Protein AF-A0AA38Q1P3-F1 (afdb_monomer_lite)

pLDDT: mean 72.48, std 17.9, range [27.59, 96.19]

Organism: NCBI:txid2804962

Radius of gyration: 33.99 Å; chains: 1; bounding box: 66×98×85 Å

Structure (mmCIF, N/CA/C/O backbone):
data_AF-A0AA38Q1P3-F1
#
_entry.id   AF-A0AA38Q1P3-F1
#
loop_
_atom_site.group_PDB
_atom_site.id
_atom_site.type_symbol
_atom_site.label_atom_id
_atom_site.label_alt_id
_atom_site.label_comp_id
_atom_site.label_asym_id
_atom_site.label_entity_id
_atom_site.label_seq_id
_atom_site.pdbx_PDB_ins_code
_atom_site.Cartn_x
_atom_site.Cartn_y
_atom_site.Cartn_z
_atom_site.occupancy
_atom_site.B_iso_or_equiv
_atom_site.auth_seq_id
_atom_site.auth_comp_id
_atom_site.auth_asym_id
_atom_site.auth_atom_id
_atom_site.pdbx_PDB_model_num
ATOM 1 N N . MET A 1 1 ? -20.764 10.356 44.757 1.00 41.44 1 MET A N 1
ATOM 2 C CA . MET A 1 1 ? -20.684 9.098 43.989 1.00 41.44 1 MET A CA 1
ATOM 3 C C . MET A 1 1 ? -22.041 8.865 43.363 1.00 41.44 1 MET A C 1
ATOM 5 O O . MET A 1 1 ? -22.982 8.660 44.118 1.00 41.44 1 MET A O 1
ATOM 9 N N . PRO A 1 2 ? -22.177 9.086 42.049 1.00 38.84 2 PRO A N 1
ATOM 10 C CA . PRO A 1 2 ? -22.834 8.050 41.249 1.00 38.84 2 PRO A CA 1
ATOM 11 C C . PRO A 1 2 ? -22.371 8.055 39.777 1.00 38.84 2 PRO A C 1
ATOM 13 O O . PRO A 1 2 ? -22.813 8.890 39.008 1.00 38.84 2 PRO A O 1
ATOM 16 N N . VAL A 1 3 ? -21.510 7.110 39.392 1.00 36.41 3 VAL A N 1
ATOM 17 C CA . VAL A 1 3 ? -21.525 6.460 38.062 1.00 36.41 3 VAL A CA 1
ATOM 18 C C . VAL A 1 3 ? -21.029 5.028 38.296 1.00 36.41 3 VAL A C 1
ATOM 20 O O . VAL A 1 3 ? -19.927 4.639 37.930 1.00 36.41 3 VAL A O 1
ATOM 23 N N . GLN A 1 4 ? -21.805 4.263 39.062 1.00 39.81 4 GLN A N 1
ATOM 24 C CA . GLN A 1 4 ? -21.630 2.813 39.224 1.00 39.81 4 GLN A CA 1
ATOM 25 C C . GLN A 1 4 ? -22.833 2.089 38.605 1.00 39.81 4 GLN A C 1
ATOM 27 O O . GLN A 1 4 ? -23.369 1.138 39.165 1.00 39.81 4 GLN A O 1
ATOM 32 N N . ALA A 1 5 ? -23.271 2.556 37.436 1.00 40.72 5 ALA A N 1
ATOM 33 C CA . ALA A 1 5 ? -24.259 1.866 36.625 1.00 40.72 5 ALA A CA 1
ATOM 34 C C . ALA A 1 5 ? -23.526 1.019 35.568 1.00 40.72 5 ALA A C 1
ATOM 36 O O . ALA A 1 5 ? -23.172 1.480 34.495 1.00 40.72 5 ALA A O 1
ATOM 37 N N . ILE A 1 6 ? -23.248 -0.229 35.955 1.00 44.50 6 ILE A N 1
ATOM 38 C CA . ILE A 1 6 ? -23.204 -1.418 35.087 1.00 44.50 6 ILE A CA 1
ATOM 39 C C . ILE A 1 6 ? -22.227 -1.354 33.892 1.00 44.50 6 ILE A C 1
ATOM 41 O O . ILE A 1 6 ? -22.599 -1.456 32.726 1.00 44.50 6 ILE A O 1
ATOM 45 N N . LEU A 1 7 ? -20.928 -1.352 34.198 1.00 47.31 7 LEU A N 1
ATOM 46 C CA . LEU A 1 7 ? -19.920 -1.926 33.302 1.00 47.31 7 LEU A CA 1
ATOM 47 C C . LEU A 1 7 ? -19.994 -3.457 33.429 1.00 47.31 7 LEU A C 1
ATOM 49 O O . LEU A 1 7 ? -19.611 -4.007 34.465 1.00 47.31 7 LEU A O 1
ATOM 53 N N . LYS A 1 8 ? -20.504 -4.171 32.415 1.00 49.88 8 LYS A N 1
ATOM 54 C CA . LYS A 1 8 ? -20.464 -5.648 32.358 1.00 49.88 8 LYS A CA 1
ATOM 55 C C . LYS A 1 8 ? -19.002 -6.126 32.292 1.00 49.88 8 LYS A C 1
ATOM 57 O O . LYS A 1 8 ? -18.455 -6.315 31.212 1.00 49.88 8 LYS A O 1
ATOM 62 N N . GLY A 1 9 ? -18.384 -6.323 33.458 1.00 54.66 9 GLY A N 1
ATOM 63 C CA . GLY A 1 9 ? -16.979 -6.709 33.612 1.00 54.66 9 GLY A CA 1
ATOM 64 C C . GLY A 1 9 ? -16.033 -5.534 33.359 1.00 54.66 9 GLY A C 1
ATOM 65 O O . GLY A 1 9 ? -16.043 -4.941 32.287 1.00 54.66 9 GLY A O 1
ATOM 66 N N . PHE A 1 10 ? -15.200 -5.195 34.340 1.00 59.66 10 PHE A N 1
ATOM 67 C CA . PHE A 1 10 ? -14.160 -4.177 34.200 1.00 59.66 10 PHE A CA 1
ATOM 68 C C . PHE A 1 10 ? -12.780 -4.812 34.361 1.00 59.66 10 PHE A C 1
ATOM 70 O O . PHE A 1 10 ? -12.624 -5.832 35.032 1.00 59.66 10 PHE A O 1
ATOM 77 N N . VAL A 1 11 ? -11.781 -4.197 33.735 1.00 62.12 11 VAL A N 1
ATOM 78 C CA . VAL A 1 11 ? -10.370 -4.503 33.974 1.00 62.12 11 VAL A CA 1
ATOM 79 C C . VAL A 1 11 ? -9.786 -3.345 34.770 1.00 62.12 11 VAL A C 1
ATOM 81 O O . VAL A 1 11 ? -9.839 -2.199 34.321 1.00 62.12 11 VAL A O 1
ATOM 84 N N . GLU A 1 12 ? -9.263 -3.644 35.955 1.00 65.25 12 GLU A N 1
ATOM 85 C CA . GLU A 1 12 ? -8.510 -2.695 36.774 1.00 65.25 12 GLU A CA 1
ATOM 86 C C . GLU A 1 12 ? -7.025 -2.804 36.414 1.00 65.25 12 GLU A C 1
ATOM 88 O O . GLU A 1 12 ? -6.456 -3.897 36.373 1.00 65.25 12 GLU A O 1
ATOM 93 N N . ASN A 1 13 ? -6.409 -1.671 36.082 1.00 64.75 13 ASN A N 1
ATOM 94 C CA . ASN A 1 13 ? -4.971 -1.594 35.821 1.00 64.75 13 ASN A CA 1
ATOM 95 C C . ASN A 1 13 ? -4.206 -1.236 37.110 1.00 64.75 13 ASN A C 1
ATOM 97 O O . ASN A 1 13 ? -4.787 -0.667 38.027 1.00 64.75 13 ASN A O 1
ATOM 101 N N . GLU A 1 14 ? -2.883 -1.431 37.139 1.00 61.19 14 GLU A N 1
ATOM 102 C CA . GLU A 1 14 ? -1.976 -1.125 38.270 1.00 61.19 14 GLU A CA 1
ATOM 103 C C . GLU A 1 14 ? -2.020 0.343 38.757 1.00 61.19 14 GLU A C 1
ATOM 105 O O . GLU A 1 14 ? -1.428 0.691 39.775 1.00 61.19 14 GLU A O 1
ATOM 110 N N . ARG A 1 15 ? -2.712 1.223 38.021 1.00 63.50 15 ARG A N 1
ATOM 111 C CA . ARG A 1 15 ? -2.919 2.648 38.324 1.00 63.50 15 ARG A CA 1
ATOM 112 C C . ARG A 1 15 ? -4.333 2.972 38.840 1.00 63.50 15 ARG A C 1
ATOM 114 O O . ARG A 1 15 ? -4.695 4.144 38.855 1.00 63.50 15 ARG A O 1
ATOM 121 N N . ASN A 1 16 ? -5.131 1.969 39.220 1.00 59.88 16 ASN A N 1
ATOM 122 C CA . ASN A 1 16 ? -6.535 2.098 39.653 1.00 59.88 16 ASN A CA 1
ATOM 123 C C . ASN A 1 16 ? -7.456 2.796 38.627 1.00 59.88 16 ASN A C 1
ATOM 125 O O . ASN A 1 16 ? -8.427 3.463 38.986 1.00 59.88 16 ASN A O 1
ATOM 129 N N . GLU A 1 17 ? -7.157 2.655 37.332 1.00 71.12 17 GLU A N 1
ATOM 130 C CA . GLU A 1 17 ? -8.062 3.070 36.254 1.00 71.12 17 GLU A CA 1
ATOM 131 C C . GLU A 1 17 ? -8.978 1.893 35.878 1.00 71.12 17 GLU A C 1
ATOM 133 O O . GLU A 1 17 ? -8.492 0.781 35.649 1.00 71.12 17 GLU A O 1
ATOM 138 N N . TYR A 1 18 ? -10.288 2.146 35.779 1.00 69.06 18 TYR A N 1
ATOM 139 C CA . TYR A 1 18 ? -11.293 1.161 35.371 1.00 69.06 18 TYR A CA 1
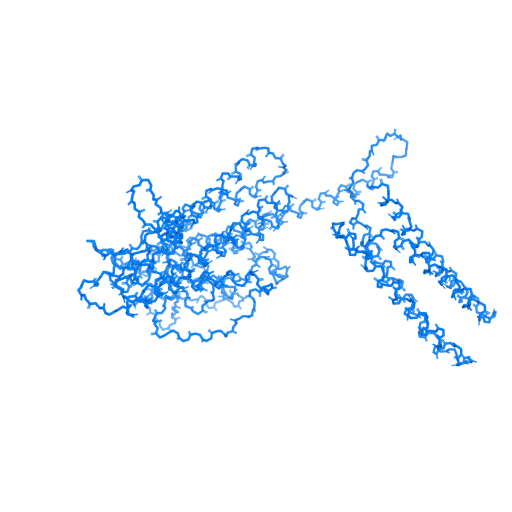ATOM 140 C C . TYR A 1 18 ? -11.529 1.226 33.863 1.00 69.06 18 TYR A C 1
ATOM 142 O O . TYR A 1 18 ? -11.844 2.286 33.322 1.00 69.06 18 TYR A O 1
ATOM 150 N N . TRP A 1 19 ? -11.418 0.083 33.186 1.00 73.50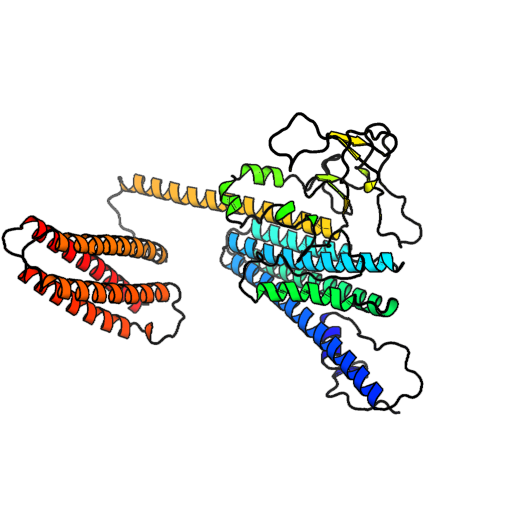 19 TRP A N 1
ATOM 151 C CA . TRP A 1 19 ? -11.574 -0.009 31.737 1.00 73.50 19 TRP A CA 1
ATOM 152 C C . TRP A 1 19 ? -12.644 -1.019 31.333 1.00 73.50 19 TRP A C 1
ATOM 154 O O . TRP A 1 19 ? -12.744 -2.104 31.909 1.00 73.50 19 TRP A O 1
ATOM 164 N N . HIS A 1 20 ? -13.364 -0.722 30.249 1.00 73.81 20 HIS A N 1
ATOM 165 C CA . HIS A 1 20 ? -14.069 -1.757 29.495 1.00 73.81 20 HIS A CA 1
ATOM 166 C C . HIS A 1 20 ? -13.055 -2.764 28.924 1.00 73.81 20 HIS A C 1
ATOM 168 O O . HIS A 1 20 ? -12.020 -2.326 28.409 1.00 73.81 20 HIS A O 1
ATOM 174 N N . PRO A 1 21 ? -13.349 -4.078 28.885 1.00 79.25 21 PRO A N 1
ATOM 175 C CA . PRO A 1 21 ? -12.409 -5.083 28.395 1.00 79.25 21 PRO A CA 1
ATOM 176 C C . PRO A 1 21 ? -11.898 -4.789 26.978 1.00 79.25 21 PRO A C 1
ATOM 178 O O . PRO A 1 21 ? -10.695 -4.803 26.741 1.00 79.25 21 PRO A O 1
ATOM 181 N N . LYS A 1 22 ? -12.785 -4.432 26.037 1.00 80.06 22 LYS A N 1
ATOM 182 C CA . LYS A 1 22 ? -12.383 -4.106 24.656 1.00 80.06 22 LYS A CA 1
ATOM 183 C C . LYS A 1 22 ? -11.624 -2.779 24.545 1.00 80.06 22 LYS A C 1
ATOM 185 O O . LYS A 1 22 ? -10.656 -2.715 23.795 1.00 80.06 22 LYS A O 1
ATOM 190 N N . CYS A 1 23 ? -11.988 -1.752 25.318 1.00 81.31 23 CYS A N 1
ATOM 191 C CA . CYS A 1 23 ? -11.220 -0.499 25.360 1.00 81.31 23 CYS A CA 1
ATOM 192 C C . CYS A 1 23 ? -9.815 -0.725 25.927 1.00 81.31 23 CYS A C 1
ATOM 194 O O . CYS A 1 23 ? -8.847 -0.193 25.390 1.00 81.31 23 CYS A O 1
ATOM 196 N N . TYR A 1 24 ? -9.698 -1.550 26.973 1.00 82.75 24 TYR A N 1
ATOM 197 C CA . TYR A 1 24 ? -8.411 -1.949 27.532 1.00 82.75 24 TYR A CA 1
ATOM 198 C C . TYR A 1 24 ? -7.565 -2.698 26.504 1.00 82.75 24 TYR A C 1
ATOM 200 O O . TYR A 1 24 ? -6.380 -2.414 26.375 1.00 82.75 24 TYR A O 1
ATOM 208 N N . LEU A 1 25 ? -8.158 -3.620 25.740 1.00 84.75 25 LEU A N 1
ATOM 209 C CA . LEU A 1 25 ? -7.438 -4.342 24.692 1.00 84.75 25 LEU A CA 1
ATOM 210 C C . LEU A 1 25 ? -6.948 -3.406 23.578 1.00 84.75 25 LEU A C 1
ATOM 212 O O . LEU A 1 25 ? -5.787 -3.502 23.188 1.00 84.75 25 LEU A O 1
ATOM 216 N N . ILE A 1 26 ? -7.775 -2.457 23.124 1.00 86.44 26 ILE A N 1
ATOM 217 C CA . ILE A 1 26 ? -7.361 -1.451 22.132 1.00 86.44 26 ILE A CA 1
ATOM 218 C C . ILE A 1 26 ? -6.206 -0.597 22.673 1.00 86.44 26 ILE A C 1
ATOM 220 O O . ILE A 1 26 ? -5.193 -0.422 21.997 1.00 86.44 26 ILE A O 1
ATOM 224 N N . HIS A 1 27 ? -6.317 -0.123 23.916 1.00 86.06 27 HIS A N 1
ATOM 225 C CA . HIS A 1 27 ? -5.261 0.637 24.579 1.00 86.06 27 HIS A CA 1
ATOM 226 C C . HIS A 1 27 ? -3.989 -0.197 24.789 1.00 86.06 27 HIS A C 1
ATOM 228 O O . HIS A 1 27 ? -2.881 0.293 24.632 1.00 86.06 27 HIS A O 1
ATOM 234 N N . ARG A 1 28 ? -4.108 -1.482 25.109 1.00 86.25 28 ARG A N 1
ATOM 235 C CA . ARG A 1 28 ? -2.953 -2.357 25.323 1.00 86.25 28 ARG A CA 1
ATOM 236 C C . ARG A 1 28 ? -2.201 -2.652 24.026 1.00 86.25 28 ARG A C 1
ATOM 238 O O . ARG A 1 28 ? -0.977 -2.743 24.056 1.00 86.25 28 ARG A O 1
ATOM 245 N N . VAL A 1 29 ? -2.919 -2.850 22.921 1.00 84.94 29 VAL A N 1
ATOM 246 C CA . VAL A 1 29 ? -2.325 -3.255 21.637 1.00 84.94 29 VAL A CA 1
ATOM 247 C C . VAL A 1 29 ? -1.838 -2.049 20.835 1.00 84.94 29 VAL A C 1
ATOM 249 O O . VAL A 1 29 ? -0.713 -2.074 20.339 1.00 84.94 29 VAL A O 1
ATOM 252 N N . TRP A 1 30 ? -2.652 -0.995 20.734 1.00 88.50 30 TRP A N 1
ATOM 253 C CA . TRP A 1 30 ? -2.358 0.186 19.913 1.00 88.50 30 TRP A CA 1
ATOM 254 C C . TRP A 1 30 ? -2.129 1.461 20.730 1.00 88.50 30 TRP A C 1
ATOM 256 O O . TRP A 1 30 ? -1.903 2.506 20.141 1.00 88.50 30 TRP A O 1
ATOM 266 N N . ASN A 1 31 ? -2.168 1.417 22.066 1.00 87.69 31 ASN A N 1
ATOM 267 C CA . ASN A 1 31 ? -1.912 2.582 22.928 1.00 87.69 31 ASN A CA 1
ATOM 268 C C . ASN A 1 31 ? -2.795 3.803 22.605 1.00 87.69 31 ASN A C 1
ATOM 270 O O . ASN A 1 31 ? -2.350 4.949 22.645 1.00 87.69 31 ASN A O 1
ATOM 274 N N . VAL A 1 32 ? -4.069 3.543 22.289 1.00 88.19 32 VAL A N 1
ATOM 275 C CA . VAL A 1 32 ? -5.078 4.569 21.996 1.00 88.19 32 VAL A CA 1
ATOM 276 C C . VAL A 1 32 ? -6.164 4.569 23.069 1.00 88.19 32 VAL A C 1
ATOM 278 O O . VAL A 1 32 ? -6.735 3.526 23.389 1.00 88.19 32 VAL A O 1
ATOM 281 N N . LYS A 1 33 ? -6.467 5.753 23.618 1.00 83.25 33 LYS A N 1
ATOM 282 C CA . LYS A 1 33 ? -7.597 5.967 24.533 1.00 83.25 33 LYS A CA 1
ATOM 283 C C . LYS A 1 33 ? -8.815 6.432 23.738 1.00 83.25 33 LYS A C 1
ATOM 285 O O . LYS A 1 33 ? -8.758 7.461 23.074 1.00 83.25 33 LYS A O 1
ATOM 290 N N . ILE A 1 34 ? -9.919 5.695 23.828 1.00 81.44 34 ILE A N 1
ATOM 291 C CA . ILE A 1 34 ? -11.190 6.090 23.211 1.00 81.44 34 ILE A CA 1
ATOM 292 C C . ILE A 1 34 ? -11.957 6.901 24.258 1.00 81.44 34 ILE A C 1
ATOM 294 O O . ILE A 1 34 ? -12.481 6.330 25.214 1.00 81.44 34 ILE A O 1
ATOM 298 N N . SER A 1 35 ? -11.947 8.228 24.127 1.00 66.25 35 SER A N 1
ATOM 299 C CA . SER A 1 35 ? -12.670 9.112 25.047 1.00 66.25 35 SER A CA 1
ATOM 300 C C . SER A 1 35 ? -14.150 9.189 24.666 1.00 66.25 35 SER A C 1
ATOM 302 O O . SER A 1 35 ? -14.450 9.293 23.474 1.00 66.25 35 SER A O 1
ATOM 304 N N . PRO A 1 36 ? -15.077 9.194 25.640 1.00 57.88 36 PRO A N 1
ATOM 305 C CA . PRO A 1 36 ? -16.428 9.684 25.399 1.00 57.88 36 PRO A CA 1
ATOM 306 C C . PRO A 1 36 ? -16.386 11.174 25.020 1.00 57.88 36 PRO A C 1
ATOM 308 O O . PRO A 1 36 ? -15.434 11.888 25.361 1.00 57.88 36 PRO A O 1
ATOM 311 N N . VAL A 1 37 ? -17.396 11.624 24.273 1.00 51.06 37 VAL A N 1
ATOM 312 C CA . VAL A 1 37 ? -17.504 13.004 23.784 1.00 51.06 37 VAL A CA 1
ATOM 313 C C . VAL A 1 37 ? -17.620 13.957 24.990 1.00 51.06 37 VAL A C 1
ATOM 315 O O . VAL A 1 37 ? -18.490 13.761 25.837 1.00 51.06 37 VAL A O 1
ATOM 318 N N . PRO A 1 38 ? -16.756 14.981 25.123 1.00 39.12 38 PRO A N 1
ATOM 319 C CA . PRO A 1 38 ? -16.852 15.953 26.203 1.00 39.12 38 PRO A CA 1
ATOM 320 C C . PRO A 1 38 ? -18.025 16.903 25.935 1.00 39.12 38 PRO A C 1
ATOM 322 O O . PRO A 1 38 ? -18.002 17.683 24.986 1.00 39.12 38 PRO A O 1
ATOM 325 N N . GLY A 1 39 ? -19.056 16.831 26.777 1.00 42.38 39 GLY A N 1
ATOM 326 C CA . GLY A 1 39 ? -20.223 17.712 26.693 1.00 42.38 39 GLY A CA 1
ATOM 327 C C . GLY A 1 39 ? -21.350 17.391 27.674 1.00 42.38 39 GLY A C 1
ATOM 328 O O . GLY A 1 39 ? -22.116 18.287 28.016 1.00 42.38 39 GLY A O 1
ATOM 329 N N . PHE A 1 40 ? -21.434 16.164 28.197 1.00 39.06 40 PHE A N 1
ATOM 330 C CA . PHE A 1 40 ? -22.533 15.788 29.085 1.00 39.06 40 PHE A CA 1
ATOM 331 C C . PHE A 1 40 ? -22.221 16.047 30.564 1.00 39.06 40 PHE A C 1
ATOM 333 O O . PHE A 1 40 ? -22.003 15.147 31.371 1.00 39.06 40 PHE A O 1
ATOM 340 N N . SER A 1 41 ? -22.183 17.323 30.930 1.00 44.06 41 SER A N 1
ATOM 341 C CA . SER A 1 41 ? -22.485 17.722 32.298 1.00 44.06 41 SER A CA 1
ATOM 342 C C . SER A 1 41 ? -23.915 18.241 32.324 1.00 44.06 41 SER A C 1
ATOM 344 O O . SER A 1 41 ? -24.211 19.228 31.650 1.00 44.06 41 SER A O 1
ATOM 346 N N . THR A 1 42 ? -24.723 17.650 33.209 1.00 45.31 42 THR A N 1
ATOM 347 C CA . THR A 1 42 ? -26.010 18.140 33.743 1.00 45.31 42 THR A CA 1
ATOM 348 C C . THR A 1 42 ? -27.272 17.519 33.113 1.00 45.31 42 THR A C 1
ATOM 350 O O . THR A 1 42 ? -27.851 18.068 32.189 1.00 45.31 42 THR A O 1
ATOM 353 N N . ILE A 1 43 ? -27.722 16.419 33.741 1.00 55.25 43 ILE A N 1
ATOM 354 C CA . ILE A 1 43 ? -29.103 15.890 33.804 1.00 55.25 43 ILE A CA 1
ATOM 355 C C . ILE A 1 43 ? -29.704 15.442 32.449 1.00 55.25 43 ILE A C 1
ATOM 357 O O . ILE A 1 43 ? -30.324 16.244 31.761 1.00 55.25 43 ILE A O 1
ATOM 361 N N . ALA A 1 44 ? -29.614 14.149 32.102 1.00 44.81 44 ALA A N 1
ATOM 362 C CA . ALA A 1 44 ? -30.506 13.518 31.113 1.00 44.81 44 ALA A CA 1
ATOM 363 C C . ALA A 1 44 ? -31.075 12.201 31.638 1.00 44.81 44 ALA A C 1
ATOM 365 O O . ALA A 1 44 ? -30.511 11.548 32.510 1.00 44.81 44 ALA A O 1
ATOM 366 N N . GLU A 1 45 ? -32.246 11.884 31.103 1.00 56.94 45 GLU A N 1
ATOM 367 C CA . GLU A 1 45 ? -33.067 10.705 31.344 1.00 56.94 45 GLU A CA 1
ATOM 368 C C . GLU A 1 45 ? -32.305 9.397 31.058 1.00 56.94 45 GLU A C 1
ATOM 370 O O . GLU A 1 45 ? -31.463 9.341 30.161 1.00 56.94 45 GLU A O 1
ATOM 375 N N . SER A 1 46 ? -32.635 8.336 31.808 1.00 61.00 46 SER A N 1
ATOM 376 C CA . SER A 1 46 ? -31.967 7.019 31.780 1.00 61.00 46 SER A CA 1
ATOM 377 C C . SER A 1 46 ? -31.805 6.414 30.384 1.00 61.00 46 SER A C 1
ATOM 379 O O . SER A 1 46 ? -30.833 5.709 30.127 1.00 61.00 46 SER A O 1
ATOM 381 N N . ASP A 1 47 ? -32.742 6.701 29.484 1.00 63.53 47 ASP A N 1
ATOM 382 C CA . ASP A 1 47 ? -32.805 6.088 28.157 1.00 63.53 47 ASP A CA 1
ATOM 383 C C . ASP A 1 47 ? -31.754 6.689 27.204 1.00 63.53 47 ASP A C 1
ATOM 385 O O . ASP A 1 47 ? -31.223 5.998 26.334 1.00 63.53 47 ASP A O 1
ATOM 389 N N . HIS A 1 48 ? -31.390 7.962 27.401 1.00 66.69 48 HIS A N 1
ATOM 390 C CA . HIS A 1 48 ? -30.401 8.652 26.569 1.00 66.69 48 HIS A CA 1
ATOM 391 C C . HIS A 1 48 ? -28.960 8.241 26.927 1.00 66.69 48 HIS A C 1
ATOM 393 O O . HIS A 1 48 ? -28.089 8.192 26.055 1.00 66.69 48 HIS A O 1
ATOM 399 N N . GLU A 1 49 ? -28.715 7.902 28.198 1.00 66.69 49 GLU A N 1
ATOM 400 C CA . GLU A 1 49 ? -27.433 7.359 28.668 1.00 66.69 49 GLU A CA 1
ATOM 401 C C . GLU A 1 49 ? -27.192 5.935 28.127 1.00 66.69 49 GLU A C 1
ATOM 403 O O . GLU A 1 49 ? -26.073 5.611 27.716 1.00 66.69 49 GLU A O 1
ATOM 408 N N . GLU A 1 50 ? -28.237 5.101 28.044 1.00 75.06 50 GLU A N 1
ATOM 409 C CA . GLU A 1 50 ? -28.141 3.741 27.492 1.00 75.06 50 GLU A CA 1
ATOM 410 C C . GLU A 1 50 ? -27.846 3.749 25.980 1.00 75.06 50 GLU A C 1
ATOM 412 O O . GLU A 1 50 ? -26.986 2.997 25.508 1.00 75.06 50 GLU A O 1
ATOM 417 N N . GLU A 1 51 ? -28.489 4.627 25.203 1.00 75.12 51 GLU A N 1
ATOM 418 C CA . GLU A 1 51 ? -28.253 4.726 23.756 1.00 75.12 51 GLU A CA 1
ATOM 419 C C . GLU A 1 51 ? -26.824 5.192 23.423 1.00 75.12 51 GLU A C 1
ATOM 421 O O . GLU A 1 51 ? -26.173 4.654 22.514 1.00 75.12 51 GLU A O 1
ATOM 426 N N . GLU A 1 52 ? -26.294 6.155 24.179 1.00 71.00 52 GLU A N 1
ATOM 427 C CA . GLU A 1 52 ? -24.927 6.647 24.003 1.00 71.00 52 GLU A CA 1
ATOM 428 C C . GLU A 1 52 ? -23.886 5.593 24.411 1.00 71.00 52 GLU A C 1
ATOM 430 O O . GLU A 1 52 ? -22.892 5.384 23.701 1.00 71.00 52 GLU A O 1
ATOM 435 N N . GLN A 1 53 ? -24.158 4.835 25.479 1.00 73.69 53 GLN A N 1
ATOM 436 C CA . GLN A 1 53 ? -23.342 3.689 25.873 1.00 73.69 53 GLN A CA 1
ATOM 437 C C . GLN A 1 53 ? -23.330 2.603 24.785 1.00 73.69 53 GLN A C 1
ATOM 439 O O . GLN A 1 53 ? -22.256 2.152 24.375 1.00 73.69 53 GLN A O 1
ATOM 444 N N . LEU A 1 54 ? -24.488 2.241 24.225 1.00 80.94 54 LEU A N 1
ATOM 445 C CA . LEU A 1 54 ? -24.589 1.283 23.117 1.00 80.94 54 LEU A CA 1
ATOM 446 C C . LEU A 1 54 ? -23.882 1.776 21.846 1.00 80.94 54 LEU A C 1
ATOM 448 O O . LEU A 1 54 ? -23.307 0.983 21.091 1.00 80.94 54 LEU A O 1
ATOM 452 N N . ARG A 1 55 ? -23.907 3.085 21.570 1.00 81.00 55 ARG A N 1
ATOM 453 C CA . ARG A 1 55 ? -23.169 3.688 20.448 1.00 81.00 55 ARG A CA 1
ATOM 454 C C . ARG A 1 55 ? -21.661 3.546 20.642 1.00 81.00 55 ARG A C 1
ATOM 456 O O . ARG A 1 55 ? -20.966 3.129 19.711 1.00 81.00 55 ARG A O 1
ATOM 463 N N . MET A 1 56 ? -21.165 3.839 21.840 1.00 79.94 56 MET A N 1
ATOM 464 C CA . MET A 1 56 ? -19.756 3.670 22.187 1.00 79.94 56 MET A CA 1
ATOM 465 C C . MET A 1 56 ? -19.331 2.196 22.114 1.00 79.94 56 MET A C 1
ATOM 467 O O . MET A 1 56 ? -18.302 1.882 21.516 1.00 79.94 56 MET A O 1
ATOM 471 N N . GLU A 1 57 ? -20.139 1.271 22.636 1.00 82.44 57 GLU A N 1
ATOM 472 C CA . GLU A 1 57 ? -19.865 -0.169 22.574 1.00 82.44 57 GLU A CA 1
ATOM 473 C C . GLU A 1 57 ? -19.784 -0.688 21.134 1.00 82.44 57 GLU A C 1
ATOM 475 O O . GLU A 1 57 ? -18.845 -1.416 20.794 1.00 82.44 57 GLU A O 1
ATOM 480 N N . ARG A 1 58 ? -20.716 -0.279 20.259 1.00 86.25 58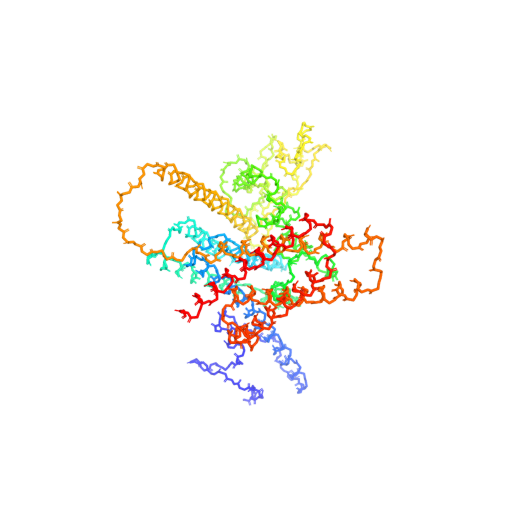 ARG A N 1
ATOM 481 C CA . ARG A 1 58 ? -20.682 -0.623 18.827 1.00 86.25 58 ARG A CA 1
ATOM 482 C C . ARG A 1 58 ? -19.418 -0.104 18.150 1.00 86.25 58 ARG A C 1
ATOM 484 O O . ARG A 1 58 ? -18.768 -0.850 17.418 1.00 86.25 58 ARG A O 1
ATOM 491 N N . LYS A 1 59 ? -19.032 1.139 18.435 1.00 87.69 59 LYS A N 1
ATOM 492 C CA . LYS A 1 59 ? -17.820 1.764 17.892 1.00 87.69 59 LYS A CA 1
ATOM 493 C C . LYS A 1 59 ? -16.555 1.022 18.326 1.00 87.69 59 LYS A C 1
ATOM 495 O O . LYS A 1 59 ? -15.750 0.622 17.488 1.00 87.69 59 LYS A O 1
ATOM 500 N N . VAL A 1 60 ? -16.412 0.757 19.624 1.00 89.38 60 VAL A N 1
ATOM 501 C CA . VAL A 1 60 ? -15.293 -0.012 20.195 1.00 89.38 60 VAL A CA 1
ATOM 502 C C . VAL A 1 60 ? -15.245 -1.425 19.609 1.00 89.38 60 VAL A C 1
ATOM 504 O O . VAL A 1 60 ? -14.171 -1.917 19.259 1.00 89.38 60 VAL A O 1
ATOM 507 N N . HIS A 1 61 ? -16.403 -2.079 19.468 1.00 89.19 61 HIS A N 1
ATOM 508 C CA . HIS A 1 61 ? -16.503 -3.390 18.836 1.00 89.19 61 HIS A CA 1
ATOM 509 C C . HIS A 1 61 ? -16.000 -3.353 17.393 1.00 89.19 61 HIS A C 1
ATOM 511 O O . HIS A 1 61 ? -15.207 -4.215 17.011 1.00 89.19 61 HIS A O 1
ATOM 517 N N . ARG A 1 62 ? -16.454 -2.380 16.594 1.00 92.12 62 ARG A N 1
ATOM 518 C CA . ARG A 1 62 ? -16.067 -2.242 15.187 1.00 92.12 62 ARG A CA 1
ATOM 519 C C . ARG A 1 62 ? -14.561 -2.019 15.057 1.00 92.12 62 ARG A C 1
ATOM 521 O O . ARG A 1 62 ? -13.925 -2.812 14.365 1.00 92.12 62 ARG A O 1
ATOM 528 N N . ILE A 1 63 ? -13.992 -1.059 15.800 1.00 92.75 63 ILE A N 1
ATOM 529 C CA . ILE A 1 63 ? -12.539 -0.796 15.840 1.00 92.75 63 ILE A CA 1
ATOM 530 C C . ILE A 1 63 ? -11.774 -2.086 16.146 1.00 92.75 63 ILE A C 1
ATOM 532 O O . ILE A 1 63 ? -10.907 -2.487 15.375 1.00 92.75 63 ILE A O 1
ATOM 536 N N . TRP A 1 64 ? -12.122 -2.763 17.247 1.00 92.19 64 TRP A N 1
ATOM 537 C CA . TRP A 1 64 ? -11.449 -3.997 17.650 1.00 92.19 64 TRP A CA 1
ATOM 538 C C . TRP A 1 64 ? -11.527 -5.070 16.563 1.00 92.19 64 TRP A C 1
ATOM 540 O O . TRP A 1 64 ? -10.507 -5.658 16.215 1.00 92.19 64 TRP A O 1
ATOM 550 N N . SER A 1 65 ? -12.722 -5.320 16.019 1.00 92.81 65 SER A N 1
ATOM 551 C CA . SER A 1 65 ? -12.939 -6.383 15.034 1.00 92.81 65 SER A CA 1
ATOM 552 C C . SER A 1 65 ? -12.146 -6.166 13.745 1.00 92.81 65 SER A C 1
ATOM 554 O O . SER A 1 65 ? -11.466 -7.083 13.299 1.00 92.81 65 SER A O 1
ATOM 556 N N . VAL A 1 66 ? -12.179 -4.954 13.185 1.00 94.12 66 VAL A N 1
ATOM 557 C CA . VAL A 1 66 ? -11.511 -4.636 11.917 1.00 94.12 66 VAL A CA 1
ATOM 558 C C . VAL A 1 66 ? -9.997 -4.626 12.090 1.00 94.12 66 VAL A C 1
ATOM 560 O O . VAL A 1 66 ? -9.292 -5.264 11.314 1.00 94.12 66 VAL A O 1
ATOM 563 N N . LEU A 1 67 ? -9.485 -3.945 13.122 1.00 94.81 67 LEU A N 1
ATOM 564 C CA . LEU A 1 67 ? -8.040 -3.843 13.329 1.00 94.81 67 LEU A CA 1
ATOM 565 C C . LEU A 1 67 ? -7.411 -5.182 13.712 1.00 94.81 67 LEU A C 1
ATOM 567 O O . LEU A 1 67 ? -6.302 -5.466 13.271 1.00 94.81 67 LEU A O 1
ATOM 571 N N . SER A 1 68 ? -8.113 -6.019 14.483 1.00 92.81 68 SER A N 1
ATOM 572 C CA . SER A 1 68 ? -7.625 -7.369 14.794 1.00 92.81 68 SER A CA 1
ATOM 573 C C . SER A 1 68 ? -7.591 -8.245 13.545 1.00 92.81 68 SER A C 1
ATOM 575 O O . SER A 1 68 ? -6.613 -8.952 13.339 1.00 92.81 68 SER A O 1
ATOM 577 N N . ALA A 1 69 ? -8.615 -8.167 12.689 1.00 93.62 69 ALA A N 1
ATOM 578 C CA . ALA A 1 69 ? -8.655 -8.940 11.451 1.00 93.62 69 ALA A CA 1
ATOM 579 C C . ALA A 1 69 ? -7.564 -8.493 10.456 1.00 93.62 69 ALA A C 1
ATOM 581 O O . ALA A 1 69 ? -6.929 -9.325 9.813 1.00 93.62 69 ALA A O 1
ATOM 582 N N . PHE A 1 70 ? -7.286 -7.187 10.377 1.00 94.44 70 PHE A N 1
ATOM 583 C CA . PHE A 1 70 ? -6.177 -6.650 9.583 1.00 94.44 70 PHE A CA 1
ATOM 584 C C . PHE A 1 70 ? -4.798 -7.051 10.148 1.00 94.44 70 PHE A C 1
ATOM 586 O O . PHE A 1 70 ? -3.915 -7.462 9.391 1.00 94.44 70 PHE A O 1
ATOM 593 N N . ASP A 1 71 ? -4.598 -6.975 11.473 1.00 92.88 71 ASP A N 1
ATOM 594 C CA . ASP A 1 71 ? -3.356 -7.430 12.127 1.00 92.88 71 ASP A CA 1
ATOM 595 C C . ASP A 1 71 ? -3.142 -8.935 11.901 1.00 92.88 71 ASP A C 1
ATOM 597 O O . ASP A 1 71 ? -2.041 -9.354 11.548 1.00 92.88 71 ASP A O 1
ATOM 601 N N . GLU A 1 72 ? -4.202 -9.741 11.990 1.00 92.81 72 GLU A N 1
ATOM 602 C CA . GLU A 1 72 ? -4.157 -11.179 11.720 1.00 92.81 72 GLU A CA 1
ATOM 603 C C . GLU A 1 72 ? -3.811 -11.491 10.255 1.00 92.81 72 GLU A C 1
ATOM 605 O O . GLU A 1 72 ? -2.929 -12.320 10.011 1.00 92.81 72 GLU A O 1
ATOM 610 N N . SER A 1 73 ? -4.417 -10.798 9.280 1.00 93.06 73 SER A N 1
ATOM 611 C CA . SER A 1 73 ? -4.098 -11.020 7.860 1.00 93.06 73 SER A CA 1
ATOM 612 C C . SER A 1 73 ? -2.662 -10.609 7.509 1.00 93.06 73 SER A C 1
ATOM 614 O O . SER A 1 73 ? -1.909 -11.365 6.878 1.00 93.06 73 SER A O 1
ATOM 616 N N . SER A 1 74 ? -2.206 -9.459 8.016 1.00 93.44 74 SER A N 1
ATOM 617 C CA . SER A 1 74 ? -0.819 -9.026 7.816 1.00 93.44 74 SER A CA 1
ATOM 618 C C . SER A 1 74 ? 0.185 -9.976 8.495 1.00 93.44 74 SER A C 1
ATOM 620 O O . SER A 1 74 ? 1.206 -10.329 7.896 1.00 93.44 74 SER A O 1
ATOM 622 N N . ALA A 1 75 ? -0.120 -10.489 9.694 1.00 92.38 75 ALA A N 1
ATOM 623 C CA . ALA A 1 75 ? 0.690 -11.500 10.373 1.00 92.38 75 ALA A CA 1
ATOM 624 C C . ALA A 1 75 ? 0.727 -12.833 9.606 1.00 92.38 75 ALA A C 1
ATOM 626 O O . ALA A 1 75 ? 1.786 -13.469 9.526 1.00 92.38 75 ALA A O 1
ATOM 627 N N . ALA A 1 76 ? -0.389 -13.241 8.993 1.00 92.31 76 ALA A N 1
ATOM 628 C CA . ALA A 1 76 ? -0.449 -14.417 8.131 1.00 92.31 76 ALA A CA 1
ATOM 629 C C . ALA A 1 76 ? 0.457 -14.260 6.899 1.00 92.31 76 ALA A C 1
ATOM 631 O O . ALA A 1 76 ? 1.213 -15.183 6.583 1.00 92.31 76 ALA A O 1
ATOM 632 N N . CYS A 1 77 ? 0.470 -13.085 6.258 1.00 91.75 77 CYS A N 1
ATOM 633 C CA . CYS A 1 77 ? 1.391 -12.782 5.157 1.00 91.75 77 CYS A CA 1
ATOM 634 C C . CYS A 1 77 ? 2.854 -12.950 5.593 1.00 91.75 77 CYS A C 1
ATOM 636 O O . CYS A 1 77 ? 3.623 -13.674 4.959 1.00 91.75 77 CYS A O 1
ATOM 638 N N . ILE A 1 78 ? 3.231 -12.353 6.726 1.00 91.94 78 ILE A N 1
ATOM 639 C CA . ILE A 1 78 ? 4.596 -12.415 7.268 1.00 91.94 78 ILE A CA 1
ATOM 640 C C . ILE A 1 78 ? 5.011 -13.858 7.610 1.00 91.94 78 ILE A C 1
ATOM 642 O O . ILE A 1 78 ? 6.130 -14.291 7.303 1.00 91.94 78 ILE A O 1
ATOM 646 N N . SER A 1 79 ? 4.102 -14.624 8.213 1.00 92.12 79 SER A N 1
ATOM 647 C CA . SER A 1 79 ? 4.307 -16.040 8.531 1.00 92.12 79 SER A CA 1
ATOM 648 C C . SER A 1 79 ? 4.497 -16.883 7.265 1.00 92.12 79 SER A C 1
ATOM 650 O O . SER A 1 79 ? 5.433 -17.681 7.175 1.00 92.12 79 SER A O 1
ATOM 652 N N . ASN A 1 80 ? 3.675 -16.650 6.237 1.00 91.44 80 ASN A N 1
ATOM 653 C CA . ASN A 1 80 ? 3.771 -17.345 4.955 1.00 91.44 80 ASN A CA 1
ATOM 654 C C . ASN A 1 80 ? 5.076 -17.034 4.212 1.00 91.44 80 ASN A C 1
ATOM 656 O O . ASN A 1 80 ? 5.691 -17.962 3.687 1.00 91.44 80 ASN A O 1
ATOM 660 N N . ILE A 1 81 ? 5.546 -15.780 4.226 1.00 91.38 81 ILE A N 1
ATOM 661 C CA . ILE A 1 81 ? 6.864 -15.406 3.681 1.00 91.38 81 ILE A CA 1
ATOM 662 C C . ILE A 1 81 ? 7.971 -16.181 4.403 1.00 91.38 81 ILE A C 1
ATOM 664 O O . ILE A 1 81 ? 8.831 -16.786 3.765 1.00 91.38 81 ILE A O 1
ATOM 668 N N . THR A 1 82 ? 7.930 -16.210 5.738 1.00 89.44 82 THR A N 1
ATOM 669 C CA . THR A 1 82 ? 8.933 -16.899 6.565 1.00 89.44 82 THR A CA 1
ATOM 670 C C . THR A 1 82 ? 8.965 -18.400 6.278 1.00 89.44 82 THR A C 1
ATOM 672 O O . THR A 1 82 ? 10.035 -18.984 6.108 1.00 89.44 82 THR A O 1
ATOM 675 N N . ARG A 1 83 ? 7.792 -19.031 6.167 1.00 89.75 83 ARG A N 1
ATOM 676 C CA . ARG A 1 83 ? 7.668 -20.446 5.802 1.00 89.75 83 ARG A CA 1
ATOM 677 C C . ARG A 1 83 ? 8.214 -20.720 4.402 1.00 89.75 83 ARG A C 1
ATOM 679 O O . ARG A 1 83 ? 9.005 -21.643 4.243 1.00 89.75 83 ARG A O 1
ATOM 686 N N . ALA A 1 84 ? 7.852 -19.903 3.415 1.00 88.44 84 ALA A N 1
ATOM 687 C CA . ALA A 1 84 ? 8.343 -20.050 2.047 1.00 88.44 84 ALA A CA 1
ATOM 688 C C . ALA A 1 84 ? 9.872 -19.900 1.960 1.00 88.44 84 ALA A C 1
ATOM 690 O O . ALA A 1 84 ? 10.513 -20.620 1.198 1.00 88.44 84 ALA A O 1
ATOM 691 N N . LEU A 1 85 ? 10.471 -19.030 2.781 1.00 87.69 85 LEU A N 1
ATOM 692 C CA . LEU A 1 85 ? 11.926 -18.898 2.883 1.00 87.69 85 LEU A CA 1
ATOM 693 C C . LEU A 1 85 ? 12.592 -20.129 3.504 1.00 87.69 85 LEU A C 1
ATOM 695 O O . LEU A 1 85 ? 13.627 -20.566 3.006 1.00 87.69 85 LEU A O 1
ATOM 699 N N . ASN A 1 86 ? 11.992 -20.707 4.548 1.00 85.00 86 ASN A N 1
ATOM 700 C CA . ASN A 1 86 ? 12.489 -21.934 5.179 1.00 85.00 86 ASN A CA 1
ATOM 701 C C . ASN A 1 86 ? 12.380 -23.156 4.252 1.00 85.00 86 ASN A C 1
ATOM 703 O O . ASN A 1 86 ? 13.216 -24.051 4.319 1.00 85.00 86 ASN A O 1
ATOM 707 N N . GLU A 1 87 ? 11.362 -23.189 3.390 1.00 86.50 87 GLU A N 1
ATOM 708 C CA . GLU A 1 87 ? 11.140 -24.238 2.384 1.00 86.50 87 GLU A CA 1
ATOM 709 C C . GLU A 1 87 ? 11.874 -23.968 1.052 1.00 86.50 87 GLU A C 1
ATOM 711 O O . GLU A 1 87 ? 11.675 -24.701 0.085 1.00 86.50 87 GLU A O 1
ATOM 716 N N . GLU A 1 88 ? 12.692 -22.910 0.979 1.00 82.94 88 GLU A N 1
ATOM 717 C CA . GLU A 1 88 ? 13.428 -22.461 -0.217 1.00 82.94 88 GLU A CA 1
ATOM 718 C C . GLU A 1 88 ? 12.550 -22.144 -1.448 1.00 82.94 88 GLU A C 1
ATOM 720 O O . GLU A 1 88 ? 13.038 -22.036 -2.575 1.00 82.94 88 GLU A O 1
ATOM 725 N N . ARG A 1 89 ? 11.248 -21.907 -1.255 1.00 85.69 89 ARG A N 1
ATOM 726 C CA . ARG A 1 89 ? 10.316 -21.495 -2.317 1.00 85.69 89 ARG A CA 1
ATOM 727 C C . ARG A 1 89 ? 10.332 -19.979 -2.487 1.00 85.69 89 ARG A C 1
ATOM 729 O O . ARG A 1 89 ? 9.397 -19.275 -2.106 1.00 85.69 89 ARG A O 1
ATOM 736 N N . LEU A 1 90 ? 11.412 -19.463 -3.073 1.00 87.31 90 LEU A N 1
ATOM 737 C CA . LEU A 1 90 ? 11.654 -18.018 -3.171 1.00 87.31 90 LEU A CA 1
ATOM 738 C C . LEU A 1 90 ? 10.585 -17.282 -3.994 1.00 87.31 90 LEU A C 1
ATOM 740 O O . LEU A 1 90 ? 10.174 -16.191 -3.611 1.00 87.31 90 LEU A O 1
ATOM 744 N N . LEU A 1 91 ? 10.080 -17.875 -5.081 1.00 86.81 91 LEU A N 1
ATOM 745 C CA . LEU A 1 91 ? 9.004 -17.261 -5.871 1.00 86.81 91 LEU A CA 1
ATOM 746 C C . LEU A 1 91 ? 7.685 -17.160 -5.092 1.00 86.81 91 LEU A C 1
ATOM 748 O O . LEU A 1 91 ? 6.993 -16.151 -5.210 1.00 86.81 91 LEU A O 1
ATOM 752 N N . ASP A 1 92 ? 7.359 -18.156 -4.266 1.00 87.00 92 ASP A N 1
ATOM 753 C CA . ASP A 1 92 ? 6.177 -18.099 -3.400 1.00 87.00 92 ASP A CA 1
ATOM 754 C C . ASP A 1 92 ? 6.365 -17.070 -2.277 1.00 87.00 92 ASP A C 1
ATOM 756 O O . ASP A 1 92 ? 5.425 -16.351 -1.947 1.00 87.00 92 ASP A O 1
ATOM 760 N N . ALA A 1 93 ? 7.587 -16.909 -1.755 1.00 90.25 93 ALA A N 1
ATOM 761 C CA . ALA A 1 93 ? 7.903 -15.842 -0.806 1.00 90.25 93 ALA A CA 1
ATOM 762 C C . ALA A 1 93 ? 7.673 -14.446 -1.414 1.00 90.25 93 ALA A C 1
ATOM 764 O O . ALA A 1 93 ? 7.116 -13.578 -0.747 1.00 90.25 93 ALA A O 1
ATOM 765 N N . VAL A 1 94 ? 8.039 -14.233 -2.685 1.00 89.88 94 VAL A N 1
ATOM 766 C CA . VAL A 1 94 ? 7.776 -12.962 -3.386 1.00 89.88 94 VAL A CA 1
ATOM 767 C C . VAL A 1 94 ? 6.277 -12.743 -3.624 1.00 89.88 94 VAL A C 1
ATOM 769 O O . VAL A 1 94 ? 5.809 -11.622 -3.457 1.00 89.88 94 VAL A O 1
ATOM 772 N N . ARG A 1 95 ? 5.503 -13.790 -3.944 1.00 87.62 95 ARG A N 1
ATOM 773 C CA . ARG A 1 95 ? 4.031 -13.686 -4.042 1.00 87.62 95 ARG A CA 1
ATOM 774 C C . ARG A 1 95 ? 3.401 -13.265 -2.718 1.00 87.62 95 ARG A C 1
ATOM 776 O O . ARG A 1 95 ? 2.556 -12.384 -2.684 1.00 87.62 95 ARG A O 1
ATOM 783 N N . MET A 1 96 ? 3.826 -13.870 -1.612 1.00 88.62 96 MET A N 1
ATOM 784 C CA . MET A 1 96 ? 3.325 -13.501 -0.282 1.00 88.62 96 MET A CA 1
ATOM 785 C C . MET A 1 96 ? 3.779 -12.092 0.131 1.00 88.62 96 MET A C 1
ATOM 787 O O . MET A 1 96 ? 3.046 -11.379 0.812 1.00 88.62 96 MET A O 1
ATOM 791 N N . ALA A 1 97 ? 4.965 -11.667 -0.313 1.00 91.94 97 ALA A N 1
ATOM 792 C CA . ALA A 1 97 ? 5.448 -10.306 -0.125 1.00 91.94 97 ALA A CA 1
ATOM 793 C C . ALA A 1 97 ? 4.626 -9.263 -0.900 1.00 91.94 97 ALA A C 1
ATOM 795 O O . ALA A 1 97 ? 4.475 -8.150 -0.409 1.00 91.94 97 ALA A O 1
ATOM 796 N N . GLU A 1 98 ? 4.060 -9.608 -2.058 1.00 90.38 98 GLU A N 1
ATOM 797 C CA . GLU A 1 98 ? 3.139 -8.734 -2.797 1.00 90.38 98 GLU A CA 1
ATOM 798 C C . GLU A 1 98 ? 1.889 -8.397 -1.977 1.00 90.38 98 GLU A C 1
ATOM 800 O O . GLU A 1 98 ? 1.553 -7.223 -1.826 1.00 90.38 98 GLU A O 1
ATOM 805 N N . ASN A 1 99 ? 1.262 -9.403 -1.358 1.00 89.88 99 ASN A N 1
ATOM 806 C CA . ASN A 1 99 ? 0.103 -9.191 -0.483 1.00 89.88 99 ASN A CA 1
ATOM 807 C C . ASN A 1 99 ? 0.459 -8.323 0.731 1.00 89.88 99 ASN A C 1
ATOM 809 O O . ASN A 1 99 ? -0.315 -7.454 1.130 1.00 89.88 99 ASN A O 1
ATOM 813 N N . LEU A 1 100 ? 1.651 -8.514 1.305 1.00 93.69 100 LEU A N 1
ATOM 814 C CA . LEU A 1 100 ? 2.141 -7.656 2.382 1.00 93.69 100 LEU A CA 1
ATOM 815 C C . LEU A 1 100 ? 2.328 -6.202 1.913 1.00 93.69 100 LEU A C 1
ATOM 817 O O . LEU A 1 100 ? 1.958 -5.282 2.639 1.00 93.69 100 LEU A O 1
ATOM 821 N N . VAL A 1 101 ? 2.883 -5.976 0.717 1.00 93.88 101 VAL A N 1
ATOM 822 C CA . VAL A 1 101 ? 3.012 -4.623 0.145 1.00 93.88 101 VAL A CA 1
ATOM 823 C C . VAL A 1 101 ? 1.635 -3.991 -0.056 1.00 93.88 101 VAL A C 1
ATOM 825 O O . VAL A 1 101 ? 1.473 -2.824 0.286 1.00 93.88 101 VAL A O 1
ATOM 828 N N . LEU A 1 102 ? 0.631 -4.754 -0.501 1.00 92.38 102 LEU A N 1
ATOM 829 C CA . LEU A 1 102 ? -0.746 -4.267 -0.635 1.00 92.38 102 LEU A CA 1
ATOM 830 C C . LEU A 1 102 ? -1.351 -3.839 0.714 1.00 92.38 102 LEU A C 1
ATOM 832 O O . LEU A 1 102 ? -1.950 -2.770 0.797 1.00 92.38 102 LEU A O 1
ATOM 836 N N . HIS A 1 103 ? -1.149 -4.612 1.787 1.00 94.00 103 HIS A N 1
ATOM 837 C CA . HIS A 1 103 ? -1.575 -4.213 3.138 1.00 94.00 103 HIS A CA 1
ATOM 838 C C . HIS A 1 103 ? -0.959 -2.878 3.565 1.00 94.00 103 HIS A C 1
ATOM 840 O O . HIS A 1 103 ? -1.645 -2.007 4.104 1.00 94.00 103 HIS A O 1
ATOM 846 N N . ILE A 1 104 ? 0.342 -2.717 3.318 1.00 96.19 104 ILE A N 1
ATOM 847 C CA . ILE A 1 104 ? 1.076 -1.491 3.641 1.00 96.19 104 ILE A CA 1
ATOM 848 C C . ILE A 1 104 ? 0.557 -0.323 2.799 1.00 96.19 104 ILE A C 1
ATOM 850 O O . ILE A 1 104 ? 0.339 0.760 3.334 1.00 96.19 104 ILE A O 1
ATOM 854 N N . GLU A 1 105 ? 0.309 -0.545 1.509 1.00 94.62 105 GLU A N 1
ATOM 855 C CA . GLU A 1 105 ? -0.223 0.464 0.597 1.00 94.62 105 GLU A CA 1
ATOM 856 C C . GLU A 1 105 ? -1.620 0.940 1.012 1.00 94.62 105 GLU A C 1
ATOM 858 O O . GLU A 1 105 ? -1.862 2.143 1.059 1.00 94.62 105 GLU A O 1
ATOM 863 N N . VAL A 1 106 ? -2.530 0.029 1.370 1.00 94.12 106 VAL A N 1
ATOM 864 C CA . VAL A 1 106 ? -3.875 0.393 1.849 1.00 94.12 106 VAL A CA 1
ATOM 865 C C . VAL A 1 106 ? -3.796 1.197 3.149 1.00 94.12 106 VAL A C 1
ATOM 867 O O . VAL A 1 106 ? -4.522 2.183 3.306 1.00 94.12 106 VAL A O 1
ATOM 870 N N . LEU A 1 107 ? -2.897 0.830 4.067 1.00 96.06 107 LEU A N 1
ATOM 871 C CA . LEU A 1 107 ? -2.671 1.593 5.296 1.00 96.06 107 LEU A CA 1
ATOM 872 C C . LEU A 1 107 ? -2.112 2.993 4.995 1.00 96.06 107 LEU A C 1
ATOM 874 O O . LEU A 1 107 ? -2.603 3.977 5.542 1.00 96.06 107 LEU A O 1
ATOM 878 N N . PHE A 1 108 ? -1.135 3.097 4.094 1.00 96.06 108 PHE A N 1
ATOM 879 C CA . PHE A 1 108 ? -0.572 4.367 3.629 1.00 96.06 108 PHE A CA 1
ATOM 880 C C . PHE A 1 108 ? -1.613 5.268 2.965 1.00 96.06 108 PHE A C 1
ATOM 882 O O . PHE A 1 108 ? -1.709 6.437 3.327 1.00 96.06 108 PHE A O 1
ATOM 889 N N . ALA A 1 109 ? -2.428 4.728 2.061 1.00 94.06 109 ALA A N 1
ATOM 890 C CA . ALA A 1 109 ? -3.519 5.457 1.420 1.00 94.06 109 ALA A CA 1
ATOM 891 C C . ALA A 1 109 ? -4.572 5.925 2.437 1.00 94.06 109 ALA A C 1
ATOM 893 O O . ALA A 1 109 ? -5.127 7.013 2.315 1.00 94.06 109 ALA A O 1
ATOM 894 N N . SER A 1 110 ? -4.834 5.127 3.476 1.00 93.88 110 SER A N 1
ATOM 895 C CA . SER A 1 110 ? -5.753 5.515 4.550 1.00 93.88 110 SER A CA 1
ATOM 896 C C . SER A 1 110 ? -5.184 6.639 5.424 1.00 93.88 110 SER A C 1
ATOM 898 O O . SER A 1 110 ? -5.924 7.530 5.828 1.00 93.88 110 SER A O 1
ATOM 900 N N . ILE A 1 111 ? -3.875 6.632 5.697 1.00 93.69 111 ILE A N 1
ATOM 901 C CA . ILE A 1 111 ? -3.194 7.721 6.416 1.00 93.69 111 ILE A CA 1
ATOM 902 C C . ILE A 1 111 ? -3.166 9.001 5.570 1.00 93.69 111 ILE A C 1
ATOM 904 O O . ILE A 1 111 ? -3.427 10.077 6.102 1.00 93.69 111 ILE A O 1
ATOM 908 N N . ASP A 1 112 ? -2.905 8.891 4.267 1.00 92.38 112 ASP A N 1
ATOM 909 C CA . ASP A 1 112 ? -2.899 10.030 3.341 1.00 92.38 112 ASP A CA 1
ATOM 910 C C . ASP A 1 112 ? -4.283 10.700 3.239 1.00 92.38 112 ASP A C 1
ATOM 912 O O . ASP A 1 112 ? -4.389 11.925 3.221 1.00 92.38 112 ASP A O 1
ATOM 916 N N . ASP A 1 113 ? -5.363 9.914 3.271 1.00 91.00 113 ASP A N 1
ATOM 917 C CA . ASP A 1 113 ? -6.734 10.435 3.336 1.00 91.00 113 ASP A CA 1
ATOM 918 C C . ASP A 1 113 ? -7.048 11.166 4.638 1.00 91.00 113 ASP A C 1
ATOM 920 O O . ASP A 1 113 ? -7.795 12.148 4.632 1.00 91.00 113 ASP A O 1
ATOM 924 N N . LEU A 1 114 ? -6.510 10.682 5.759 1.00 91.50 114 LEU A N 1
ATOM 925 C CA . LEU A 1 114 ? -6.628 11.387 7.029 1.00 91.50 114 LEU A CA 1
ATOM 926 C C . LEU A 1 114 ? -5.874 12.713 6.938 1.00 91.50 114 LEU A C 1
ATOM 928 O O . LEU A 1 114 ? -6.463 13.749 7.221 1.00 91.50 114 LEU A O 1
ATOM 932 N N . ASP A 1 115 ? -4.628 12.713 6.469 1.00 90.88 115 ASP A N 1
ATOM 933 C CA . ASP A 1 115 ? -3.822 13.932 6.319 1.00 90.88 115 ASP A CA 1
ATOM 934 C C . ASP A 1 115 ? -4.484 14.960 5.379 1.00 90.88 115 ASP A C 1
ATOM 936 O O . ASP A 1 115 ? -4.509 16.158 5.668 1.00 90.88 115 ASP A O 1
ATOM 940 N N . PHE A 1 116 ? -5.132 14.495 4.303 1.00 89.06 116 PHE A N 1
ATOM 941 C CA . PHE A 1 116 ? -5.971 15.335 3.444 1.00 89.06 116 PHE A CA 1
ATOM 942 C C . PHE A 1 116 ? -7.124 15.992 4.209 1.00 89.06 116 PHE A C 1
ATOM 944 O O . PHE A 1 116 ? -7.348 17.199 4.082 1.00 89.06 116 PHE A O 1
ATOM 951 N N . GLN A 1 117 ? -7.844 15.224 5.027 1.00 88.44 117 GLN A N 1
ATOM 952 C CA . GLN A 1 117 ? -8.933 15.765 5.834 1.00 88.44 117 GLN A CA 1
ATOM 953 C C . GLN A 1 117 ? -8.425 16.734 6.910 1.00 88.44 117 GLN A C 1
ATOM 955 O O . GLN A 1 117 ? -9.052 17.773 7.097 1.00 88.44 117 GLN A O 1
ATOM 960 N N . PHE A 1 118 ? -7.275 16.464 7.543 1.00 89.06 118 PHE A N 1
ATOM 961 C CA . PHE A 1 118 ? -6.621 17.384 8.485 1.00 89.06 118 PHE A CA 1
ATOM 962 C C . PHE A 1 118 ? -6.305 18.731 7.826 1.00 89.06 118 PHE A C 1
ATOM 964 O O . PHE A 1 118 ? -6.629 19.784 8.383 1.00 89.06 118 PHE A O 1
ATOM 971 N N . ALA A 1 119 ? -5.732 18.702 6.619 1.00 86.56 119 ALA A N 1
ATOM 972 C CA . ALA A 1 119 ? -5.448 19.906 5.847 1.00 86.56 119 ALA A CA 1
ATOM 973 C C . ALA A 1 119 ? -6.733 20.677 5.501 1.00 86.56 119 ALA A C 1
ATOM 975 O O . ALA A 1 119 ? -6.785 21.898 5.655 1.00 86.56 119 ALA A O 1
ATOM 976 N N . LYS A 1 120 ? -7.803 19.970 5.112 1.00 86.00 120 LYS A N 1
ATOM 977 C CA . LYS A 1 120 ? -9.112 20.570 4.813 1.00 86.00 120 LYS A CA 1
ATOM 978 C C . LYS A 1 120 ? -9.750 21.231 6.037 1.00 86.00 120 LYS A C 1
ATOM 980 O O . LYS A 1 120 ? -10.286 22.335 5.938 1.00 86.00 120 LYS A O 1
ATOM 985 N N . SER A 1 121 ? -9.661 20.604 7.205 1.00 85.56 121 SER A N 1
ATOM 986 C CA . SER A 1 121 ? -10.133 21.179 8.469 1.00 85.56 121 SER A CA 1
ATOM 987 C C . SER A 1 121 ? -9.176 22.219 9.069 1.00 85.56 121 SER A C 1
ATOM 989 O O . SER A 1 121 ? -9.413 22.681 10.180 1.00 85.56 121 SER A O 1
ATOM 991 N N . HIS A 1 122 ? -8.122 22.618 8.343 1.00 82.88 122 HIS A N 1
ATOM 992 C CA . HIS A 1 122 ? -7.121 23.604 8.775 1.00 82.88 122 HIS A CA 1
ATOM 993 C C . HIS A 1 122 ? -6.409 23.224 10.085 1.00 82.88 122 HIS A C 1
ATOM 995 O O . HIS A 1 122 ? -5.998 24.085 10.868 1.00 82.88 122 HIS A O 1
ATOM 1001 N N . LEU A 1 123 ? -6.262 21.921 10.318 1.00 82.69 123 LEU A N 1
ATOM 1002 C CA . LEU A 1 123 ? -5.569 21.361 11.468 1.00 82.69 123 LEU A CA 1
ATOM 1003 C C . LEU A 1 123 ? -4.078 21.182 11.166 1.00 82.69 123 LEU A C 1
ATOM 1005 O O . LEU A 1 123 ? -3.629 21.252 10.022 1.00 82.69 123 LEU A O 1
ATOM 1009 N N . GLN A 1 124 ? -3.292 20.951 12.216 1.00 82.44 124 GLN A N 1
ATOM 1010 C CA . GLN A 1 124 ? -1.871 20.647 12.074 1.00 82.44 124 GLN A CA 1
ATOM 1011 C C . GLN A 1 124 ? -1.675 19.313 11.337 1.00 82.44 124 GLN A C 1
ATOM 1013 O O . GLN A 1 124 ? -2.304 18.318 11.702 1.00 82.44 124 GLN A O 1
ATOM 1018 N N . SER A 1 125 ? -0.776 19.312 10.347 1.00 77.88 125 SER A N 1
ATOM 1019 C CA . SER A 1 125 ? -0.390 18.125 9.570 1.00 77.88 125 SER A CA 1
ATOM 1020 C C . SER A 1 125 ? 0.074 16.962 10.448 1.00 77.88 125 SER A C 1
ATOM 1022 O O . SER A 1 125 ? 0.652 17.147 11.528 1.00 77.88 125 SER A O 1
ATOM 1024 N N . LEU A 1 126 ? -0.198 15.745 9.980 1.00 82.69 126 LEU A N 1
ATOM 1025 C CA . LEU A 1 126 ? 0.132 14.529 10.710 1.00 82.69 126 LEU A CA 1
ATOM 1026 C C . LEU A 1 126 ? 1.625 14.197 10.579 1.00 82.69 126 LEU A C 1
ATOM 1028 O O . LEU A 1 126 ? 2.198 14.200 9.493 1.00 82.69 126 LEU A O 1
ATOM 1032 N N . SER A 1 127 ? 2.260 13.834 11.694 1.00 86.56 127 SER A N 1
ATOM 1033 C CA . SER A 1 127 ? 3.647 13.357 11.707 1.00 86.56 127 SER A CA 1
ATOM 1034 C C . SER A 1 127 ? 3.683 11.834 11.571 1.00 86.56 127 SER A C 1
ATOM 1036 O O . SER A 1 127 ? 3.679 11.129 12.577 1.00 86.56 127 SER A O 1
ATOM 1038 N N . TYR A 1 128 ? 3.711 11.328 10.337 1.00 89.75 128 TYR A N 1
ATOM 1039 C CA . TYR A 1 128 ? 3.775 9.884 10.040 1.00 89.75 128 TYR A CA 1
ATOM 1040 C C . TYR A 1 128 ? 4.950 9.474 9.138 1.00 89.75 128 TYR A C 1
ATOM 1042 O O . TYR A 1 128 ? 5.215 8.282 8.985 1.00 89.75 128 TYR A O 1
ATOM 1050 N N . THR A 1 129 ? 5.657 10.428 8.526 1.00 89.06 129 THR A N 1
ATOM 1051 C CA . THR A 1 129 ? 6.658 10.170 7.473 1.00 89.06 129 THR A CA 1
ATOM 1052 C C . THR A 1 129 ? 7.822 9.307 7.949 1.00 89.06 129 THR A C 1
ATOM 1054 O O . THR A 1 129 ? 8.220 8.376 7.246 1.00 89.06 129 THR A O 1
ATOM 1057 N N . ASP A 1 130 ? 8.334 9.569 9.153 1.00 90.38 130 ASP A N 1
ATOM 1058 C CA . ASP A 1 130 ? 9.470 8.839 9.721 1.00 90.38 130 ASP A CA 1
ATOM 1059 C C . ASP A 1 130 ? 9.101 7.392 10.057 1.00 90.38 130 ASP A C 1
ATOM 1061 O O . ASP A 1 130 ? 9.870 6.464 9.794 1.00 90.38 130 ASP A O 1
ATOM 1065 N N . ASP A 1 131 ? 7.914 7.176 10.625 1.00 93.38 131 ASP A N 1
ATOM 1066 C CA . ASP A 1 131 ? 7.431 5.839 10.972 1.00 93.38 131 ASP A CA 1
ATOM 1067 C C . ASP A 1 131 ? 7.073 5.029 9.720 1.00 93.38 131 ASP A C 1
ATOM 1069 O O . ASP A 1 131 ? 7.405 3.842 9.633 1.00 93.38 131 ASP A O 1
ATOM 1073 N N . ALA A 1 132 ? 6.512 5.685 8.700 1.00 94.62 132 ALA A N 1
ATOM 1074 C CA . ALA A 1 132 ? 6.282 5.084 7.391 1.00 94.62 132 ALA A CA 1
ATOM 1075 C C . ALA A 1 132 ? 7.598 4.657 6.724 1.00 94.62 132 ALA A C 1
ATOM 1077 O O . ALA A 1 132 ? 7.698 3.543 6.200 1.00 94.62 132 ALA A O 1
ATOM 1078 N N . TRP A 1 133 ? 8.645 5.483 6.806 1.00 92.69 133 TRP A N 1
ATOM 1079 C CA . TRP A 1 133 ? 9.959 5.136 6.267 1.00 92.69 133 TRP A CA 1
ATOM 1080 C C . TRP A 1 133 ? 10.625 3.977 7.020 1.00 92.69 133 TRP A C 1
ATOM 1082 O O . TRP A 1 133 ? 11.162 3.060 6.392 1.00 92.69 133 TRP A O 1
ATOM 1092 N N . LYS A 1 134 ? 10.552 3.950 8.361 1.00 93.56 134 LYS A N 1
ATOM 1093 C CA . LYS A 1 134 ? 11.051 2.816 9.167 1.00 93.56 134 LYS A CA 1
ATOM 1094 C C . LYS A 1 134 ? 10.405 1.502 8.736 1.00 93.56 134 LYS A C 1
ATOM 1096 O O . LYS A 1 134 ? 11.096 0.482 8.651 1.00 93.56 134 LYS A O 1
ATOM 1101 N N . LEU A 1 135 ? 9.101 1.518 8.453 1.00 95.25 135 LEU A N 1
ATOM 1102 C CA . LEU A 1 135 ? 8.392 0.356 7.928 1.00 95.25 135 LEU A CA 1
ATOM 1103 C C . LEU A 1 135 ? 8.938 -0.058 6.556 1.00 95.25 135 LEU A C 1
ATOM 1105 O O . LEU A 1 135 ? 9.327 -1.213 6.382 1.00 95.25 135 LEU A O 1
ATOM 1109 N N . CYS A 1 136 ? 9.038 0.882 5.615 1.00 95.06 136 CYS A N 1
ATOM 1110 C CA . CYS A 1 136 ? 9.540 0.615 4.265 1.00 95.06 136 CYS A CA 1
ATOM 1111 C C . CYS A 1 136 ? 10.948 0.029 4.285 1.00 95.06 136 CYS A C 1
ATOM 1113 O O . CYS A 1 136 ? 11.217 -0.976 3.630 1.00 95.06 136 CYS A O 1
ATOM 1115 N N . ARG A 1 137 ? 11.836 0.590 5.109 1.00 93.88 137 ARG A N 1
ATOM 1116 C CA . ARG A 1 137 ? 13.194 0.075 5.269 1.00 93.88 137 ARG A CA 1
ATOM 1117 C C . ARG A 1 137 ? 13.210 -1.361 5.788 1.00 93.88 137 ARG A C 1
ATOM 1119 O O . ARG A 1 137 ? 14.018 -2.151 5.317 1.00 93.88 137 ARG A O 1
ATOM 1126 N N . LYS A 1 138 ? 12.293 -1.740 6.686 1.00 94.81 138 LYS A N 1
ATOM 1127 C CA . LYS A 1 138 ? 12.160 -3.139 7.134 1.00 94.81 138 LYS A CA 1
ATOM 1128 C C . LYS A 1 138 ? 11.662 -4.074 6.033 1.00 94.81 138 LYS A C 1
ATOM 1130 O O . LYS A 1 138 ? 12.123 -5.211 5.968 1.00 94.81 138 LYS A O 1
ATOM 1135 N N . VAL A 1 139 ? 10.783 -3.612 5.146 1.00 95.44 139 VAL A N 1
ATOM 1136 C CA . VAL A 1 139 ? 10.375 -4.383 3.957 1.00 95.44 139 VAL A CA 1
ATOM 1137 C C . VAL A 1 139 ? 11.543 -4.542 2.978 1.00 95.44 139 VAL A C 1
ATOM 1139 O O . VAL A 1 139 ? 11.775 -5.633 2.465 1.00 95.44 139 VAL A O 1
ATOM 1142 N N . LEU A 1 140 ? 12.339 -3.493 2.761 1.00 93.50 140 LEU A N 1
ATOM 1143 C CA . LEU A 1 140 ? 13.545 -3.576 1.931 1.00 93.50 140 LEU A CA 1
ATOM 1144 C C . LEU A 1 140 ? 14.601 -4.510 2.544 1.00 93.50 140 LEU A C 1
ATOM 1146 O O . LEU A 1 140 ? 15.195 -5.308 1.818 1.00 93.50 140 LEU A O 1
ATOM 1150 N N . ASP A 1 141 ? 14.792 -4.479 3.868 1.00 93.00 141 ASP A N 1
ATOM 1151 C CA . ASP A 1 141 ? 15.642 -5.435 4.592 1.00 93.00 141 ASP A CA 1
ATOM 1152 C C . ASP A 1 141 ? 15.152 -6.878 4.355 1.00 93.00 141 ASP A C 1
ATOM 1154 O O . ASP A 1 141 ? 15.957 -7.768 4.072 1.00 93.00 141 ASP A O 1
ATOM 1158 N N . LEU A 1 142 ? 13.832 -7.109 4.399 1.00 93.06 142 LEU A N 1
ATOM 1159 C CA . LEU A 1 142 ? 13.218 -8.408 4.101 1.00 93.06 142 LEU A CA 1
ATOM 1160 C C . LEU A 1 142 ? 13.514 -8.849 2.663 1.00 93.06 142 LEU A C 1
ATOM 1162 O O . LEU A 1 142 ? 13.964 -9.972 2.448 1.00 93.06 142 LEU A O 1
ATOM 1166 N N . PHE A 1 143 ? 13.325 -7.970 1.677 1.00 93.56 143 PHE A N 1
ATOM 1167 C CA . PHE A 1 143 ? 13.635 -8.263 0.272 1.00 93.56 143 PHE A CA 1
ATOM 1168 C C . PHE A 1 143 ? 15.116 -8.585 0.073 1.00 93.56 143 PHE A C 1
ATOM 1170 O O . PHE A 1 143 ? 15.469 -9.497 -0.678 1.00 93.56 143 PHE A O 1
ATOM 1177 N N . ALA A 1 144 ? 15.990 -7.884 0.792 1.00 91.06 144 ALA A N 1
ATOM 1178 C CA . ALA A 1 144 ? 17.416 -8.147 0.776 1.00 91.06 144 ALA A CA 1
ATOM 1179 C C . ALA A 1 144 ? 17.739 -9.534 1.362 1.00 91.06 144 ALA A C 1
ATOM 1181 O O . ALA A 1 144 ? 18.541 -10.258 0.769 1.00 91.06 144 ALA A O 1
ATOM 1182 N N . VAL A 1 145 ? 17.090 -9.948 2.458 1.00 90.06 145 VAL A N 1
ATOM 1183 C CA . VAL A 1 145 ? 17.210 -11.314 3.004 1.00 90.06 145 VAL A CA 1
ATOM 1184 C C . VAL A 1 145 ? 16.759 -12.347 1.969 1.00 90.06 145 VAL A C 1
ATOM 1186 O O . VAL A 1 145 ? 17.543 -13.238 1.642 1.00 90.06 145 VAL A O 1
ATOM 1189 N N . ILE A 1 146 ? 15.570 -12.172 1.373 1.00 89.69 146 ILE A N 1
ATOM 1190 C CA . ILE A 1 146 ? 15.030 -13.064 0.328 1.00 89.69 146 ILE A CA 1
ATOM 1191 C C . ILE A 1 146 ? 16.025 -13.211 -0.837 1.00 89.69 146 ILE A C 1
ATOM 1193 O O . ILE A 1 146 ? 16.265 -14.314 -1.328 1.00 89.69 146 ILE A O 1
ATOM 1197 N N . SER A 1 147 ? 16.654 -12.112 -1.267 1.00 88.50 147 SER A N 1
ATOM 1198 C CA . SER A 1 147 ? 17.620 -12.134 -2.374 1.00 88.50 147 SER A CA 1
ATOM 1199 C C . SER A 1 147 ? 18.889 -12.952 -2.072 1.00 88.50 147 SER A C 1
ATOM 1201 O O . SER A 1 147 ? 19.486 -13.543 -2.981 1.00 88.50 147 SER A O 1
ATOM 1203 N N . ARG A 1 148 ? 19.311 -13.003 -0.798 1.00 86.62 148 ARG A N 1
ATOM 1204 C CA . ARG A 1 148 ? 20.555 -13.651 -0.353 1.00 86.62 148 ARG A CA 1
ATOM 1205 C C . ARG A 1 148 ? 20.386 -15.129 -0.021 1.00 86.62 148 ARG A C 1
ATOM 1207 O O . ARG A 1 148 ? 21.387 -15.847 -0.033 1.00 86.62 148 ARG A O 1
ATOM 1214 N N . THR A 1 149 ? 19.171 -15.601 0.247 1.00 80.62 149 THR A N 1
ATOM 1215 C CA . THR A 1 149 ? 18.918 -16.990 0.648 1.00 80.62 149 THR A CA 1
ATOM 1216 C C . THR A 1 149 ? 19.446 -17.973 -0.411 1.00 80.62 149 THR A C 1
ATOM 1218 O O . THR A 1 149 ? 19.129 -17.889 -1.604 1.00 80.62 149 THR A O 1
ATOM 1221 N N . LYS A 1 150 ? 20.343 -18.881 -0.001 1.00 67.12 150 LYS A N 1
ATOM 1222 C CA . LYS A 1 150 ? 20.918 -19.949 -0.851 1.00 67.12 150 LYS A CA 1
ATOM 1223 C C . LYS A 1 150 ? 20.923 -21.336 -0.185 1.00 67.12 150 LYS A C 1
ATOM 1225 O O . LYS A 1 150 ? 21.545 -22.240 -0.731 1.00 67.12 150 LYS A O 1
ATOM 1230 N N . GLY A 1 151 ? 20.298 -21.473 0.981 1.00 60.69 151 GLY A N 1
ATOM 1231 C CA . GLY A 1 151 ? 20.295 -22.692 1.791 1.00 60.69 151 GLY A CA 1
ATOM 1232 C C . GLY A 1 151 ? 20.201 -22.378 3.290 1.00 60.69 151 GLY A C 1
ATOM 1233 O O . GLY A 1 151 ? 20.446 -21.230 3.683 1.00 60.69 151 GLY A O 1
ATOM 1234 N N . PRO A 1 152 ? 19.865 -23.362 4.142 1.00 54.47 152 PRO A N 1
ATOM 1235 C CA . PRO A 1 152 ? 19.615 -23.142 5.560 1.00 54.47 152 PRO A CA 1
ATOM 1236 C C . PRO A 1 152 ? 20.917 -22.794 6.288 1.00 54.47 152 PRO A C 1
ATOM 1238 O O . PRO A 1 152 ? 21.794 -23.634 6.479 1.00 54.47 152 PRO A O 1
ATOM 1241 N N . SER A 1 153 ? 21.046 -21.541 6.723 1.00 63.62 153 SER A N 1
ATOM 1242 C CA . SER A 1 153 ? 22.114 -21.105 7.626 1.00 63.62 153 SER A CA 1
ATOM 1243 C C . SER A 1 153 ? 21.510 -20.482 8.881 1.00 63.62 153 SER A C 1
ATOM 1245 O O . SER A 1 153 ? 20.575 -19.685 8.808 1.00 63.62 153 SER A O 1
ATOM 1247 N N . GLY A 1 154 ? 22.038 -20.850 10.053 1.00 66.88 154 GLY A N 1
ATOM 1248 C CA . GLY A 1 154 ? 21.491 -20.407 11.341 1.00 66.88 154 GLY A CA 1
ATOM 1249 C C . GLY A 1 154 ? 21.500 -18.885 11.530 1.00 66.88 154 GLY A C 1
ATOM 1250 O O . GLY A 1 154 ? 20.624 -18.351 12.203 1.00 66.88 154 GLY A O 1
ATOM 1251 N N . SER A 1 155 ? 22.434 -18.170 10.892 1.00 72.62 155 SER A N 1
ATOM 1252 C CA . SER A 1 155 ? 22.504 -16.703 10.924 1.00 72.62 155 SER A CA 1
ATOM 1253 C C . SER A 1 155 ? 21.405 -16.016 10.104 1.00 72.62 155 SER A C 1
ATOM 1255 O O . SER A 1 155 ? 20.949 -14.944 10.486 1.00 72.62 155 SER A O 1
ATOM 1257 N N . GLN A 1 156 ? 20.932 -16.625 9.011 1.00 76.81 156 GLN A N 1
ATOM 1258 C CA . GLN A 1 156 ? 19.848 -16.054 8.199 1.00 76.81 156 GLN A CA 1
ATOM 1259 C C . GLN A 1 156 ? 18.494 -16.156 8.909 1.00 76.81 156 GLN A C 1
ATOM 1261 O O . GLN A 1 156 ? 17.670 -15.253 8.794 1.00 76.81 156 GLN A O 1
ATOM 1266 N N . ALA A 1 157 ? 18.270 -17.218 9.689 1.00 78.19 157 ALA A N 1
ATOM 1267 C CA . ALA A 1 157 ? 17.036 -17.391 10.455 1.00 78.19 157 ALA A CA 1
ATOM 1268 C C . ALA A 1 157 ? 16.887 -16.340 11.573 1.00 78.19 157 ALA A C 1
ATOM 1270 O O . ALA A 1 157 ? 15.791 -15.823 11.805 1.00 78.19 157 ALA A O 1
ATOM 1271 N N . THR A 1 158 ? 17.986 -15.986 12.250 1.00 83.12 158 THR A N 1
ATOM 1272 C CA . THR A 1 158 ? 17.977 -14.941 13.287 1.00 83.12 158 THR A CA 1
ATOM 1273 C C . THR A 1 158 ? 17.809 -13.547 12.684 1.00 83.12 158 THR A C 1
ATOM 1275 O O . THR A 1 158 ? 17.027 -12.752 13.208 1.00 83.12 158 THR A O 1
ATOM 1278 N N . GLU A 1 159 ? 18.466 -13.269 11.554 1.00 87.12 159 GLU A N 1
ATOM 1279 C CA . GLU A 1 159 ? 18.281 -12.035 10.781 1.00 87.12 159 GLU A CA 1
ATOM 1280 C C . GLU A 1 159 ? 16.820 -11.876 10.330 1.00 87.12 159 GLU A C 1
ATOM 1282 O O . GLU A 1 159 ? 16.198 -10.847 10.604 1.00 87.12 159 GLU A O 1
ATOM 1287 N N . LEU A 1 160 ? 16.233 -12.923 9.739 1.00 88.38 160 LEU A N 1
ATOM 1288 C CA . LEU A 1 160 ? 14.836 -12.940 9.302 1.00 88.38 160 LEU A CA 1
ATOM 1289 C C . LEU A 1 160 ? 13.868 -12.696 10.465 1.00 88.38 160 LEU A C 1
ATOM 1291 O O . LEU A 1 160 ? 12.968 -11.867 10.351 1.00 88.38 160 LEU A O 1
ATOM 1295 N N . SER A 1 161 ? 14.073 -13.361 11.607 1.00 87.06 161 SER A N 1
ATOM 1296 C CA . SER A 1 161 ? 13.231 -13.165 12.793 1.00 87.06 161 SER A CA 1
ATOM 1297 C C . SER A 1 161 ? 13.264 -11.717 13.293 1.00 87.06 161 SER A C 1
ATOM 1299 O O . SER A 1 161 ? 12.225 -11.165 13.656 1.00 87.06 161 SER A O 1
ATOM 1301 N N . ASN A 1 162 ? 14.434 -11.075 13.281 1.00 90.12 162 ASN A N 1
ATOM 1302 C CA . ASN A 1 162 ? 14.570 -9.678 13.692 1.00 90.12 162 ASN A CA 1
ATOM 1303 C C . ASN A 1 162 ? 13.865 -8.721 12.721 1.00 90.12 162 ASN A C 1
ATOM 1305 O O . ASN A 1 162 ? 13.195 -7.787 13.166 1.00 90.12 162 ASN A O 1
ATOM 1309 N N . VAL A 1 163 ? 13.967 -8.969 11.412 1.00 92.69 163 VAL A N 1
ATOM 1310 C CA . VAL A 1 163 ? 13.256 -8.188 10.388 1.00 92.69 163 VAL A CA 1
ATOM 1311 C C . VAL A 1 163 ? 11.741 -8.334 10.544 1.00 92.69 163 VAL A C 1
ATOM 1313 O O . VAL A 1 163 ? 11.041 -7.327 10.612 1.00 92.69 163 VAL A O 1
ATOM 1316 N N . VAL A 1 164 ? 11.245 -9.564 10.691 1.00 91.69 164 VAL A N 1
ATOM 1317 C CA . VAL A 1 164 ? 9.822 -9.883 10.894 1.00 91.69 164 VAL A CA 1
ATOM 1318 C C . VAL A 1 164 ? 9.258 -9.212 12.149 1.00 91.69 164 VAL A C 1
ATOM 1320 O O . VAL A 1 164 ? 8.192 -8.598 12.098 1.00 91.69 164 VAL A O 1
ATOM 1323 N N . LYS A 1 165 ? 9.986 -9.266 13.272 1.00 91.19 165 LYS A N 1
ATOM 1324 C CA . LYS A 1 165 ? 9.587 -8.577 14.511 1.00 91.19 165 LYS A CA 1
ATOM 1325 C C . LYS A 1 165 ? 9.508 -7.064 14.311 1.00 91.19 165 LYS A C 1
ATOM 1327 O O . LYS A 1 165 ? 8.522 -6.456 14.719 1.00 91.19 165 LYS A O 1
ATOM 1332 N N . GLY A 1 166 ? 10.517 -6.471 13.669 1.00 92.19 166 GLY A N 1
ATOM 1333 C CA . GLY A 1 166 ? 10.540 -5.036 13.384 1.00 92.19 166 GLY A CA 1
ATOM 1334 C C . GLY A 1 166 ? 9.414 -4.599 12.443 1.00 92.19 166 GLY A C 1
ATOM 1335 O O . GLY A 1 166 ? 8.827 -3.540 12.641 1.00 92.19 166 GLY A O 1
ATOM 1336 N N . LEU A 1 167 ? 9.064 -5.432 11.462 1.00 93.31 167 LEU A N 1
ATOM 1337 C CA . LEU A 1 167 ? 7.954 -5.190 10.545 1.00 93.31 167 LEU A CA 1
ATOM 1338 C C . LEU A 1 167 ? 6.612 -5.136 11.290 1.00 93.31 167 LEU A C 1
ATOM 1340 O O . LEU A 1 167 ? 5.881 -4.158 11.155 1.00 93.31 167 LEU A O 1
ATOM 1344 N N . ALA A 1 168 ? 6.326 -6.134 12.133 1.00 92.31 168 ALA A N 1
ATOM 1345 C CA . ALA A 1 168 ? 5.105 -6.163 12.940 1.00 92.31 168 ALA A CA 1
ATOM 1346 C C . ALA A 1 168 ? 5.019 -4.967 13.907 1.00 92.31 168 ALA A C 1
ATOM 1348 O O . ALA A 1 168 ? 3.955 -4.378 14.085 1.00 92.31 168 ALA A O 1
ATOM 1349 N N . GLN A 1 169 ? 6.142 -4.571 14.515 1.00 91.75 169 GLN A N 1
ATOM 1350 C CA . GLN A 1 169 ? 6.199 -3.404 15.400 1.00 91.75 169 GLN A CA 1
ATOM 1351 C C . GLN A 1 169 ? 5.909 -2.094 14.657 1.00 91.75 169 GLN A C 1
ATOM 1353 O O . GLN A 1 169 ? 5.100 -1.296 15.127 1.00 91.75 169 GLN A O 1
ATOM 1358 N N . ASN A 1 170 ? 6.522 -1.887 13.489 1.00 94.31 170 ASN A N 1
ATOM 1359 C CA . ASN A 1 170 ? 6.312 -0.677 12.694 1.00 94.31 170 ASN A CA 1
ATOM 1360 C C . ASN A 1 170 ? 4.891 -0.609 12.106 1.00 94.31 170 ASN A C 1
ATOM 1362 O O . ASN A 1 170 ? 4.299 0.467 12.082 1.00 94.31 170 ASN A O 1
ATOM 1366 N N . LEU A 1 171 ? 4.311 -1.747 11.697 1.00 94.62 171 LEU A N 1
ATOM 1367 C CA . LEU A 1 171 ? 2.905 -1.822 11.278 1.00 94.62 171 LEU A CA 1
ATOM 1368 C C . LEU A 1 171 ? 1.969 -1.367 12.402 1.00 94.62 171 LEU A C 1
ATOM 1370 O O . LEU A 1 171 ? 1.126 -0.499 12.187 1.00 94.62 171 LEU A O 1
ATOM 1374 N N . ARG A 1 172 ? 2.156 -1.885 13.622 1.00 92.75 172 ARG A N 1
ATOM 1375 C CA . ARG A 1 172 ? 1.351 -1.473 14.784 1.00 92.75 172 ARG A CA 1
ATOM 1376 C C . ARG A 1 172 ? 1.481 0.013 15.093 1.00 92.75 172 ARG A C 1
ATOM 1378 O O . ARG A 1 172 ? 0.469 0.638 15.397 1.00 92.75 172 ARG A O 1
ATOM 1385 N N . ALA A 1 173 ? 2.687 0.575 14.993 1.00 93.06 173 ALA A N 1
ATOM 1386 C CA . ALA A 1 173 ? 2.915 2.004 15.205 1.00 93.06 173 ALA A CA 1
ATOM 1387 C C . ALA A 1 173 ? 2.126 2.864 14.202 1.00 93.06 173 ALA A C 1
ATOM 1389 O O . ALA A 1 173 ? 1.486 3.838 14.590 1.00 93.06 173 ALA A O 1
ATOM 1390 N N . LEU A 1 174 ? 2.090 2.473 12.925 1.00 95.12 174 LEU A N 1
ATOM 1391 C CA . LEU A 1 174 ? 1.292 3.181 11.923 1.00 95.12 174 LEU A CA 1
ATOM 1392 C C . LEU A 1 174 ? -0.214 2.995 12.107 1.00 95.12 174 LEU A C 1
ATOM 1394 O O . LEU A 1 174 ? -0.955 3.961 11.946 1.00 95.12 174 LEU A O 1
ATOM 1398 N N . ILE A 1 175 ? -0.676 1.799 12.489 1.00 95.25 175 ILE A N 1
ATOM 1399 C CA . ILE A 1 175 ? -2.091 1.580 12.834 1.00 95.25 175 ILE A CA 1
ATOM 1400 C C . ILE A 1 175 ? -2.484 2.470 14.020 1.00 95.25 175 ILE A C 1
ATOM 1402 O O . ILE A 1 175 ? -3.546 3.089 14.000 1.00 95.25 175 ILE A O 1
ATOM 1406 N N . GLN A 1 176 ? -1.615 2.591 15.028 1.00 94.38 176 GLN A N 1
ATOM 1407 C CA . GLN A 1 176 ? -1.814 3.502 16.153 1.00 94.38 176 GLN A CA 1
ATOM 1408 C C . GLN A 1 176 ? -1.918 4.961 15.691 1.00 94.38 176 GLN A C 1
ATOM 1410 O O . GLN A 1 176 ? -2.829 5.664 16.135 1.00 94.38 176 GLN A O 1
ATOM 1415 N N . ILE A 1 177 ? -1.013 5.424 14.821 1.00 93.38 177 ILE A N 1
ATOM 1416 C CA . ILE A 1 177 ? -1.047 6.791 14.277 1.00 93.38 177 ILE A CA 1
ATOM 1417 C C . ILE A 1 177 ? -2.351 7.017 13.507 1.00 93.38 177 ILE A C 1
ATOM 1419 O O . ILE A 1 177 ? -3.043 7.998 13.778 1.00 93.38 177 ILE A O 1
ATOM 1423 N N . ALA A 1 178 ? -2.734 6.098 12.616 1.00 94.56 178 ALA A N 1
ATOM 1424 C CA . ALA A 1 178 ? -3.968 6.186 11.839 1.00 94.56 178 ALA A CA 1
ATOM 1425 C C . ALA A 1 178 ? -5.210 6.238 12.744 1.00 94.56 178 ALA A C 1
ATOM 1427 O O . ALA A 1 178 ? -6.033 7.141 12.609 1.00 94.56 178 ALA A O 1
ATOM 1428 N N . LEU A 1 179 ? -5.316 5.329 13.720 1.00 94.62 179 LEU A N 1
ATOM 1429 C CA . LEU A 1 179 ? -6.445 5.275 14.651 1.00 94.62 179 LEU A CA 1
ATOM 1430 C C . LEU A 1 179 ? -6.529 6.532 15.526 1.00 94.62 179 LEU A C 1
ATOM 1432 O O . LEU A 1 179 ? -7.609 7.098 15.689 1.00 94.62 179 LEU A O 1
ATOM 1436 N N . SER A 1 180 ? -5.398 6.989 16.070 1.00 92.38 180 SER A N 1
ATOM 1437 C CA . SER A 1 180 ? -5.344 8.206 16.890 1.00 92.38 180 SER A CA 1
ATOM 1438 C C . SER A 1 180 ? -5.754 9.436 16.081 1.00 92.38 180 SER A C 1
ATOM 1440 O O . SER A 1 180 ? -6.499 10.282 16.571 1.00 92.38 180 SER A O 1
ATOM 1442 N N . SER A 1 181 ? -5.303 9.510 14.828 1.00 91.25 181 SER A N 1
ATOM 1443 C CA . SER A 1 181 ? -5.613 10.611 13.914 1.00 91.25 181 SER A CA 1
ATOM 1444 C C . SER A 1 181 ? -7.084 10.605 13.510 1.00 91.25 181 SER A C 1
ATOM 1446 O O . SER A 1 181 ? -7.731 11.646 13.551 1.00 91.25 181 SER A O 1
ATOM 1448 N N . ALA A 1 182 ? -7.642 9.436 13.194 1.00 91.94 182 ALA A N 1
ATOM 1449 C CA . ALA A 1 182 ? -9.048 9.296 12.837 1.00 91.94 182 ALA A CA 1
ATOM 1450 C C . ALA A 1 182 ? -9.987 9.654 13.999 1.00 91.94 182 ALA A C 1
ATOM 1452 O O . ALA A 1 182 ? -10.961 10.376 13.794 1.00 91.94 182 ALA A O 1
ATOM 1453 N N . LEU A 1 183 ? -9.668 9.217 15.224 1.00 90.00 183 LEU A N 1
ATOM 1454 C CA . LEU A 1 183 ? -10.428 9.588 16.423 1.00 90.00 183 LEU A CA 1
ATOM 1455 C C . LEU A 1 183 ? -10.321 11.084 16.734 1.00 90.00 183 LEU A C 1
ATOM 1457 O O . LEU A 1 183 ? -11.318 11.701 17.103 1.00 90.00 183 LEU A O 1
ATOM 1461 N N . LYS A 1 184 ? -9.130 11.676 16.573 1.00 88.94 184 LYS A N 1
ATOM 1462 C CA . LYS A 1 184 ? -8.929 13.121 16.744 1.00 88.94 184 LYS A CA 1
ATOM 1463 C C . LYS A 1 184 ? -9.767 13.914 15.741 1.00 88.94 184 LYS A C 1
ATOM 1465 O O . LYS A 1 184 ? -10.448 14.859 16.124 1.00 88.94 184 LYS A O 1
ATOM 1470 N N . LEU A 1 185 ? -9.759 13.501 14.478 1.00 87.69 185 LEU A N 1
ATOM 1471 C CA . LEU A 1 185 ? -10.498 14.173 13.418 1.00 87.69 185 LEU A CA 1
ATOM 1472 C C . LEU A 1 185 ? -12.014 14.057 13.611 1.00 87.69 185 LEU A C 1
ATOM 1474 O O . LEU A 1 185 ? -12.725 15.049 13.486 1.00 87.69 185 LEU A O 1
ATOM 1478 N N . GLU A 1 186 ? -12.511 12.875 13.975 1.00 87.38 186 GLU A N 1
ATOM 1479 C CA . GLU A 1 186 ? -13.922 12.665 14.319 1.00 87.38 186 GLU A CA 1
ATOM 1480 C C . GLU A 1 186 ? -14.346 13.526 15.520 1.00 87.38 186 GLU A C 1
ATOM 1482 O O . GLU A 1 186 ? -15.450 14.065 15.529 1.00 87.38 186 GLU A O 1
ATOM 1487 N N . HIS A 1 187 ? -13.461 13.714 16.503 1.00 84.56 187 HIS A N 1
ATOM 1488 C CA . HIS A 1 187 ? -13.721 14.580 17.650 1.00 84.56 187 HIS A CA 1
ATOM 1489 C C . HIS A 1 187 ? -13.780 16.071 17.274 1.00 84.56 187 HIS A C 1
ATOM 1491 O O . HIS A 1 187 ? -14.663 16.781 17.748 1.00 84.56 187 HIS A O 1
ATOM 1497 N N . GLU A 1 188 ? -12.871 16.543 16.417 1.00 84.75 188 GLU A N 1
ATOM 1498 C CA . GLU A 1 188 ? -12.751 17.965 16.061 1.00 84.75 188 GLU A CA 1
ATOM 1499 C C . GLU A 1 188 ? -13.726 18.404 14.954 1.00 84.75 188 GLU A C 1
ATOM 1501 O O . GLU A 1 188 ? -14.132 19.564 14.918 1.00 84.75 188 GLU A O 1
ATOM 1506 N N . THR A 1 189 ? -14.126 17.495 14.059 1.00 80.88 189 THR A N 1
ATOM 1507 C CA . THR A 1 189 ? -14.945 17.825 12.873 1.00 80.88 189 THR A CA 1
ATOM 1508 C C . THR A 1 189 ? -16.322 17.162 12.851 1.00 80.88 189 THR A C 1
ATOM 1510 O O . THR A 1 189 ? -17.083 17.399 11.915 1.00 80.88 189 THR A O 1
ATOM 1513 N N . ALA A 1 190 ? -16.651 16.325 13.847 1.00 70.69 190 ALA A N 1
ATOM 1514 C CA . ALA A 1 190 ? -17.857 15.483 13.874 1.00 70.69 190 ALA A CA 1
ATOM 1515 C C . ALA A 1 190 ? -18.060 14.637 12.592 1.00 70.69 190 ALA A C 1
ATOM 1517 O O . ALA A 1 190 ? -19.177 14.221 12.280 1.00 70.69 190 ALA A O 1
ATOM 1518 N N . GLY A 1 191 ? -16.986 14.407 11.828 1.00 76.19 191 GLY A N 1
ATOM 1519 C CA . GLY A 1 191 ? -17.003 13.688 10.558 1.00 76.19 191 GLY A CA 1
ATOM 1520 C C . GLY A 1 191 ? -16.822 12.176 10.710 1.00 76.19 191 GLY A C 1
ATOM 1521 O O . GLY A 1 191 ? -16.351 11.681 11.728 1.00 76.19 191 GLY A O 1
ATOM 1522 N N . ASN A 1 192 ? -17.113 11.427 9.645 1.00 83.25 192 ASN A N 1
ATOM 1523 C CA . ASN A 1 192 ? -17.031 9.958 9.617 1.00 83.25 192 ASN A CA 1
ATOM 1524 C C . ASN A 1 192 ? -15.617 9.426 9.294 1.00 83.25 192 ASN A C 1
ATOM 1526 O O . ASN A 1 192 ? -15.473 8.378 8.663 1.00 83.25 192 ASN A O 1
ATOM 1530 N N . ALA A 1 193 ? -14.563 10.140 9.702 1.00 87.81 193 ALA A N 1
ATOM 1531 C CA . ALA A 1 193 ? -13.179 9.808 9.351 1.00 87.81 193 ALA A CA 1
ATOM 1532 C C . ALA A 1 193 ? -12.751 8.417 9.845 1.00 87.81 193 ALA A C 1
ATOM 1534 O O . ALA A 1 193 ? -12.088 7.671 9.123 1.00 87.81 193 ALA A O 1
ATOM 1535 N N . LEU A 1 194 ? -13.171 8.047 11.061 1.00 90.62 194 LEU A N 1
ATOM 1536 C CA . LEU A 1 194 ? -12.934 6.716 11.611 1.00 90.62 194 LEU A CA 1
ATOM 1537 C C . LEU A 1 194 ? -13.603 5.625 10.775 1.00 90.62 194 LEU A C 1
ATOM 1539 O O . LEU A 1 194 ? -12.964 4.619 10.484 1.00 90.62 194 LEU A O 1
ATOM 1543 N N . GLU A 1 195 ? -14.856 5.821 10.368 1.00 89.81 195 GLU A N 1
ATOM 1544 C CA . GLU A 1 195 ? -15.561 4.822 9.562 1.00 89.81 195 GLU A CA 1
ATOM 1545 C C . GLU A 1 195 ? -14.891 4.653 8.194 1.00 89.81 195 GLU A C 1
ATOM 1547 O O . GLU A 1 195 ? -14.700 3.528 7.748 1.00 89.81 195 GLU A O 1
ATOM 1552 N N . GLY A 1 196 ? -14.428 5.747 7.575 1.00 88.75 196 GLY A N 1
ATOM 1553 C CA . GLY A 1 196 ? -13.657 5.690 6.328 1.00 88.75 196 GLY A CA 1
ATOM 1554 C C . GLY A 1 196 ? -12.360 4.880 6.452 1.00 88.75 196 GLY A C 1
ATOM 1555 O O . GLY A 1 196 ? -12.071 4.050 5.589 1.00 88.75 196 GLY A O 1
ATOM 1556 N N . LEU A 1 197 ? -11.605 5.068 7.544 1.00 93.50 197 LEU A N 1
ATOM 1557 C CA . LEU A 1 197 ? -10.410 4.268 7.844 1.00 93.50 197 LEU A CA 1
ATOM 1558 C C . LEU A 1 197 ? -10.762 2.782 8.015 1.00 93.50 197 LEU A C 1
ATOM 1560 O O . LEU A 1 197 ? -10.134 1.920 7.401 1.00 93.50 197 LEU A O 1
ATOM 1564 N N . LEU A 1 198 ? -11.753 2.474 8.857 1.00 93.88 198 LEU A N 1
ATOM 1565 C CA . LEU A 1 198 ? -12.125 1.093 9.166 1.00 93.88 198 LEU A CA 1
ATOM 1566 C C . LEU A 1 198 ? -12.685 0.369 7.938 1.00 93.88 198 LEU A C 1
ATOM 1568 O O . LEU A 1 198 ? -12.358 -0.794 7.725 1.00 93.88 198 LEU A O 1
ATOM 1572 N N . GLU A 1 199 ? -13.470 1.044 7.104 1.00 91.25 199 GLU A N 1
ATOM 1573 C CA . GLU A 1 199 ? -14.039 0.462 5.889 1.00 91.25 199 GLU A CA 1
ATOM 1574 C C . GLU A 1 199 ? -12.953 0.071 4.876 1.00 91.25 199 GLU A C 1
ATOM 1576 O O . GLU A 1 199 ? -12.983 -1.038 4.343 1.00 91.25 199 GLU A O 1
ATOM 1581 N N . LYS A 1 200 ? -11.939 0.922 4.654 1.00 90.56 200 LYS A N 1
ATOM 1582 C CA . LYS A 1 200 ? -10.816 0.591 3.758 1.00 90.56 200 LYS A CA 1
ATOM 1583 C C . LYS A 1 200 ? -10.026 -0.628 4.234 1.00 90.56 200 LYS A C 1
ATOM 1585 O O . LYS A 1 200 ? -9.707 -1.502 3.429 1.00 90.56 200 LYS A O 1
ATOM 1590 N N . LEU A 1 201 ? -9.731 -0.705 5.534 1.00 94.12 201 LEU A N 1
ATOM 1591 C CA . LEU A 1 201 ? -9.018 -1.847 6.114 1.00 94.12 201 LEU A CA 1
ATOM 1592 C C . LEU A 1 201 ? -9.872 -3.121 6.085 1.00 94.12 201 LEU A C 1
ATOM 1594 O O . LEU A 1 201 ? -9.365 -4.195 5.769 1.00 94.12 201 LEU A O 1
ATOM 1598 N N . TYR A 1 202 ? -11.169 -3.003 6.375 1.00 91.50 202 TYR A N 1
ATOM 1599 C CA . TYR A 1 202 ? -12.104 -4.126 6.366 1.00 91.50 202 TYR A CA 1
ATOM 1600 C C . TYR A 1 202 ? -12.263 -4.732 4.968 1.00 91.50 202 TYR A C 1
ATOM 1602 O O . TYR A 1 202 ? -12.159 -5.950 4.827 1.00 91.50 202 TYR A O 1
ATOM 1610 N N . ARG A 1 203 ? -12.439 -3.899 3.932 1.00 89.25 203 ARG A N 1
ATOM 1611 C CA . ARG A 1 203 ? -12.580 -4.363 2.541 1.00 89.25 203 ARG A CA 1
ATOM 1612 C C . ARG A 1 203 ? -11.397 -5.198 2.078 1.00 89.25 203 ARG A C 1
ATOM 1614 O O . ARG A 1 203 ? -11.599 -6.194 1.392 1.00 89.25 203 ARG A O 1
ATOM 1621 N N . LEU A 1 204 ? -10.175 -4.819 2.461 1.00 90.19 204 LEU A N 1
ATOM 1622 C CA . LEU A 1 204 ? -8.987 -5.597 2.109 1.00 90.19 204 LEU A CA 1
ATOM 1623 C C . LEU A 1 204 ? -9.086 -7.014 2.689 1.00 90.19 204 LEU A C 1
ATOM 1625 O O . LEU A 1 204 ? -8.973 -7.994 1.957 1.00 90.19 204 LEU A O 1
ATOM 1629 N N . VAL A 1 205 ? -9.384 -7.118 3.986 1.00 89.06 205 VAL A N 1
ATOM 1630 C CA . VAL A 1 205 ? -9.501 -8.405 4.688 1.00 89.06 205 VAL A CA 1
ATOM 1631 C C . VAL A 1 205 ? -10.644 -9.261 4.124 1.00 89.06 205 VAL A C 1
ATOM 1633 O O . VAL A 1 205 ? -10.513 -10.478 3.979 1.00 89.06 205 VAL A O 1
ATOM 1636 N N . GLU A 1 206 ? -11.768 -8.643 3.764 1.00 85.56 206 GLU A N 1
ATOM 1637 C CA . GLU A 1 206 ? -12.902 -9.343 3.154 1.00 85.56 206 GLU A CA 1
ATOM 1638 C C . GLU A 1 206 ? -12.524 -9.955 1.795 1.00 85.56 206 GLU A C 1
ATOM 1640 O O . GLU A 1 206 ? -12.812 -11.125 1.535 1.00 85.56 206 GLU A O 1
ATOM 1645 N N . THR A 1 207 ? -11.788 -9.214 0.959 1.00 79.94 207 THR A N 1
ATOM 1646 C CA . THR A 1 207 ? -11.336 -9.731 -0.344 1.00 79.94 207 THR A CA 1
ATOM 1647 C C . THR A 1 207 ? -10.316 -10.862 -0.261 1.00 79.94 207 THR A C 1
ATOM 1649 O O . THR A 1 207 ? -10.215 -11.649 -1.196 1.00 79.94 207 THR A O 1
ATOM 1652 N N . GLU A 1 208 ? -9.571 -10.989 0.837 1.00 75.06 208 GLU A N 1
ATOM 1653 C CA . GLU A 1 208 ? -8.611 -12.086 1.013 1.00 75.06 208 GLU A CA 1
ATOM 1654 C C . GLU A 1 208 ? -9.260 -13.363 1.560 1.00 75.06 208 GLU A C 1
ATOM 1656 O O . GLU A 1 208 ? -8.803 -14.473 1.278 1.00 75.06 208 GLU A O 1
ATOM 1661 N N . THR A 1 209 ? -10.342 -13.220 2.328 1.00 63.00 209 THR A N 1
ATOM 1662 C CA . THR A 1 209 ? -11.078 -14.347 2.923 1.00 63.00 209 THR A CA 1
ATOM 1663 C C . THR A 1 209 ? -12.072 -14.983 1.949 1.00 63.00 209 THR A C 1
ATOM 1665 O O . THR A 1 209 ? -12.259 -16.203 1.964 1.00 63.00 209 THR A O 1
ATOM 1668 N N . GLY A 1 210 ? -12.668 -14.198 1.048 1.00 54.09 210 GLY A N 1
ATOM 1669 C CA . GLY A 1 210 ? -13.405 -14.713 -0.102 1.00 54.09 210 GLY A CA 1
ATOM 1670 C C . GLY A 1 210 ? -12.442 -14.991 -1.251 1.00 54.09 210 GLY A C 1
ATOM 1671 O O . GLY A 1 210 ? -11.986 -14.052 -1.876 1.00 54.09 210 GLY A O 1
ATOM 1672 N N . GLY A 1 211 ? -12.137 -16.259 -1.556 1.00 43.50 211 GLY A N 1
ATOM 1673 C CA . GLY A 1 211 ? -11.140 -16.699 -2.555 1.00 43.50 211 GLY A CA 1
ATOM 1674 C C . GLY A 1 211 ? -11.360 -16.297 -4.029 1.00 43.50 211 GLY A C 1
ATOM 1675 O O . GLY A 1 211 ? -11.008 -17.055 -4.935 1.00 43.50 211 GLY A O 1
ATOM 1676 N N . GLN A 1 212 ? -11.940 -15.134 -4.306 1.00 39.75 212 GLN A N 1
ATOM 1677 C CA . GLN A 1 212 ? -11.943 -14.502 -5.611 1.00 39.75 212 GLN A CA 1
ATOM 1678 C C . GLN A 1 212 ? -10.731 -13.578 -5.712 1.00 39.75 212 GLN A C 1
ATOM 1680 O O . GLN A 1 212 ? -10.572 -12.628 -4.955 1.00 39.75 212 GLN A O 1
ATOM 1685 N N . SER A 1 213 ? -9.878 -13.867 -6.699 1.00 40.22 213 SER A N 1
ATOM 1686 C CA . SER A 1 213 ? -8.904 -12.916 -7.236 1.00 40.22 213 SER A CA 1
ATOM 1687 C C . SER A 1 213 ? -9.531 -11.521 -7.301 1.00 40.22 213 SER A C 1
ATOM 1689 O O . SER A 1 213 ? -10.683 -11.415 -7.721 1.00 40.22 213 SER A O 1
ATOM 1691 N N . VAL A 1 214 ? -8.744 -10.508 -6.919 1.00 44.91 214 VAL A N 1
ATOM 1692 C CA . VAL A 1 214 ? -8.934 -9.035 -6.849 1.00 44.91 214 VAL A CA 1
ATOM 1693 C C . VAL A 1 214 ? -9.555 -8.383 -8.115 1.00 44.91 214 VAL A C 1
ATOM 1695 O O . VAL A 1 214 ? -9.440 -7.194 -8.369 1.00 44.91 214 VAL A O 1
ATOM 1698 N N . ARG A 1 215 ? -10.222 -9.146 -8.978 1.00 42.69 215 ARG A N 1
ATOM 1699 C CA . ARG A 1 215 ? -10.423 -8.866 -10.395 1.00 42.69 215 ARG A CA 1
ATOM 1700 C C . ARG A 1 215 ? -11.844 -8.552 -10.830 1.00 42.69 215 ARG A C 1
ATOM 1702 O O . ARG A 1 215 ? -12.027 -8.310 -12.018 1.00 42.69 215 ARG A O 1
ATOM 1709 N N . LYS A 1 216 ? -12.848 -8.543 -9.953 1.00 35.59 216 LYS A N 1
ATOM 1710 C CA . LYS A 1 216 ? -14.215 -8.165 -10.358 1.00 35.59 216 LYS A CA 1
ATOM 1711 C C . LYS A 1 216 ? -14.996 -7.496 -9.236 1.00 35.59 216 LYS A C 1
ATOM 1713 O O . LYS A 1 216 ? -15.874 -8.109 -8.648 1.00 35.59 216 LYS A O 1
ATOM 1718 N N . MET A 1 217 ? -14.714 -6.222 -9.003 1.00 38.84 217 MET A N 1
ATOM 1719 C CA . MET A 1 217 ? -15.688 -5.300 -8.413 1.00 38.84 217 MET A CA 1
ATOM 1720 C C . MET A 1 217 ? -15.494 -3.902 -9.006 1.00 38.84 217 MET A C 1
ATOM 1722 O O . MET A 1 217 ? -15.299 -2.910 -8.318 1.00 38.84 217 MET A O 1
ATOM 1726 N N . THR A 1 218 ? -15.546 -3.829 -10.336 1.00 38.34 218 THR A N 1
ATOM 1727 C CA . THR A 1 218 ? -16.099 -2.637 -10.982 1.00 38.34 218 THR A CA 1
ATOM 1728 C C . THR A 1 218 ? -17.580 -2.597 -10.609 1.00 38.34 218 THR A C 1
ATOM 1730 O O . THR A 1 218 ? -18.262 -3.603 -10.793 1.00 38.34 218 THR A O 1
ATOM 1733 N N . ASP A 1 219 ? -18.040 -1.469 -10.081 1.00 40.16 219 ASP A N 1
ATOM 1734 C CA . ASP A 1 219 ? -19.397 -1.196 -9.582 1.00 40.16 219 ASP A CA 1
ATOM 1735 C C . ASP A 1 219 ? -19.650 -1.508 -8.101 1.00 40.16 219 ASP A C 1
ATOM 1737 O O . ASP A 1 219 ? -20.552 -2.253 -7.726 1.00 40.16 219 ASP A O 1
ATOM 1741 N N . ALA A 1 220 ? -18.930 -0.800 -7.230 1.00 36.25 220 ALA A N 1
ATOM 1742 C CA . ALA A 1 220 ? -19.550 -0.276 -6.018 1.00 36.25 220 ALA A CA 1
ATOM 1743 C C . ALA A 1 220 ? -19.721 1.238 -6.190 1.00 36.25 220 ALA A C 1
ATOM 1745 O O . ALA A 1 220 ? -18.837 2.033 -5.875 1.00 36.25 220 ALA A O 1
ATOM 1746 N N . HIS A 1 221 ? -20.876 1.623 -6.732 1.00 39.22 221 HIS A N 1
ATOM 1747 C CA . HIS A 1 221 ? -21.397 2.982 -6.683 1.00 39.22 221 HIS A CA 1
ATOM 1748 C C . HIS A 1 221 ? -21.611 3.366 -5.209 1.00 39.22 221 HIS A C 1
ATOM 1750 O O . HIS A 1 221 ? -22.693 3.179 -4.660 1.00 39.22 221 HIS A O 1
ATOM 1756 N N . TYR A 1 222 ? -20.563 3.856 -4.542 1.00 40.22 222 TYR A N 1
ATOM 1757 C CA . TYR A 1 222 ? -20.704 4.601 -3.297 1.00 40.22 222 TYR A CA 1
ATOM 1758 C C . TYR A 1 222 ? -20.563 6.083 -3.618 1.00 40.22 222 TYR A C 1
ATOM 1760 O O . TYR A 1 222 ? -19.467 6.636 -3.700 1.00 40.22 222 TYR A O 1
ATOM 1768 N N . THR A 1 223 ? -21.709 6.721 -3.823 1.00 40.38 223 THR A N 1
ATOM 1769 C CA . THR A 1 223 ? -21.865 8.171 -3.772 1.00 40.38 223 THR A CA 1
ATOM 1770 C C . THR A 1 223 ? -21.544 8.656 -2.361 1.00 40.38 223 THR A C 1
ATOM 1772 O O . THR A 1 223 ? -22.416 8.718 -1.497 1.00 40.38 223 THR A O 1
ATOM 1775 N N . SER A 1 224 ? -20.282 9.006 -2.126 1.00 38.56 224 SER A N 1
ATOM 1776 C CA . SER A 1 224 ? -19.886 9.873 -1.020 1.00 38.56 224 SER A CA 1
ATOM 1777 C C . SER A 1 224 ? -19.975 11.318 -1.503 1.00 38.56 224 SER A C 1
ATOM 1779 O O . SER A 1 224 ? -19.223 11.737 -2.377 1.00 38.56 224 SER A O 1
ATOM 1781 N N . VAL A 1 225 ? -20.885 12.085 -0.908 1.00 40.38 225 VAL A N 1
ATOM 1782 C CA . VAL A 1 225 ? -21.111 13.527 -1.134 1.00 40.38 225 VAL A CA 1
ATOM 1783 C C . VAL A 1 225 ? -20.011 14.389 -0.467 1.00 40.38 225 VAL A C 1
ATOM 1785 O O . VAL A 1 225 ? -20.188 15.572 -0.200 1.00 40.38 225 VAL A O 1
ATOM 1788 N N . THR A 1 226 ? -18.834 13.825 -0.199 1.00 50.25 226 THR A N 1
ATOM 1789 C CA . THR A 1 226 ? -17.683 14.536 0.372 1.00 50.25 226 THR A CA 1
ATOM 1790 C C . THR A 1 226 ? -16.490 14.445 -0.565 1.00 50.25 226 THR A C 1
ATOM 1792 O O . THR A 1 226 ? -16.137 13.347 -0.983 1.00 50.25 226 THR A O 1
ATOM 1795 N N . GLU A 1 227 ? -15.885 15.597 -0.879 1.00 59.94 227 GLU A N 1
ATOM 1796 C CA . GLU A 1 227 ? -14.635 15.714 -1.645 1.00 59.94 227 GLU A CA 1
ATOM 1797 C C . GLU A 1 227 ? -13.594 14.709 -1.133 1.00 59.94 227 GLU A C 1
ATOM 1799 O O . GLU A 1 227 ? -13.177 14.770 0.027 1.00 59.94 227 GLU A O 1
ATOM 1804 N N . THR A 1 228 ? -13.213 13.771 -1.995 1.00 74.31 228 THR A N 1
ATOM 1805 C CA . THR A 1 228 ? -12.253 12.703 -1.718 1.00 74.31 228 THR A CA 1
ATOM 1806 C C . THR A 1 228 ? -10.831 13.143 -2.045 1.00 74.31 228 THR A C 1
ATOM 1808 O O . THR A 1 228 ? -10.615 14.031 -2.866 1.00 74.31 228 THR A O 1
ATOM 1811 N N . ASN A 1 229 ? -9.845 12.517 -1.404 1.00 85.25 229 ASN A N 1
ATOM 1812 C CA . ASN A 1 229 ? -8.439 12.745 -1.716 1.00 85.25 229 ASN A CA 1
ATOM 1813 C C . ASN A 1 229 ? -8.149 12.305 -3.170 1.00 85.25 229 ASN A C 1
ATOM 1815 O O . ASN A 1 229 ? -8.348 11.129 -3.484 1.00 85.25 229 ASN A O 1
ATOM 1819 N N . PRO A 1 230 ? -7.644 13.189 -4.052 1.00 85.38 230 PRO A N 1
ATOM 1820 C CA . PRO A 1 230 ? -7.431 12.862 -5.466 1.00 85.38 230 PRO A CA 1
ATOM 1821 C C . PRO A 1 230 ? -6.506 11.657 -5.703 1.00 85.38 230 PRO A C 1
ATOM 1823 O O . PRO A 1 230 ? -6.653 10.942 -6.695 1.00 85.38 230 PRO A O 1
ATOM 1826 N N . SER A 1 231 ? -5.563 11.402 -4.786 1.00 85.19 231 SER A N 1
ATOM 1827 C CA . SER A 1 231 ? -4.631 10.269 -4.877 1.00 85.19 231 SER A CA 1
ATOM 1828 C C . SER A 1 231 ? -5.292 8.904 -4.643 1.00 85.19 231 SER A C 1
ATOM 1830 O O . SER A 1 231 ? -4.745 7.890 -5.080 1.00 85.19 231 SER A O 1
ATOM 1832 N N . THR A 1 232 ? -6.452 8.852 -3.983 1.00 87.50 232 THR A N 1
ATOM 1833 C CA . THR A 1 232 ? -7.151 7.607 -3.598 1.00 87.50 232 THR A CA 1
ATOM 1834 C C . THR A 1 232 ? -8.593 7.548 -4.117 1.00 87.50 232 THR A C 1
ATOM 1836 O O . THR A 1 232 ? -9.321 6.590 -3.853 1.00 87.50 232 THR A O 1
ATOM 1839 N N . GLU A 1 233 ? -9.020 8.557 -4.875 1.00 85.06 233 GLU A N 1
ATOM 1840 C CA . GLU A 1 233 ? -10.357 8.627 -5.450 1.00 85.06 233 GLU A CA 1
ATOM 1841 C C . GLU A 1 233 ? -10.564 7.571 -6.546 1.00 85.06 233 GLU A C 1
ATOM 1843 O O . GLU A 1 233 ? -9.713 7.348 -7.413 1.00 85.06 233 GLU A O 1
ATOM 1848 N N . GLY A 1 234 ? -11.736 6.931 -6.519 1.00 78.81 234 GLY A N 1
ATOM 1849 C CA . GLY A 1 234 ? -12.168 5.995 -7.558 1.00 78.81 234 GLY A CA 1
ATOM 1850 C C . GLY A 1 234 ? -11.454 4.642 -7.550 1.00 78.81 234 GLY A C 1
ATOM 1851 O O . GLY A 1 234 ? -11.651 3.865 -8.483 1.00 78.81 234 GLY A O 1
ATOM 1852 N N . VAL A 1 235 ? -10.652 4.338 -6.523 1.00 82.88 235 VAL A N 1
ATOM 1853 C CA . VAL A 1 235 ? -9.978 3.041 -6.374 1.00 82.88 235 VAL A CA 1
ATOM 1854 C C . VAL A 1 235 ? -10.482 2.245 -5.182 1.00 82.88 235 VAL A C 1
ATOM 1856 O O . VAL A 1 235 ? -10.880 2.796 -4.159 1.00 82.88 235 VAL A O 1
ATOM 1859 N N . ILE A 1 236 ? -10.449 0.918 -5.323 1.00 77.88 236 ILE A N 1
ATOM 1860 C CA . ILE A 1 236 ? -10.847 -0.011 -4.258 1.00 77.88 236 ILE A CA 1
ATOM 1861 C C . ILE A 1 236 ? -9.759 -0.071 -3.178 1.00 77.88 236 ILE A C 1
ATOM 1863 O O . ILE A 1 236 ? -10.066 -0.040 -1.987 1.00 77.88 236 ILE A O 1
ATOM 1867 N N . PHE A 1 237 ? -8.492 -0.125 -3.600 1.00 84.44 237 PHE A N 1
ATOM 1868 C CA . PHE A 1 237 ? -7.329 -0.279 -2.731 1.00 84.44 237 PHE A CA 1
ATOM 1869 C C . PHE A 1 237 ? -6.208 0.676 -3.134 1.00 84.44 237 PHE A C 1
ATOM 1871 O O . PHE A 1 237 ? -5.998 0.917 -4.322 1.00 84.44 237 PHE A O 1
ATOM 1878 N N . GLY A 1 238 ? -5.467 1.159 -2.135 1.00 89.06 238 GLY A N 1
ATOM 1879 C CA . GLY A 1 238 ? -4.205 1.863 -2.337 1.00 89.06 238 GLY A CA 1
ATOM 1880 C C . GLY A 1 238 ? -4.332 3.201 -3.065 1.00 89.06 238 GLY A C 1
ATOM 1881 O O . GLY A 1 238 ? -5.251 3.980 -2.798 1.00 89.06 238 GLY A O 1
ATOM 1882 N N . PHE A 1 239 ? -3.374 3.474 -3.952 1.00 90.12 239 PHE A N 1
ATOM 1883 C CA . PHE A 1 239 ? -3.281 4.734 -4.690 1.00 90.12 239 PHE A CA 1
ATOM 1884 C C . PHE A 1 239 ? -3.710 4.579 -6.149 1.00 90.12 239 PHE A C 1
ATOM 1886 O O . PHE A 1 239 ? -3.339 3.624 -6.833 1.00 90.12 239 PHE A O 1
ATOM 1893 N N . ARG A 1 240 ? -4.401 5.591 -6.685 1.00 87.31 240 ARG A N 1
ATOM 1894 C CA . ARG A 1 240 ? -4.833 5.640 -8.089 1.00 87.31 240 ARG A CA 1
ATOM 1895 C C . ARG A 1 240 ? -3.683 5.432 -9.063 1.00 87.31 240 ARG A C 1
ATOM 1897 O O . ARG A 1 240 ? -3.812 4.663 -10.012 1.00 87.31 240 ARG A O 1
ATOM 1904 N N . SER A 1 241 ? -2.541 6.057 -8.797 1.00 85.06 241 SER A N 1
ATOM 1905 C CA . SER A 1 241 ? -1.347 5.963 -9.640 1.00 85.06 241 SER A CA 1
ATOM 1906 C C . SER A 1 241 ? -0.707 4.570 -9.673 1.00 85.06 241 SER A C 1
ATOM 1908 O O . SER A 1 241 ? 0.084 4.304 -10.579 1.00 85.06 241 SER A O 1
ATOM 1910 N N . LEU A 1 242 ? -1.041 3.695 -8.719 1.00 85.06 242 LEU A N 1
ATOM 1911 C CA . LEU A 1 242 ? -0.473 2.354 -8.555 1.00 85.06 242 LEU A CA 1
ATOM 1912 C C . LEU A 1 242 ? -1.430 1.231 -8.976 1.00 85.06 242 LEU A C 1
ATOM 1914 O O . LEU A 1 242 ? -1.060 0.059 -8.929 1.00 85.06 242 LEU A O 1
ATOM 1918 N N . THR A 1 243 ? -2.629 1.578 -9.445 1.00 78.56 243 THR A N 1
ATOM 1919 C CA . THR A 1 243 ? -3.605 0.608 -9.953 1.00 78.56 243 THR A CA 1
ATOM 1920 C C . THR A 1 243 ? -3.050 -0.228 -11.112 1.00 78.56 243 THR A C 1
ATOM 1922 O O . THR A 1 243 ? -2.286 0.299 -11.930 1.00 78.56 243 THR A O 1
ATOM 1925 N N . PRO A 1 244 ? -3.435 -1.514 -11.241 1.00 68.81 244 PRO A N 1
ATOM 1926 C CA . PRO A 1 244 ? -2.962 -2.384 -12.321 1.00 68.81 244 PRO A CA 1
ATOM 1927 C C . PRO A 1 244 ? -3.205 -1.817 -13.727 1.00 68.81 244 PRO A C 1
ATOM 1929 O O . PRO A 1 244 ? -2.408 -2.066 -14.633 1.00 68.81 244 PRO A O 1
ATOM 1932 N N . GLU A 1 245 ? -4.270 -1.033 -13.914 1.00 65.50 245 GLU A N 1
ATOM 1933 C CA . GLU A 1 245 ? -4.617 -0.393 -15.184 1.00 65.50 245 GLU A CA 1
ATOM 1934 C C . GLU A 1 245 ? -3.600 0.679 -15.605 1.00 65.50 245 GLU A C 1
ATOM 1936 O O . GLU A 1 245 ? -3.348 0.851 -16.798 1.00 65.50 245 GLU A O 1
ATOM 1941 N N . ILE A 1 246 ? -3.006 1.394 -14.642 1.00 64.88 246 ILE A N 1
ATOM 1942 C CA . ILE A 1 246 ? -2.139 2.558 -14.890 1.00 64.88 246 ILE A CA 1
ATOM 1943 C C . ILE A 1 246 ? -0.661 2.198 -14.668 1.00 64.88 246 ILE A C 1
ATOM 1945 O O . ILE A 1 246 ? 0.199 2.495 -15.499 1.00 64.88 246 ILE A O 1
ATOM 1949 N N . ALA A 1 247 ? -0.358 1.491 -13.579 1.00 62.97 247 ALA A N 1
ATOM 1950 C CA . ALA A 1 247 ? 0.980 1.023 -13.227 1.00 62.97 247 ALA A CA 1
ATOM 1951 C C . ALA A 1 247 ? 1.355 -0.307 -13.896 1.00 62.97 247 ALA A C 1
ATOM 1953 O O . ALA A 1 247 ? 2.471 -0.804 -13.719 1.00 62.97 247 ALA A O 1
ATOM 1954 N N . GLY A 1 248 ? 0.459 -0.905 -14.674 1.00 58.88 248 GLY A N 1
ATOM 1955 C CA . GLY A 1 248 ? 0.656 -2.228 -15.244 1.00 58.88 248 GLY A CA 1
ATOM 1956 C C . GLY A 1 248 ? 0.460 -3.352 -14.224 1.00 58.88 248 GLY A C 1
ATOM 1957 O O . GLY A 1 248 ? 0.633 -3.192 -13.016 1.00 58.88 248 GLY A O 1
ATOM 1958 N N . GLU A 1 249 ? 0.106 -4.515 -14.757 1.00 61.19 249 GLU A N 1
ATOM 1959 C CA . GLU A 1 249 ? -0.242 -5.720 -14.006 1.00 61.19 249 GLU A CA 1
ATOM 1960 C C . GLU A 1 249 ? 0.902 -6.260 -13.123 1.00 61.19 249 GLU A C 1
ATOM 1962 O O . GLU A 1 249 ? 2.088 -6.032 -13.375 1.00 61.19 249 GLU A O 1
ATOM 1967 N N . SER A 1 250 ? 0.527 -7.030 -12.095 1.00 60.44 250 SER A N 1
ATOM 1968 C CA . SER A 1 250 ? 1.453 -7.762 -11.219 1.00 60.44 250 SER A CA 1
ATOM 1969 C C . SER A 1 250 ? 2.460 -8.602 -12.023 1.00 60.44 250 SER A C 1
ATOM 1971 O O . SER A 1 250 ? 2.059 -9.233 -13.008 1.00 60.44 250 SER A O 1
ATOM 1973 N N . PRO A 1 251 ? 3.731 -8.734 -11.582 1.00 54.66 251 PRO A N 1
ATOM 1974 C CA . PRO A 1 251 ? 4.717 -9.652 -12.174 1.00 54.66 251 PRO A CA 1
ATOM 1975 C C . PRO A 1 251 ? 4.262 -11.112 -12.244 1.00 54.66 251 PRO A C 1
ATOM 1977 O O . PRO A 1 251 ? 4.812 -11.895 -13.018 1.00 54.66 251 PRO A O 1
ATOM 1980 N N . PHE A 1 252 ? 3.272 -11.481 -11.431 1.00 59.00 252 PHE A N 1
ATOM 1981 C CA . PHE A 1 252 ? 2.676 -12.811 -11.390 1.00 59.00 252 PHE A CA 1
ATOM 1982 C C . PHE A 1 252 ? 1.418 -12.941 -12.257 1.00 59.00 252 PHE A C 1
ATOM 1984 O O . PHE A 1 252 ? 0.867 -14.037 -12.366 1.00 59.00 252 PHE A O 1
ATOM 1991 N N . SER A 1 253 ? 0.970 -11.860 -12.902 1.00 57.25 253 SER A N 1
ATOM 1992 C CA . SER A 1 253 ? -0.130 -11.894 -13.860 1.00 57.25 253 SER A CA 1
ATOM 1993 C C . SER A 1 253 ? 0.289 -12.683 -15.101 1.00 57.25 253 SER A C 1
ATOM 1995 O O . SER A 1 253 ? 1.329 -12.423 -15.714 1.00 57.25 253 SER A O 1
ATOM 1997 N N . ASN A 1 254 ? -0.548 -13.644 -15.508 1.00 50.84 254 ASN A N 1
ATOM 1998 C CA . ASN A 1 254 ? -0.296 -14.523 -16.658 1.00 50.84 254 ASN A CA 1
ATOM 1999 C C . ASN A 1 254 ? 0.019 -13.751 -17.959 1.00 50.84 254 ASN A C 1
ATOM 2001 O O . ASN A 1 254 ? 0.684 -14.293 -18.838 1.00 50.84 254 ASN A O 1
ATOM 2005 N N . TYR A 1 255 ? -0.387 -12.478 -18.050 1.00 44.56 255 TYR A N 1
ATOM 2006 C CA . TYR A 1 255 ? -0.171 -11.588 -19.194 1.00 44.56 255 TYR A CA 1
ATOM 2007 C C . TYR A 1 255 ? 1.291 -11.125 -19.385 1.00 44.56 255 TYR A C 1
ATOM 2009 O O . TYR A 1 255 ? 1.738 -10.939 -20.518 1.00 44.56 255 TYR A O 1
ATOM 2017 N N . LEU A 1 256 ? 2.086 -10.989 -18.313 1.00 44.94 256 LEU A N 1
ATOM 2018 C CA . LEU A 1 256 ? 3.495 -10.564 -18.423 1.00 44.94 256 LEU A CA 1
ATOM 2019 C C . LEU A 1 256 ? 4.443 -11.702 -18.820 1.00 44.94 256 LEU A C 1
ATOM 2021 O O . LEU A 1 256 ? 5.539 -11.454 -19.321 1.00 44.94 256 LEU A O 1
ATOM 2025 N N . THR A 1 257 ? 4.008 -12.955 -18.679 1.00 49.09 257 THR A N 1
ATOM 2026 C CA . THR A 1 257 ? 4.772 -14.125 -19.141 1.00 49.09 257 THR A CA 1
ATOM 2027 C C . THR A 1 257 ? 4.897 -14.152 -20.673 1.00 49.09 257 THR A C 1
ATOM 2029 O O . THR A 1 257 ? 5.849 -14.726 -21.195 1.00 49.09 257 THR A O 1
ATOM 2032 N N . THR A 1 258 ? 3.989 -13.476 -21.389 1.00 44.06 258 THR A N 1
ATOM 2033 C CA . THR A 1 258 ? 3.939 -13.384 -22.860 1.00 44.06 258 THR A CA 1
ATOM 2034 C C . THR A 1 258 ? 4.664 -12.174 -23.471 1.00 44.06 258 THR A C 1
ATOM 2036 O O . THR A 1 258 ? 4.971 -12.214 -24.658 1.00 44.06 258 THR A O 1
ATOM 2039 N N . LEU A 1 259 ? 4.975 -11.119 -22.703 1.00 46.88 259 LEU A N 1
ATOM 2040 C CA . LEU A 1 259 ? 5.520 -9.845 -23.226 1.00 46.88 259 LEU A CA 1
ATOM 2041 C C . LEU A 1 259 ? 7.057 -9.716 -23.198 1.00 46.88 259 LEU A C 1
ATOM 2043 O O . LEU A 1 259 ? 7.593 -8.721 -23.679 1.00 46.88 259 LEU A O 1
ATOM 2047 N N . GLY A 1 260 ? 7.771 -10.727 -22.696 1.00 50.94 260 GLY A N 1
ATOM 2048 C CA . GLY A 1 260 ? 9.237 -10.754 -22.677 1.00 50.94 260 GLY A CA 1
ATOM 2049 C C . GLY A 1 260 ? 9.870 -9.901 -21.564 1.00 50.94 260 GLY A C 1
ATOM 2050 O O . GLY A 1 260 ? 9.397 -8.829 -21.197 1.00 50.94 260 GLY A O 1
ATOM 2051 N N . MET A 1 261 ? 10.989 -10.386 -21.018 1.00 50.78 261 MET A N 1
ATOM 2052 C CA . MET A 1 261 ? 11.723 -9.789 -19.885 1.00 50.78 261 MET A CA 1
ATOM 2053 C C . MET A 1 261 ? 12.353 -8.407 -20.187 1.00 50.78 261 MET A C 1
ATOM 2055 O O . MET A 1 261 ? 12.819 -7.739 -19.264 1.00 50.78 261 MET A O 1
ATOM 2059 N N . GLU A 1 262 ? 12.376 -7.966 -21.452 1.00 47.75 262 GLU A N 1
ATOM 2060 C CA . GLU A 1 262 ? 12.967 -6.686 -21.883 1.00 47.75 262 GLU A CA 1
ATOM 2061 C C . GLU A 1 262 ? 12.116 -5.465 -21.492 1.00 47.75 262 GLU A C 1
ATOM 2063 O O . GLU A 1 262 ? 12.668 -4.494 -20.971 1.00 47.75 262 GLU A O 1
ATOM 2068 N N . LYS A 1 263 ? 10.779 -5.522 -21.626 1.00 53.44 263 LYS A N 1
ATOM 2069 C CA . LYS A 1 263 ? 9.885 -4.425 -21.189 1.00 53.44 263 LYS A CA 1
ATOM 2070 C C . LYS A 1 263 ? 9.869 -4.261 -19.664 1.00 53.44 263 LYS A C 1
ATOM 2072 O O . LYS A 1 263 ? 9.810 -3.138 -19.169 1.00 53.44 263 LYS A O 1
ATOM 2077 N N . ILE A 1 264 ? 10.024 -5.362 -18.922 1.00 54.47 264 ILE A N 1
ATOM 2078 C CA . ILE A 1 264 ? 10.162 -5.331 -17.460 1.00 54.47 264 ILE A CA 1
ATOM 2079 C C . ILE A 1 264 ? 11.476 -4.639 -17.076 1.00 54.47 264 ILE A C 1
ATOM 2081 O O . ILE A 1 264 ? 11.477 -3.827 -16.166 1.00 54.47 264 ILE A O 1
ATOM 2085 N N . SER A 1 265 ? 12.582 -4.883 -17.790 1.00 49.47 265 SER A N 1
ATOM 2086 C CA . SER A 1 265 ? 13.887 -4.287 -17.464 1.00 49.47 265 SER A CA 1
ATOM 2087 C C . SER A 1 265 ? 13.913 -2.756 -17.564 1.00 49.47 265 SER A C 1
ATOM 2089 O O . SER A 1 265 ? 14.555 -2.120 -16.732 1.00 49.47 265 SER A O 1
ATOM 2091 N N . HIS A 1 266 ? 13.201 -2.165 -18.530 1.00 53.88 266 HIS A N 1
ATOM 2092 C CA . HIS A 1 266 ? 13.040 -0.706 -18.635 1.00 53.88 266 HIS A CA 1
ATOM 2093 C C . HIS A 1 266 ? 12.149 -0.129 -17.523 1.00 53.88 266 HIS A C 1
ATOM 2095 O O . HIS A 1 266 ? 12.391 0.979 -17.056 1.00 53.88 266 HIS A O 1
ATOM 2101 N N . GLN A 1 267 ? 11.168 -0.895 -17.029 1.00 55.19 267 GLN A N 1
ATOM 2102 C CA . GLN A 1 267 ? 10.336 -0.497 -15.886 1.00 55.19 267 GLN A CA 1
ATOM 2103 C C . GLN A 1 267 ? 11.093 -0.450 -14.550 1.00 55.19 267 GLN A C 1
ATOM 2105 O O . GLN A 1 267 ? 10.602 0.123 -13.578 1.00 55.19 267 GLN A O 1
ATOM 2110 N N . LEU A 1 268 ? 12.294 -1.030 -14.488 1.00 59.34 268 LEU A N 1
ATOM 2111 C CA . LEU A 1 268 ? 13.099 -1.093 -13.271 1.00 59.34 268 LEU A CA 1
ATOM 2112 C C . LEU A 1 268 ? 14.017 0.119 -13.089 1.00 59.34 268 LEU A C 1
ATOM 2114 O O . LEU A 1 268 ? 14.687 0.142 -12.068 1.00 59.34 268 LEU A O 1
ATOM 2118 N N . SER A 1 269 ? 14.084 1.091 -14.007 1.00 61.28 269 SER A N 1
ATOM 2119 C CA . SER A 1 269 ? 14.921 2.306 -13.872 1.00 61.28 269 SER A CA 1
ATOM 2120 C C . SER A 1 269 ? 14.143 3.572 -13.481 1.00 61.28 269 SER A C 1
ATOM 2122 O O . SER A 1 269 ? 14.699 4.666 -13.514 1.00 61.28 269 SER A O 1
ATOM 2124 N N . PHE A 1 270 ? 12.859 3.442 -13.131 1.00 67.06 270 PHE A N 1
ATOM 2125 C CA . PHE A 1 270 ? 11.965 4.568 -12.819 1.00 67.06 270 PHE A CA 1
ATOM 2126 C C . PHE A 1 270 ? 11.968 5.007 -11.342 1.00 67.06 270 PHE A C 1
ATOM 2128 O O . PHE A 1 270 ? 11.139 5.815 -10.936 1.00 67.06 270 PHE A O 1
ATOM 2135 N N . ASP A 1 271 ? 12.888 4.501 -10.517 1.00 75.06 271 ASP A N 1
ATOM 2136 C CA . ASP A 1 271 ? 13.106 5.001 -9.150 1.00 75.06 271 ASP A CA 1
ATOM 2137 C C . ASP A 1 271 ? 13.930 6.300 -9.106 1.00 75.06 271 ASP A C 1
ATOM 2139 O O . ASP A 1 271 ? 14.075 6.909 -8.044 1.00 75.06 271 ASP A O 1
ATOM 2143 N N . LEU A 1 272 ? 14.467 6.726 -10.253 1.00 87.38 272 LEU A N 1
ATOM 2144 C CA . LEU A 1 272 ? 15.306 7.908 -10.385 1.00 87.38 272 LEU A CA 1
ATOM 2145 C C . LEU A 1 272 ? 14.508 9.109 -10.892 1.00 87.38 272 LEU A C 1
ATOM 2147 O O . LEU A 1 272 ? 13.665 9.003 -11.781 1.00 87.38 272 LEU A O 1
ATOM 2151 N N . CYS A 1 273 ? 14.843 10.281 -10.362 1.00 90.44 273 CYS A N 1
ATOM 2152 C CA . CYS A 1 273 ? 14.362 11.552 -10.875 1.00 90.44 273 CYS A CA 1
ATOM 2153 C C . CYS A 1 273 ? 14.808 11.756 -12.324 1.00 90.44 273 CYS A C 1
ATOM 2155 O O . CYS A 1 273 ? 16.001 11.684 -12.624 1.00 90.44 273 CYS A O 1
ATOM 2157 N N . VAL A 1 274 ? 13.858 12.093 -13.197 1.00 87.94 274 VAL A N 1
ATOM 2158 C CA . VAL A 1 274 ? 14.095 12.269 -14.639 1.00 87.94 274 VAL A CA 1
ATOM 2159 C C . VAL A 1 274 ? 15.144 13.352 -14.928 1.00 87.94 274 VAL A C 1
ATOM 2161 O O . VAL A 1 274 ? 15.918 13.214 -15.869 1.00 87.94 274 VAL A O 1
ATOM 2164 N N . LYS A 1 275 ? 15.219 14.413 -14.110 1.00 88.75 275 LYS A N 1
ATOM 2165 C CA . LYS A 1 275 ? 16.186 15.508 -14.307 1.00 88.75 275 LYS A CA 1
ATOM 2166 C C . LYS A 1 275 ? 17.576 15.199 -13.750 1.00 88.75 275 LYS A C 1
ATOM 2168 O O . LYS A 1 275 ? 18.570 15.434 -14.426 1.00 88.75 275 LYS A O 1
ATOM 2173 N N . CYS A 1 276 ? 17.667 14.751 -12.495 1.00 91.19 276 CYS A N 1
ATOM 2174 C CA . CYS A 1 276 ? 18.951 14.666 -11.786 1.00 91.19 276 CYS A CA 1
ATOM 2175 C C . CYS A 1 276 ? 19.518 13.242 -11.673 1.00 91.19 276 CYS A C 1
ATOM 2177 O O . CYS A 1 276 ? 20.652 13.081 -11.224 1.00 91.19 276 CYS A O 1
ATOM 2179 N N . GLY A 1 277 ? 18.741 12.214 -12.029 1.00 88.19 277 GLY A N 1
ATOM 2180 C CA . GLY A 1 277 ? 19.157 10.811 -11.967 1.00 88.19 277 GLY A CA 1
ATOM 2181 C C . GLY A 1 277 ? 19.364 10.261 -10.552 1.00 88.19 277 GLY A C 1
ATOM 2182 O O . GLY A 1 277 ? 19.955 9.197 -10.401 1.00 88.19 277 GLY A O 1
ATOM 2183 N N . LYS A 1 278 ? 18.916 10.970 -9.507 1.00 90.81 278 LYS A N 1
ATOM 2184 C CA . LYS A 1 278 ? 18.998 10.522 -8.106 1.00 90.81 278 LYS A CA 1
ATOM 2185 C C . LYS A 1 278 ? 17.671 9.926 -7.643 1.00 90.81 278 LYS A C 1
ATOM 2187 O O . LYS A 1 278 ? 16.617 10.316 -8.141 1.00 90.81 278 LYS A O 1
ATOM 2192 N N . VAL A 1 279 ? 17.732 9.024 -6.665 1.00 88.81 279 VAL A N 1
ATOM 2193 C CA . VAL A 1 279 ? 16.550 8.400 -6.051 1.00 88.81 279 VAL A CA 1
ATOM 2194 C C . VAL A 1 279 ? 15.675 9.459 -5.374 1.00 88.81 279 VAL A C 1
ATOM 2196 O O . VAL A 1 279 ? 16.173 10.448 -4.830 1.00 88.81 279 VAL A O 1
ATOM 2199 N N . ILE A 1 280 ? 14.361 9.259 -5.437 1.00 89.19 280 ILE A N 1
ATOM 2200 C CA . ILE A 1 280 ? 13.361 10.112 -4.794 1.00 89.19 280 ILE A CA 1
ATOM 2201 C C . ILE A 1 280 ? 12.816 9.386 -3.557 1.00 89.19 280 ILE A C 1
ATOM 2203 O O . ILE A 1 280 ? 12.054 8.433 -3.700 1.00 89.19 280 ILE A O 1
ATOM 2207 N N . GLU A 1 281 ? 13.181 9.848 -2.360 1.00 86.00 281 GLU A N 1
ATOM 2208 C CA . GLU A 1 281 ? 12.736 9.286 -1.067 1.00 86.00 281 GLU A CA 1
ATOM 2209 C C . GLU A 1 281 ? 11.788 10.231 -0.302 1.00 86.00 281 GLU A C 1
ATOM 2211 O O . GLU A 1 281 ? 11.487 10.004 0.861 1.00 86.00 281 GLU A O 1
ATOM 2216 N N . GLU A 1 282 ? 11.311 11.303 -0.934 1.00 86.12 282 GLU A N 1
ATOM 2217 C CA . GLU A 1 282 ? 10.479 12.332 -0.298 1.00 86.12 282 GLU A CA 1
ATOM 2218 C C . GLU A 1 282 ? 9.244 12.654 -1.158 1.00 86.12 282 GLU A C 1
ATOM 2220 O O . GLU A 1 282 ? 8.987 12.003 -2.178 1.00 86.12 282 GLU A O 1
ATOM 2225 N N . ASN A 1 283 ? 8.480 13.677 -0.756 1.00 90.44 283 ASN A N 1
ATOM 2226 C CA . ASN A 1 283 ? 7.433 14.273 -1.587 1.00 90.44 283 ASN A CA 1
ATOM 2227 C C . ASN A 1 283 ? 7.984 14.590 -2.984 1.00 90.44 283 ASN A C 1
ATOM 2229 O O . ASN A 1 283 ? 9.095 15.108 -3.132 1.00 90.44 283 ASN A O 1
ATOM 2233 N N . CYS A 1 284 ? 7.213 14.273 -4.017 1.00 91.50 284 CYS A N 1
ATOM 2234 C CA . CYS A 1 284 ? 7.683 14.389 -5.389 1.00 91.50 284 CYS A CA 1
ATOM 2235 C C . CYS A 1 284 ? 6.570 14.759 -6.360 1.00 91.50 284 CYS A C 1
ATOM 2237 O O . CYS A 1 284 ? 5.418 14.959 -5.982 1.00 91.50 284 CYS A O 1
ATOM 2239 N N . ILE A 1 285 ? 6.936 14.906 -7.626 1.00 91.19 285 ILE A N 1
ATOM 2240 C CA . ILE A 1 285 ? 6.022 15.283 -8.698 1.00 91.19 285 ILE A CA 1
ATOM 2241 C C . ILE A 1 285 ? 6.026 14.159 -9.715 1.00 91.19 285 ILE A C 1
ATOM 2243 O O . ILE A 1 285 ? 7.101 13.672 -10.071 1.00 91.19 285 ILE A O 1
ATOM 2247 N N . ARG A 1 286 ? 4.852 13.755 -10.201 1.00 89.50 286 ARG A N 1
ATOM 2248 C CA . ARG A 1 286 ? 4.732 12.708 -11.217 1.00 89.50 286 ARG A CA 1
ATOM 2249 C C . ARG A 1 286 ? 3.972 13.160 -12.453 1.00 89.50 286 ARG A C 1
ATOM 2251 O O . ARG A 1 286 ? 3.134 14.056 -12.393 1.00 89.50 286 ARG A O 1
ATOM 2258 N N . LEU A 1 287 ? 4.256 12.479 -13.558 1.00 85.44 287 LEU A N 1
ATOM 2259 C CA . LEU A 1 287 ? 3.468 12.483 -14.785 1.00 85.44 287 LEU A CA 1
ATOM 2260 C C . LEU A 1 287 ? 3.141 11.024 -15.135 1.00 85.44 287 LEU A C 1
ATOM 2262 O O . LEU A 1 287 ? 4.038 10.223 -15.416 1.00 85.44 287 LEU A O 1
ATOM 2266 N N . GLY A 1 288 ? 1.859 10.658 -15.071 1.00 81.00 288 GLY A N 1
ATOM 2267 C CA . GLY A 1 288 ? 1.456 9.248 -15.064 1.00 81.00 288 GLY A CA 1
ATOM 2268 C C . GLY A 1 288 ? 1.965 8.533 -13.805 1.00 81.00 288 GLY A C 1
ATOM 2269 O O . GLY A 1 288 ? 1.960 9.124 -12.725 1.00 81.00 288 GLY A O 1
ATOM 2270 N N . THR A 1 289 ? 2.409 7.279 -13.933 1.00 78.44 289 THR A N 1
ATOM 2271 C CA . THR A 1 289 ? 2.918 6.473 -12.801 1.00 78.44 289 THR A CA 1
ATOM 2272 C C . THR A 1 289 ? 4.438 6.536 -12.635 1.00 78.44 289 THR A C 1
ATOM 2274 O O . THR A 1 289 ? 4.938 6.579 -11.507 1.00 78.44 289 THR A O 1
ATOM 2277 N N . TYR A 1 290 ? 5.171 6.499 -13.750 1.00 79.19 290 TYR A N 1
ATOM 2278 C CA . TYR A 1 290 ? 6.600 6.168 -13.774 1.00 79.19 290 TYR A CA 1
ATOM 2279 C C . TYR A 1 290 ? 7.529 7.373 -13.874 1.00 79.19 290 TYR A C 1
ATOM 2281 O O . TYR A 1 290 ? 8.640 7.330 -13.355 1.00 79.19 290 TYR A O 1
ATOM 2289 N N . HIS A 1 291 ? 7.100 8.449 -14.531 1.00 84.69 291 HIS A N 1
ATOM 2290 C CA . HIS A 1 291 ? 7.929 9.639 -14.659 1.00 84.69 291 HIS A CA 1
ATOM 2291 C C . HIS A 1 291 ? 7.791 10.481 -13.401 1.00 84.69 291 HIS A C 1
ATOM 2293 O O . HIS A 1 291 ? 6.694 10.954 -13.095 1.00 84.69 291 HIS A O 1
ATOM 2299 N N . ARG A 1 292 ? 8.893 10.639 -12.665 1.00 89.50 292 ARG A N 1
ATOM 2300 C CA . ARG A 1 292 ? 8.921 11.345 -11.384 1.00 89.50 292 ARG A CA 1
ATOM 2301 C C . ARG A 1 292 ? 10.085 12.328 -11.305 1.00 89.50 292 ARG A C 1
ATOM 2303 O O . ARG A 1 292 ? 11.159 12.094 -11.861 1.00 89.50 292 ARG A O 1
ATOM 2310 N N . TRP A 1 293 ? 9.871 13.423 -10.589 1.00 91.62 293 TRP A N 1
ATOM 2311 C CA . TRP A 1 293 ? 10.843 14.483 -10.343 1.00 91.62 293 TRP A CA 1
ATOM 2312 C C . TRP A 1 293 ? 10.864 14.821 -8.857 1.00 91.62 293 TRP A C 1
ATOM 2314 O O . TRP A 1 293 ? 9.815 14.845 -8.212 1.00 91.62 293 TRP A O 1
ATOM 2324 N N . HIS A 1 294 ? 12.036 15.156 -8.314 1.00 91.38 294 HIS A N 1
ATOM 2325 C CA . HIS A 1 294 ? 12.078 15.900 -7.052 1.00 91.38 294 HIS A CA 1
ATOM 2326 C C . HIS A 1 294 ? 11.326 17.223 -7.213 1.00 91.38 294 HIS A C 1
ATOM 2328 O O . HIS A 1 294 ? 11.303 17.798 -8.303 1.00 91.38 294 HIS A O 1
ATOM 2334 N N . THR A 1 295 ? 10.774 17.745 -6.122 1.00 89.62 295 THR A N 1
ATOM 2335 C CA . THR A 1 295 ? 10.009 19.000 -6.130 1.00 89.62 295 THR A CA 1
ATOM 2336 C C . THR A 1 295 ? 10.797 20.171 -6.728 1.00 89.62 295 THR A C 1
ATOM 2338 O O . THR A 1 295 ? 10.263 20.960 -7.502 1.00 89.62 295 THR A O 1
ATOM 2341 N N . GLU A 1 296 ? 12.095 20.240 -6.435 1.00 89.56 296 GLU A N 1
ATOM 2342 C CA . GLU A 1 296 ? 13.019 21.259 -6.952 1.00 89.56 296 GLU A CA 1
ATOM 2343 C C . GLU A 1 296 ? 13.490 20.983 -8.388 1.00 89.56 296 GLU A C 1
ATOM 2345 O O . GLU A 1 296 ? 14.051 21.849 -9.054 1.00 89.56 296 GLU A O 1
ATOM 2350 N N . CYS A 1 297 ? 13.290 19.759 -8.877 1.00 91.38 297 CYS A N 1
ATOM 2351 C CA . CYS A 1 297 ? 13.727 19.344 -10.202 1.00 91.38 297 CYS A CA 1
ATOM 2352 C C . CYS A 1 297 ? 12.697 19.640 -11.297 1.00 91.38 297 CYS A C 1
ATOM 2354 O O . CYS A 1 297 ? 13.067 19.598 -12.468 1.00 91.38 297 CYS A O 1
ATOM 2356 N N . LEU A 1 298 ? 11.440 19.942 -10.964 1.00 90.56 298 LEU A N 1
ATOM 2357 C CA . LEU A 1 298 ? 10.473 20.401 -11.959 1.00 90.56 298 LEU A CA 1
ATOM 2358 C C . LEU A 1 298 ? 10.623 21.912 -12.169 1.00 90.56 298 LEU A C 1
ATOM 2360 O O . LEU A 1 298 ? 10.186 22.714 -11.338 1.00 90.56 298 LEU A O 1
ATOM 2364 N N . GLU A 1 299 ? 11.232 22.295 -13.289 1.00 92.06 299 GLU A N 1
ATOM 2365 C CA . GLU A 1 299 ? 11.437 23.694 -13.659 1.00 92.06 299 GLU A CA 1
ATOM 2366 C C . GLU A 1 299 ? 11.080 23.958 -15.119 1.00 92.06 299 GLU A C 1
ATOM 2368 O O . GLU A 1 299 ? 11.102 23.062 -15.959 1.00 92.06 299 GLU A O 1
ATOM 2373 N N . CYS A 1 300 ? 10.758 25.213 -15.411 1.00 92.31 300 CYS A N 1
ATOM 2374 C CA . CYS A 1 300 ? 10.524 25.673 -16.770 1.00 92.31 300 CYS A CA 1
ATOM 2375 C C . CYS A 1 300 ? 11.838 25.712 -17.555 1.00 92.31 300 CYS A C 1
ATOM 2377 O O . CYS A 1 300 ? 12.752 26.437 -17.162 1.00 92.31 300 CYS A O 1
ATOM 2379 N N . ASN A 1 301 ? 11.892 25.046 -18.707 1.00 90.75 301 ASN A N 1
ATOM 2380 C CA . ASN A 1 301 ? 13.062 25.027 -19.585 1.00 90.75 301 ASN A CA 1
ATOM 2381 C C . ASN A 1 301 ? 13.487 26.429 -20.069 1.00 90.75 301 ASN A C 1
ATOM 2383 O O . ASN A 1 301 ? 14.676 26.665 -20.249 1.00 90.75 301 ASN A O 1
ATOM 2387 N N . GLU A 1 302 ? 12.549 27.368 -20.250 1.00 89.69 302 GLU A N 1
ATOM 2388 C CA . GLU A 1 302 ? 12.872 28.721 -20.742 1.00 89.69 302 GLU A CA 1
ATOM 2389 C C . GLU A 1 302 ? 13.362 29.705 -19.668 1.00 89.69 302 GLU A C 1
ATOM 2391 O O . GLU A 1 302 ? 14.193 30.563 -19.952 1.00 89.69 302 GLU A O 1
ATOM 2396 N N . CYS A 1 303 ? 12.859 29.618 -18.431 1.00 91.81 303 CYS A N 1
ATOM 2397 C CA . CYS A 1 303 ? 13.135 30.629 -17.399 1.00 91.81 303 CYS A CA 1
ATOM 2398 C C . CYS A 1 303 ? 13.633 30.084 -16.060 1.00 91.81 303 CYS A C 1
ATOM 2400 O O . CYS A 1 303 ? 13.845 30.867 -15.136 1.00 91.81 303 CYS A O 1
ATOM 2402 N N . GLY A 1 304 ? 13.763 28.763 -15.913 1.00 89.38 304 GLY A N 1
ATOM 2403 C CA . GLY A 1 304 ? 14.220 28.114 -14.681 1.00 89.38 304 GLY A CA 1
ATOM 2404 C C . GLY A 1 304 ? 13.257 28.231 -13.494 1.00 89.38 304 GLY A C 1
ATOM 2405 O O . GLY A 1 304 ? 13.610 27.860 -12.380 1.00 89.38 304 GLY A O 1
ATOM 2406 N N . ARG A 1 305 ? 12.033 28.750 -13.686 1.00 88.50 305 ARG A N 1
ATOM 2407 C CA . ARG A 1 305 ? 11.037 28.841 -12.606 1.00 88.50 305 ARG A CA 1
ATOM 2408 C C . ARG A 1 305 ? 10.659 27.437 -12.134 1.00 88.50 305 ARG A C 1
ATOM 2410 O O . ARG A 1 305 ? 10.182 26.644 -12.945 1.00 88.50 305 ARG A O 1
ATOM 2417 N N . THR A 1 306 ? 10.808 27.169 -10.839 1.00 88.75 306 THR A N 1
ATOM 2418 C CA . THR A 1 306 ? 10.423 25.899 -10.210 1.00 88.75 306 THR A CA 1
ATOM 2419 C C . THR A 1 306 ? 8.953 25.896 -9.789 1.00 88.75 306 THR A C 1
ATOM 2421 O O . THR A 1 306 ? 8.340 26.951 -9.605 1.00 88.75 306 THR A O 1
ATOM 2424 N N . ALA A 1 307 ? 8.373 24.704 -9.641 1.00 83.56 307 ALA A N 1
ATOM 2425 C CA . ALA A 1 307 ? 6.996 24.550 -9.165 1.00 83.56 307 ALA A CA 1
ATOM 2426 C C . ALA A 1 307 ? 6.841 24.657 -7.640 1.00 83.56 307 ALA A C 1
ATOM 2428 O O . ALA A 1 307 ? 5.711 24.677 -7.156 1.00 83.56 307 ALA A O 1
ATOM 2429 N N . VAL A 1 308 ? 7.945 24.728 -6.890 1.00 84.62 308 VAL A N 1
ATOM 2430 C CA . VAL A 1 308 ? 7.968 24.746 -5.419 1.00 84.62 308 VAL A CA 1
ATOM 2431 C C . VAL A 1 308 ? 7.157 25.925 -4.872 1.00 84.62 308 VAL A C 1
ATOM 2433 O O . VAL A 1 308 ? 7.378 27.077 -5.248 1.00 84.62 308 VAL A O 1
ATOM 2436 N N . ILE A 1 309 ? 6.249 25.646 -3.938 1.00 79.44 309 ILE A N 1
ATOM 2437 C CA . ILE A 1 309 ? 5.589 26.673 -3.127 1.00 79.44 309 ILE A CA 1
ATOM 2438 C C . ILE A 1 309 ? 6.475 26.920 -1.905 1.00 79.44 309 ILE A C 1
ATOM 2440 O O . ILE A 1 309 ? 6.875 25.978 -1.223 1.00 79.44 309 ILE A O 1
ATOM 2444 N N . SER A 1 310 ? 6.805 28.179 -1.607 1.00 61.22 310 SER A N 1
ATOM 2445 C CA . SER A 1 310 ? 7.532 28.500 -0.373 1.00 61.22 310 SER A CA 1
ATOM 2446 C C . SER A 1 310 ? 6.720 28.027 0.842 1.00 61.22 310 SER A C 1
ATOM 2448 O O . SER A 1 310 ? 5.532 28.352 0.922 1.00 61.22 310 SER A O 1
ATOM 2450 N N . PRO A 1 311 ? 7.315 27.285 1.795 1.00 55.47 311 PRO A N 1
ATOM 2451 C CA . PRO A 1 311 ? 6.557 26.691 2.887 1.00 55.47 311 PRO A CA 1
ATOM 2452 C C . PRO A 1 311 ? 5.878 27.788 3.725 1.00 55.47 311 PRO A C 1
ATOM 2454 O O . PRO A 1 311 ? 6.541 28.748 4.138 1.00 55.47 311 PRO A O 1
ATOM 2457 N N . PRO A 1 312 ? 4.566 27.692 4.005 1.00 49.03 312 PRO A N 1
ATOM 2458 C CA . PRO A 1 312 ? 3.916 28.641 4.892 1.00 49.03 312 PRO A CA 1
ATOM 2459 C C . PRO A 1 312 ? 4.433 28.453 6.318 1.00 49.03 312 PRO A C 1
ATOM 2461 O O . PRO A 1 312 ? 4.570 27.334 6.809 1.00 49.03 312 PRO A O 1
ATOM 2464 N N . LYS A 1 313 ? 4.634 29.564 7.034 1.00 51.28 313 LYS A N 1
ATOM 2465 C CA . LYS A 1 313 ? 5.167 29.624 8.412 1.00 51.28 313 LYS A CA 1
ATOM 2466 C C . LYS A 1 313 ? 4.356 28.850 9.477 1.00 51.28 313 LYS A C 1
ATOM 2468 O O . LYS A 1 313 ? 4.699 28.931 10.651 1.00 51.28 313 LYS A O 1
ATOM 2473 N N . ARG A 1 314 ? 3.257 28.171 9.115 1.00 50.75 314 ARG A N 1
ATOM 2474 C CA . ARG A 1 314 ? 2.284 27.574 10.050 1.00 50.75 314 ARG A CA 1
ATOM 2475 C C . ARG A 1 314 ? 1.981 26.080 9.856 1.00 50.75 314 ARG A C 1
ATOM 2477 O O . ARG A 1 314 ? 1.195 25.562 10.631 1.00 50.75 314 ARG A O 1
ATOM 2484 N N . GLY A 1 315 ? 2.584 25.372 8.894 1.00 54.00 315 GLY A N 1
ATOM 2485 C CA . GLY A 1 315 ? 2.461 23.898 8.810 1.00 54.00 315 GLY A CA 1
ATOM 2486 C C . GLY A 1 315 ? 1.055 23.338 8.512 1.00 54.00 315 GLY A C 1
ATOM 2487 O O . GLY A 1 315 ? 0.798 22.172 8.803 1.00 54.00 315 GLY A O 1
ATOM 2488 N N . ILE A 1 316 ? 0.158 24.168 7.959 1.00 56.78 316 ILE A N 1
ATOM 2489 C CA . ILE A 1 316 ? -1.246 23.833 7.627 1.00 56.78 316 ILE A CA 1
ATOM 2490 C C . ILE A 1 316 ? -1.398 23.363 6.164 1.00 56.78 316 ILE A C 1
ATOM 2492 O O . ILE A 1 316 ? -2.356 22.679 5.823 1.00 56.78 316 ILE A O 1
ATOM 2496 N N . LEU A 1 317 ? -0.472 23.730 5.270 1.00 59.41 317 LEU A N 1
ATOM 2497 C CA . LEU A 1 317 ? -0.628 23.497 3.831 1.00 59.41 317 LEU A CA 1
ATOM 2498 C C . LEU A 1 317 ? -0.081 22.121 3.427 1.00 59.41 317 LEU A C 1
ATOM 2500 O O . LEU A 1 317 ? 1.115 21.871 3.563 1.00 59.41 317 LEU A O 1
ATOM 2504 N N . ARG A 1 318 ? -0.964 21.261 2.904 1.00 73.50 318 ARG A N 1
ATOM 2505 C CA . ARG A 1 318 ? -0.619 19.966 2.290 1.00 73.50 318 ARG A CA 1
ATOM 2506 C C . ARG A 1 318 ? 0.056 20.136 0.925 1.00 73.50 318 ARG A C 1
ATOM 2508 O O . ARG A 1 318 ? 0.924 19.348 0.562 1.00 73.50 318 ARG A O 1
ATOM 2515 N N . GLU A 1 319 ? -0.314 21.173 0.177 1.00 73.50 319 GLU A N 1
ATOM 2516 C CA . GLU A 1 319 ? 0.292 21.492 -1.118 1.00 73.50 319 GLU A CA 1
ATOM 2517 C C . GLU A 1 319 ? 1.711 22.048 -0.953 1.00 73.50 319 GLU A C 1
ATOM 2519 O O . GLU A 1 319 ? 1.942 23.028 -0.247 1.00 73.50 319 GLU A O 1
ATOM 2524 N N . PHE A 1 320 ? 2.668 21.440 -1.651 1.00 76.88 320 PHE A N 1
ATOM 2525 C CA . PHE A 1 320 ? 4.080 21.834 -1.623 1.00 76.88 320 PHE A CA 1
ATOM 2526 C C . PHE A 1 320 ? 4.589 22.340 -2.983 1.00 76.88 320 PHE A C 1
ATOM 2528 O O . PHE A 1 320 ? 5.702 22.863 -3.076 1.00 76.88 320 PHE A O 1
ATOM 2535 N N . ALA A 1 321 ? 3.790 22.202 -4.047 1.00 79.62 321 ALA A N 1
ATOM 2536 C CA . ALA A 1 321 ? 4.142 22.657 -5.386 1.00 79.62 321 ALA A CA 1
ATOM 2537 C C . ALA A 1 321 ? 2.908 22.975 -6.253 1.00 79.62 321 ALA A C 1
ATOM 2539 O O . ALA A 1 321 ? 1.947 22.212 -6.286 1.00 79.62 321 ALA A O 1
ATOM 2540 N N . ASN A 1 322 ? 2.971 24.062 -7.029 1.00 83.69 322 ASN A N 1
ATOM 2541 C CA . ASN A 1 322 ? 1.942 24.489 -7.988 1.00 83.69 322 ASN A CA 1
ATOM 2542 C C . ASN A 1 322 ? 2.080 23.744 -9.327 1.00 83.69 322 ASN A C 1
ATOM 2544 O O . ASN A 1 322 ? 2.194 24.346 -10.397 1.00 83.69 322 ASN A O 1
ATOM 2548 N N . VAL A 1 323 ? 2.120 22.416 -9.273 1.00 84.56 323 VAL A N 1
ATOM 2549 C CA . VAL A 1 323 ? 2.471 21.575 -10.430 1.00 84.56 323 VAL A CA 1
ATOM 2550 C C . VAL A 1 323 ? 1.424 21.608 -11.537 1.00 84.56 323 VAL A C 1
ATOM 2552 O O . VAL A 1 323 ? 1.778 21.539 -12.708 1.00 84.56 323 VAL A O 1
ATOM 2555 N N . HIS A 1 324 ? 0.148 21.799 -11.191 1.00 84.12 324 HIS A N 1
ATOM 2556 C CA . HIS A 1 324 ? -0.954 21.867 -12.156 1.00 84.12 324 HIS A CA 1
ATOM 2557 C C . HIS A 1 324 ? -0.866 23.071 -13.108 1.00 84.12 324 HIS A C 1
ATOM 2559 O O . HIS A 1 324 ? -1.535 23.097 -14.141 1.00 84.12 324 HIS A O 1
ATOM 2565 N N . LEU A 1 325 ? -0.042 24.067 -12.767 1.00 85.44 325 LEU A N 1
ATOM 2566 C CA . LEU A 1 325 ? 0.234 25.224 -13.614 1.00 85.44 325 LEU A CA 1
ATOM 2567 C C . LEU A 1 325 ? 1.283 24.927 -14.695 1.00 85.44 325 LEU A C 1
ATOM 2569 O O . LEU A 1 325 ? 1.355 25.652 -15.687 1.00 85.44 325 LEU A O 1
ATOM 2573 N N . PHE A 1 326 ? 2.104 23.895 -14.508 1.00 89.56 326 PHE A N 1
ATOM 2574 C CA . PHE A 1 326 ? 3.134 23.519 -15.468 1.00 89.56 326 PHE A CA 1
ATOM 2575 C C . PHE A 1 326 ? 2.537 22.669 -16.588 1.00 89.56 326 PHE A C 1
ATOM 2577 O O . PHE A 1 326 ? 1.630 21.857 -16.383 1.00 89.56 326 PHE A O 1
ATOM 2584 N N . VAL A 1 327 ? 3.060 22.872 -17.790 1.00 89.31 327 VAL A N 1
ATOM 2585 C CA . VAL A 1 327 ? 2.659 22.162 -19.005 1.00 89.31 327 VAL A CA 1
ATOM 2586 C C . VAL A 1 327 ? 3.883 21.510 -19.638 1.00 89.31 327 VAL A C 1
ATOM 2588 O O . VAL A 1 327 ? 5.015 21.860 -19.305 1.00 89.31 327 VAL A O 1
ATOM 2591 N N . TYR A 1 328 ? 3.675 20.548 -20.528 1.00 88.19 328 TYR A N 1
ATOM 2592 C CA . TYR A 1 328 ? 4.761 19.869 -21.228 1.00 88.19 328 TYR A CA 1
ATOM 2593 C C . TYR A 1 328 ? 4.439 19.635 -22.699 1.00 88.19 328 TYR A C 1
ATOM 2595 O O . TYR A 1 328 ? 3.275 19.622 -23.097 1.00 88.19 328 TYR A O 1
ATOM 2603 N N . GLU A 1 329 ? 5.474 19.417 -23.499 1.00 85.25 329 GLU A N 1
ATOM 2604 C CA . GLU A 1 329 ? 5.355 19.000 -24.895 1.00 85.25 329 GLU A CA 1
ATOM 2605 C C . GLU A 1 329 ? 5.728 17.526 -25.065 1.00 85.25 329 GLU A C 1
ATOM 2607 O O . GLU A 1 329 ? 6.618 16.999 -24.390 1.00 85.25 329 GLU A O 1
ATOM 2612 N N . MET A 1 330 ? 5.019 16.862 -25.977 1.00 72.19 330 MET A N 1
ATOM 2613 C CA . MET A 1 330 ? 5.298 15.494 -26.406 1.00 72.19 330 MET A CA 1
ATOM 2614 C C . MET A 1 330 ? 5.983 15.551 -27.766 1.00 72.19 330 MET A C 1
ATOM 2616 O O . MET A 1 330 ? 5.506 16.241 -28.667 1.00 72.19 330 MET A O 1
ATOM 2620 N N . ASP A 1 331 ? 7.072 14.806 -27.938 1.00 61.94 331 ASP A N 1
ATOM 2621 C CA . ASP A 1 331 ? 7.734 14.729 -29.236 1.00 61.94 331 ASP A CA 1
ATOM 2622 C C . ASP A 1 331 ? 6.844 13.967 -30.236 1.00 61.94 331 ASP A C 1
ATOM 2624 O O . ASP A 1 331 ? 6.539 12.783 -30.066 1.00 61.94 331 ASP A O 1
ATOM 2628 N N . SER A 1 332 ? 6.407 14.659 -31.288 1.00 52.78 332 SER A N 1
ATOM 2629 C CA . SER A 1 332 ? 5.481 14.164 -32.320 1.00 52.78 332 SER A CA 1
ATOM 2630 C C . SER A 1 332 ? 6.016 12.998 -33.182 1.00 52.78 332 SER A C 1
ATOM 2632 O O . SER A 1 332 ? 5.311 12.525 -34.074 1.00 52.78 332 SER A O 1
ATOM 2634 N N . GLY A 1 333 ? 7.240 12.511 -32.932 1.00 51.44 333 GLY A N 1
ATOM 2635 C CA . GLY A 1 333 ? 7.939 11.513 -33.756 1.00 51.44 333 GLY A CA 1
ATOM 2636 C C . GLY A 1 333 ? 7.893 10.037 -33.313 1.00 51.44 333 GLY A C 1
ATOM 2637 O O . GLY A 1 333 ? 8.291 9.177 -34.098 1.00 51.44 333 GLY A O 1
ATOM 2638 N N . LEU A 1 334 ? 7.424 9.687 -32.107 1.00 50.53 334 LEU A N 1
ATOM 2639 C CA . LEU A 1 334 ? 7.513 8.309 -31.569 1.00 50.53 334 LEU A CA 1
ATOM 2640 C C . LEU A 1 334 ? 6.134 7.645 -31.405 1.00 50.53 334 LEU A C 1
ATOM 2642 O O . LEU A 1 334 ? 5.497 7.698 -30.359 1.00 50.53 334 LEU A O 1
ATOM 2646 N N . THR A 1 335 ? 5.673 6.967 -32.456 1.00 45.41 335 THR A N 1
ATOM 2647 C CA . THR A 1 335 ? 4.301 6.439 -32.593 1.00 45.41 335 THR A CA 1
ATOM 2648 C C . THR A 1 335 ? 4.071 5.000 -32.104 1.00 45.41 335 THR A C 1
ATOM 2650 O O . THR A 1 335 ? 3.104 4.381 -32.545 1.00 45.41 335 THR A O 1
ATOM 2653 N N . LYS A 1 336 ? 4.893 4.411 -31.216 1.00 44.78 336 LYS A N 1
ATOM 2654 C CA . LYS A 1 336 ? 4.672 2.991 -30.831 1.00 44.78 336 LYS A CA 1
ATOM 2655 C C . LYS A 1 336 ? 4.584 2.608 -29.352 1.00 44.78 336 LYS A C 1
ATOM 2657 O O . LYS A 1 336 ? 4.056 1.534 -29.100 1.00 44.78 336 LYS A O 1
ATOM 2662 N N . ASP A 1 337 ? 4.936 3.455 -28.384 1.00 46.38 337 ASP A N 1
ATOM 2663 C CA . ASP A 1 337 ? 4.716 3.140 -26.957 1.00 46.38 337 ASP A CA 1
ATOM 2664 C C . ASP A 1 337 ? 4.464 4.426 -26.125 1.00 46.38 337 ASP A C 1
ATOM 2666 O O . ASP A 1 337 ? 5.302 4.857 -25.336 1.00 46.38 337 ASP A O 1
ATOM 2670 N N . ALA A 1 338 ? 3.287 5.047 -26.282 1.00 48.22 338 ALA A N 1
ATOM 2671 C CA . ALA A 1 338 ? 2.895 6.309 -25.621 1.00 48.22 338 ALA A CA 1
ATOM 2672 C C . ALA A 1 338 ? 2.854 6.272 -24.071 1.00 48.22 338 ALA A C 1
ATOM 2674 O O . ALA A 1 338 ? 2.663 7.297 -23.426 1.00 48.22 338 ALA A O 1
ATOM 2675 N N . VAL A 1 339 ? 3.024 5.097 -23.456 1.00 49.19 339 VAL A N 1
ATOM 2676 C CA . VAL A 1 339 ? 3.026 4.909 -21.992 1.00 49.19 339 VAL A CA 1
ATOM 2677 C C . VAL A 1 339 ? 4.386 5.271 -21.367 1.00 49.19 339 VAL A C 1
ATOM 2679 O O . VAL A 1 339 ? 4.459 5.569 -20.176 1.00 49.19 339 VAL A O 1
ATOM 2682 N N . PHE A 1 340 ? 5.463 5.287 -22.163 1.00 52.81 340 PHE A N 1
ATOM 2683 C CA . PHE A 1 340 ? 6.843 5.491 -21.693 1.00 52.81 340 PHE A CA 1
ATOM 2684 C C . PHE A 1 340 ? 7.525 6.733 -22.279 1.00 52.81 340 PHE A C 1
ATOM 2686 O O . PHE A 1 340 ? 8.725 6.922 -22.096 1.00 52.81 340 PHE A O 1
ATOM 2693 N N . SER A 1 341 ? 6.792 7.579 -23.000 1.00 56.56 341 SER A N 1
ATOM 2694 C CA . SER A 1 341 ? 7.333 8.821 -23.550 1.00 56.56 341 SER A CA 1
ATOM 2695 C C . SER A 1 341 ? 7.586 9.837 -22.433 1.00 56.56 341 SER A C 1
ATOM 2697 O O . SER A 1 341 ? 6.652 10.298 -21.777 1.00 56.56 341 SER A O 1
ATOM 2699 N N . THR A 1 342 ? 8.857 10.181 -22.223 1.00 60.97 342 THR A N 1
ATOM 2700 C CA . THR A 1 342 ? 9.291 11.253 -21.321 1.00 60.97 342 THR A CA 1
ATOM 2701 C C . THR A 1 342 ? 8.989 12.617 -21.948 1.00 60.97 342 THR A C 1
ATOM 2703 O O . THR A 1 342 ? 9.332 12.808 -23.119 1.00 60.97 342 THR A O 1
ATOM 2706 N N . PRO A 1 343 ? 8.420 13.584 -21.206 1.00 66.75 343 PRO A N 1
ATOM 2707 C CA . PRO A 1 343 ? 8.254 14.943 -21.712 1.00 66.75 343 PRO A CA 1
ATOM 2708 C C . PRO A 1 343 ? 9.629 15.554 -22.002 1.00 66.75 343 PRO A C 1
ATOM 2710 O O . PRO A 1 343 ? 10.522 15.513 -21.154 1.00 66.75 343 PRO A O 1
ATOM 2713 N N . THR A 1 344 ? 9.809 16.095 -23.205 1.00 69.31 344 THR A N 1
ATOM 2714 C CA . THR A 1 344 ? 11.090 16.660 -23.662 1.00 69.31 344 THR A CA 1
ATOM 2715 C C . THR A 1 344 ? 11.258 18.119 -23.246 1.00 69.31 344 THR A C 1
ATOM 2717 O O . THR A 1 344 ? 12.381 18.563 -23.007 1.00 69.31 344 THR A O 1
ATOM 2720 N N . VAL A 1 345 ? 10.151 18.852 -23.102 1.00 83.38 345 VAL A N 1
ATOM 2721 C CA . VAL A 1 345 ? 10.135 20.266 -22.705 1.00 83.38 345 VAL A CA 1
ATOM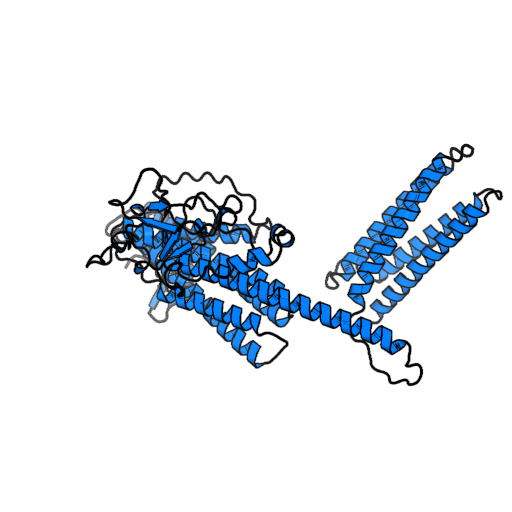 2722 C C . VAL A 1 345 ? 9.045 20.491 -21.661 1.00 83.38 345 VAL A C 1
ATOM 2724 O O . VAL A 1 345 ? 7.898 20.089 -21.860 1.00 83.38 345 VAL A O 1
ATOM 2727 N N . ILE A 1 346 ? 9.404 21.126 -20.542 1.00 89.94 346 ILE A N 1
ATOM 2728 C CA . ILE A 1 346 ? 8.506 21.508 -19.448 1.00 89.94 346 ILE A CA 1
ATOM 2729 C C . ILE A 1 346 ? 8.448 23.037 -19.391 1.00 89.94 346 ILE A C 1
ATOM 2731 O O . ILE A 1 346 ? 9.476 23.712 -19.345 1.00 89.94 346 ILE A O 1
ATOM 2735 N N . LEU A 1 347 ? 7.244 23.605 -19.378 1.00 90.50 347 LEU A N 1
ATOM 2736 C CA . LEU A 1 347 ? 7.020 25.048 -19.472 1.00 90.50 347 LEU A CA 1
ATOM 2737 C C . LEU A 1 347 ? 6.130 25.544 -18.329 1.00 90.50 347 LEU A C 1
ATOM 2739 O O . LEU A 1 347 ? 5.217 24.855 -17.869 1.00 90.50 347 LEU A O 1
ATOM 2743 N N . CYS A 1 348 ? 6.394 26.765 -17.859 1.00 91.50 348 CYS A N 1
ATOM 2744 C CA . CYS A 1 348 ? 5.520 27.454 -16.909 1.00 91.50 348 CYS A CA 1
ATOM 2745 C C . CYS A 1 348 ? 4.361 28.164 -17.640 1.00 91.50 348 CYS A C 1
ATOM 2747 O O . CYS A 1 348 ? 4.426 28.330 -18.859 1.00 91.50 348 CYS A O 1
ATOM 2749 N N . PRO A 1 349 ? 3.336 28.672 -16.923 1.00 88.38 349 PRO A N 1
ATOM 2750 C CA . PRO A 1 349 ? 2.181 29.335 -17.540 1.00 88.38 349 PRO A CA 1
ATOM 2751 C C . PRO A 1 349 ? 2.514 30.483 -18.495 1.00 88.38 349 PRO A C 1
ATOM 2753 O O . PRO A 1 349 ? 1.751 30.746 -19.415 1.00 88.38 349 PRO A O 1
ATOM 2756 N N . ASN A 1 350 ? 3.639 31.170 -18.274 1.00 90.75 350 ASN A N 1
ATOM 2757 C CA . ASN A 1 350 ? 4.043 32.321 -19.083 1.00 90.75 350 ASN A CA 1
ATOM 2758 C C . ASN A 1 350 ? 4.660 31.916 -20.430 1.00 90.75 350 ASN A C 1
ATOM 2760 O O . ASN A 1 350 ? 4.646 32.722 -21.352 1.00 90.75 350 ASN A O 1
ATOM 2764 N N . HIS A 1 351 ? 5.203 30.701 -20.524 1.00 91.69 351 HIS A N 1
ATOM 2765 C CA . HIS A 1 351 ? 5.835 30.162 -21.734 1.00 91.69 351 HIS A CA 1
ATOM 2766 C C . HIS A 1 351 ? 4.988 29.054 -22.376 1.00 91.69 351 HIS A C 1
ATOM 2768 O O . HIS A 1 351 ? 5.356 28.497 -23.399 1.00 91.69 351 HIS A O 1
ATOM 2774 N N . ALA A 1 352 ? 3.835 28.731 -21.783 1.00 89.25 352 ALA A N 1
ATOM 2775 C CA . ALA A 1 352 ? 2.901 27.749 -22.306 1.00 89.25 352 ALA A CA 1
ATOM 2776 C C . ALA A 1 352 ? 2.270 28.218 -23.626 1.00 89.25 352 ALA A C 1
ATOM 2778 O O . ALA A 1 352 ? 1.868 29.375 -23.763 1.00 89.25 352 ALA A O 1
ATOM 2779 N N . HIS A 1 353 ? 2.085 27.291 -24.564 1.00 87.75 353 HIS A N 1
ATOM 2780 C CA . HIS A 1 353 ? 1.400 27.541 -25.830 1.00 87.75 353 HIS A CA 1
ATOM 2781 C C . HIS A 1 353 ? 0.306 26.501 -26.115 1.00 87.75 353 HIS A C 1
ATOM 2783 O O . HIS A 1 353 ? 0.197 25.483 -25.432 1.00 87.75 353 HIS A O 1
ATOM 2789 N N . ALA A 1 354 ? -0.500 26.725 -27.157 1.00 81.94 354 ALA A N 1
ATOM 2790 C CA . ALA A 1 354 ? -1.689 25.917 -27.457 1.00 81.94 354 ALA A CA 1
ATOM 2791 C C . ALA A 1 354 ? -1.415 24.417 -27.710 1.00 81.94 354 ALA A C 1
ATOM 2793 O O . ALA A 1 354 ? -2.317 23.604 -27.534 1.00 81.94 354 ALA A O 1
ATOM 2794 N N . GLY A 1 355 ? -0.189 24.044 -28.097 1.00 81.88 355 GLY A N 1
ATOM 2795 C CA . GLY A 1 355 ? 0.219 22.648 -28.297 1.00 81.88 355 GLY A CA 1
ATOM 2796 C C . GLY A 1 355 ? 0.655 21.893 -27.033 1.00 81.88 355 GLY A C 1
ATOM 2797 O O . GLY A 1 355 ? 1.000 20.720 -27.136 1.00 81.88 355 GLY A O 1
ATOM 2798 N N . CYS A 1 356 ? 0.680 22.531 -25.856 1.00 85.38 356 CYS A N 1
ATOM 2799 C CA . CYS A 1 356 ? 1.173 21.884 -24.640 1.00 85.38 356 CYS A CA 1
ATOM 2800 C C . CYS A 1 356 ? 0.101 21.020 -23.957 1.00 85.38 356 CYS A C 1
ATOM 2802 O O . CYS A 1 356 ? -1.076 21.379 -23.879 1.00 85.38 356 CYS A O 1
ATOM 2804 N N . CYS A 1 357 ? 0.537 19.915 -23.363 1.00 84.94 357 CYS A N 1
ATOM 2805 C CA . CYS A 1 357 ? -0.270 19.035 -22.533 1.00 84.94 357 CYS A CA 1
ATOM 2806 C C . CYS A 1 357 ? -0.146 19.387 -21.041 1.00 84.94 357 CYS A C 1
ATOM 2808 O O . CYS A 1 357 ? 0.845 19.956 -20.582 1.00 84.94 357 CYS A O 1
ATOM 2810 N N . ARG A 1 358 ? -1.167 19.012 -20.265 1.00 85.94 358 ARG A N 1
ATOM 2811 C CA . ARG A 1 358 ? -1.182 19.058 -18.792 1.00 85.94 358 ARG A CA 1
ATOM 2812 C C . ARG A 1 358 ? -1.179 17.637 -18.235 1.00 85.94 358 ARG A C 1
ATOM 2814 O O . ARG A 1 358 ? -1.479 16.692 -18.961 1.00 85.94 358 ARG A O 1
ATOM 2821 N N . GLY A 1 359 ? -0.843 17.485 -16.958 1.00 83.81 359 GLY A N 1
ATOM 2822 C CA . GLY A 1 359 ? -0.894 16.174 -16.296 1.00 83.81 359 GLY A CA 1
ATOM 2823 C C . GLY A 1 359 ? 0.076 15.969 -15.137 1.00 83.81 359 GLY A C 1
ATOM 2824 O O . GLY A 1 359 ? 0.154 14.857 -14.624 1.00 83.81 359 GLY A O 1
ATOM 2825 N N . PHE A 1 360 ? 0.828 16.995 -14.729 1.00 88.50 360 PHE A N 1
ATOM 2826 C CA . PHE A 1 360 ? 1.641 16.896 -13.522 1.00 88.50 360 PHE A CA 1
ATOM 2827 C C . PHE A 1 360 ? 0.756 16.853 -12.276 1.00 88.50 360 PHE A C 1
ATOM 2829 O O . PHE A 1 360 ? -0.177 17.650 -12.135 1.00 88.50 360 PHE A O 1
ATOM 2836 N N . GLU A 1 361 ? 1.085 15.937 -11.372 1.00 88.50 361 GLU A N 1
ATOM 2837 C CA . GLU A 1 361 ? 0.390 15.711 -10.106 1.00 88.50 361 GLU A CA 1
ATOM 2838 C C . GLU A 1 361 ? 1.414 15.640 -8.964 1.00 88.50 361 GLU A C 1
ATOM 2840 O O . GLU A 1 361 ? 2.530 15.134 -9.136 1.00 88.50 361 GLU A O 1
ATOM 2845 N N . THR A 1 362 ? 1.055 16.177 -7.798 1.00 89.94 362 THR A N 1
ATOM 2846 C CA . THR A 1 362 ? 1.867 16.066 -6.581 1.00 89.94 362 THR A CA 1
ATOM 2847 C C . THR A 1 362 ? 1.719 14.680 -5.973 1.00 89.94 362 THR A C 1
ATOM 2849 O O . THR A 1 362 ? 0.634 14.107 -5.973 1.00 89.94 362 THR A O 1
ATOM 2852 N N . VAL A 1 363 ? 2.805 14.167 -5.410 1.00 90.19 363 VAL A N 1
ATOM 2853 C CA . VAL A 1 363 ? 2.874 12.868 -4.745 1.00 90.19 363 VAL A CA 1
ATOM 2854 C C . VAL A 1 363 ? 3.401 13.075 -3.335 1.00 90.19 363 VAL A C 1
ATOM 2856 O O . VAL A 1 363 ? 4.494 13.616 -3.146 1.00 90.19 363 VAL A O 1
ATOM 2859 N N . HIS A 1 364 ? 2.652 12.596 -2.349 1.00 90.81 364 HIS A N 1
ATOM 2860 C CA . HIS A 1 364 ? 3.086 12.595 -0.956 1.00 90.81 364 HIS A CA 1
ATOM 2861 C C . HIS A 1 364 ? 4.027 11.425 -0.655 1.00 90.81 364 HIS A C 1
ATOM 2863 O O . HIS A 1 364 ? 4.010 10.396 -1.334 1.00 90.81 364 HIS A O 1
ATOM 2869 N N . ALA A 1 365 ? 4.847 11.574 0.386 1.00 91.38 365 ALA A N 1
ATOM 2870 C CA . ALA A 1 365 ? 5.897 10.623 0.743 1.00 91.38 365 ALA A CA 1
ATOM 2871 C C . ALA A 1 365 ? 5.401 9.168 0.815 1.00 91.38 365 ALA A C 1
ATOM 2873 O O . ALA A 1 365 ? 6.052 8.278 0.281 1.00 91.38 365 ALA A O 1
ATOM 2874 N N . VAL A 1 366 ? 4.220 8.914 1.388 1.00 93.81 366 VAL A N 1
ATOM 2875 C CA . VAL A 1 366 ? 3.662 7.554 1.508 1.00 93.81 366 VAL A CA 1
ATOM 2876 C C . VAL A 1 366 ? 3.239 6.928 0.171 1.00 93.81 366 VAL A C 1
ATOM 2878 O O . VAL A 1 366 ? 3.442 5.728 -0.015 1.00 93.81 366 VAL A O 1
ATOM 2881 N N . GLU A 1 367 ? 2.744 7.717 -0.791 1.00 93.31 367 GLU A N 1
ATOM 2882 C CA . GLU A 1 367 ? 2.489 7.246 -2.165 1.00 93.31 367 GLU A CA 1
ATOM 2883 C C . GLU A 1 367 ? 3.815 6.912 -2.869 1.00 93.31 367 GLU A C 1
ATOM 2885 O O . GLU A 1 367 ? 3.937 5.884 -3.540 1.00 93.31 367 GLU A O 1
ATOM 2890 N N . GLN A 1 368 ? 4.844 7.745 -2.676 1.00 93.25 368 GLN A N 1
ATOM 2891 C CA . GLN A 1 368 ? 6.185 7.491 -3.208 1.00 93.25 368 GLN A CA 1
ATOM 2892 C C . GLN A 1 368 ? 6.820 6.238 -2.588 1.00 93.25 368 GLN A C 1
ATOM 2894 O O . GLN A 1 368 ? 7.437 5.441 -3.294 1.00 93.25 368 GLN A O 1
ATOM 2899 N N . TYR A 1 369 ? 6.646 6.020 -1.288 1.00 94.81 369 TYR A N 1
ATOM 2900 C CA . TYR A 1 369 ? 7.126 4.822 -0.612 1.00 94.81 369 TYR A CA 1
ATOM 2901 C C . TYR A 1 369 ? 6.465 3.555 -1.153 1.00 94.81 369 TYR A C 1
ATOM 2903 O O . TYR A 1 369 ? 7.170 2.598 -1.473 1.00 94.81 369 TYR A O 1
ATOM 2911 N N . ALA A 1 370 ? 5.138 3.558 -1.324 1.00 94.00 370 ALA A N 1
ATOM 2912 C CA . ALA A 1 370 ? 4.424 2.441 -1.939 1.00 94.00 370 ALA A CA 1
ATOM 2913 C C . ALA A 1 370 ? 4.957 2.148 -3.354 1.00 94.00 370 ALA A C 1
ATOM 2915 O O . ALA A 1 370 ? 5.274 1.001 -3.675 1.00 94.00 370 ALA A O 1
ATOM 2916 N N . PHE A 1 371 ? 5.163 3.187 -4.169 1.00 91.69 371 PHE A N 1
ATOM 2917 C CA . PHE A 1 371 ? 5.769 3.060 -5.496 1.00 91.69 371 PHE A CA 1
ATOM 2918 C C . PHE A 1 371 ? 7.160 2.399 -5.457 1.00 91.69 371 PHE A C 1
ATOM 2920 O O . PHE A 1 371 ? 7.428 1.465 -6.219 1.00 91.69 371 PHE A O 1
ATOM 2927 N N . LEU A 1 372 ? 8.040 2.835 -4.548 1.00 91.75 372 LEU A N 1
ATOM 2928 C CA . LEU A 1 372 ? 9.375 2.252 -4.388 1.00 91.75 372 LEU A CA 1
ATOM 2929 C C . LEU A 1 372 ? 9.322 0.785 -3.942 1.00 91.75 372 LEU A C 1
ATOM 2931 O O . LEU A 1 372 ? 10.114 -0.022 -4.433 1.00 91.75 372 LEU A O 1
ATOM 2935 N N . LEU A 1 373 ? 8.391 0.419 -3.053 1.00 93.38 373 LEU A N 1
ATOM 2936 C CA . LEU A 1 373 ? 8.195 -0.971 -2.629 1.00 93.38 373 LEU A CA 1
ATOM 2937 C C . LEU A 1 373 ? 7.781 -1.862 -3.804 1.00 93.38 373 LEU A C 1
ATOM 2939 O O . LEU A 1 373 ? 8.353 -2.941 -3.975 1.00 93.38 373 LEU A O 1
ATOM 2943 N N . HIS A 1 374 ? 6.869 -1.393 -4.660 1.00 88.94 374 HIS A N 1
ATOM 2944 C CA . HIS A 1 374 ? 6.476 -2.104 -5.880 1.00 88.94 374 HIS A CA 1
ATOM 2945 C C . HIS A 1 374 ? 7.645 -2.280 -6.853 1.00 88.94 374 HIS A C 1
ATOM 2947 O O . HIS A 1 374 ? 7.871 -3.385 -7.351 1.00 88.94 374 HIS A O 1
ATOM 2953 N N . ILE A 1 375 ? 8.449 -1.237 -7.092 1.00 87.00 375 ILE A N 1
ATOM 2954 C CA . ILE A 1 375 ? 9.657 -1.355 -7.929 1.00 87.00 375 ILE A CA 1
ATOM 2955 C C . ILE A 1 375 ? 10.650 -2.350 -7.322 1.00 87.00 375 ILE A C 1
ATOM 2957 O O . ILE A 1 375 ? 11.179 -3.206 -8.037 1.00 87.00 375 ILE A O 1
ATOM 2961 N N . ALA A 1 376 ? 10.909 -2.270 -6.016 1.00 90.19 376 ALA A N 1
ATOM 2962 C CA . ALA A 1 376 ? 11.834 -3.166 -5.331 1.00 90.19 376 ALA A CA 1
ATOM 2963 C C . ALA A 1 376 ? 11.370 -4.631 -5.402 1.00 90.19 376 ALA A C 1
ATOM 2965 O O . ALA A 1 376 ? 12.180 -5.519 -5.680 1.00 90.19 376 ALA A O 1
ATOM 2966 N N . LEU A 1 377 ? 10.068 -4.881 -5.243 1.00 90.06 377 LEU A N 1
ATOM 2967 C CA . LEU A 1 377 ? 9.468 -6.206 -5.381 1.00 90.06 377 LEU A CA 1
ATOM 2968 C C . LEU A 1 377 ? 9.606 -6.744 -6.814 1.00 90.06 377 LEU A C 1
ATOM 2970 O O . LEU A 1 377 ? 10.020 -7.887 -7.013 1.00 90.06 377 LEU A O 1
ATOM 2974 N N . ARG A 1 378 ? 9.341 -5.907 -7.828 1.00 85.88 378 ARG A N 1
ATOM 2975 C CA . ARG A 1 378 ? 9.538 -6.254 -9.247 1.00 85.88 378 ARG A CA 1
ATOM 2976 C C . ARG A 1 378 ? 11.000 -6.596 -9.550 1.00 85.88 378 ARG A C 1
ATOM 2978 O O . ARG A 1 378 ? 11.272 -7.597 -10.213 1.00 85.88 378 ARG A O 1
ATOM 2985 N N . ARG A 1 379 ? 11.951 -5.813 -9.023 1.00 86.25 379 ARG A N 1
ATOM 2986 C CA . ARG A 1 379 ? 13.398 -6.089 -9.132 1.00 86.25 379 ARG A CA 1
ATOM 2987 C C . ARG A 1 379 ? 13.743 -7.436 -8.508 1.00 86.25 379 ARG A C 1
ATOM 2989 O O . ARG A 1 379 ? 14.413 -8.245 -9.149 1.00 86.25 379 ARG A O 1
ATOM 2996 N N . LEU A 1 380 ? 13.251 -7.698 -7.299 1.00 88.69 380 LEU A N 1
ATOM 2997 C CA . LEU A 1 380 ? 13.469 -8.962 -6.602 1.00 88.69 380 LEU A CA 1
ATOM 2998 C C . LEU A 1 380 ? 12.926 -10.153 -7.404 1.00 88.69 380 LEU A C 1
ATOM 3000 O O . LEU A 1 380 ? 13.644 -11.134 -7.595 1.00 88.69 380 LEU A O 1
ATOM 3004 N N . TYR A 1 381 ? 11.705 -10.046 -7.935 1.00 87.31 381 TYR A N 1
ATOM 3005 C CA . TYR A 1 381 ? 11.099 -11.076 -8.779 1.00 87.31 381 TYR A CA 1
ATOM 3006 C C . TYR A 1 381 ? 11.975 -11.415 -9.994 1.00 87.31 381 TYR A C 1
ATOM 3008 O O . TYR A 1 381 ? 12.287 -12.583 -10.232 1.00 87.31 381 TYR A O 1
ATOM 3016 N N . VAL A 1 382 ? 12.426 -10.402 -10.744 1.00 83.31 382 VAL A N 1
ATOM 3017 C CA . VAL A 1 382 ? 13.270 -10.603 -11.935 1.00 83.31 382 VAL A CA 1
ATOM 3018 C C . VAL A 1 382 ? 14.610 -11.240 -11.570 1.00 83.31 382 VAL A C 1
ATOM 3020 O O . VAL A 1 382 ? 15.071 -12.145 -12.271 1.00 83.31 382 VAL A O 1
ATOM 3023 N N . LEU A 1 383 ? 15.234 -10.796 -10.474 1.00 85.56 383 LEU A N 1
ATOM 3024 C CA . LEU A 1 383 ? 16.498 -11.355 -9.990 1.00 85.56 383 LEU A CA 1
ATOM 3025 C C . LEU A 1 383 ? 16.365 -12.842 -9.642 1.00 85.56 383 LEU A C 1
ATOM 3027 O O . LEU A 1 383 ? 17.210 -13.645 -10.043 1.00 85.56 383 LEU A O 1
ATOM 3031 N N . LEU A 1 384 ? 15.298 -13.218 -8.935 1.00 85.88 384 LEU A N 1
ATOM 3032 C CA . LEU A 1 384 ? 15.052 -14.604 -8.541 1.00 85.88 384 LEU A CA 1
ATOM 3033 C C . LEU A 1 384 ? 14.672 -15.486 -9.727 1.00 85.88 384 LEU A C 1
ATOM 3035 O O . LEU A 1 384 ? 15.215 -16.576 -9.872 1.00 85.88 384 LEU A O 1
ATOM 3039 N N . ARG A 1 385 ? 13.840 -14.992 -10.645 1.00 83.94 385 ARG A N 1
ATOM 3040 C CA . ARG A 1 385 ? 13.477 -15.736 -11.855 1.00 83.94 385 ARG A CA 1
ATOM 3041 C C . ARG A 1 385 ? 14.693 -16.048 -12.732 1.00 83.94 385 ARG A C 1
ATOM 3043 O O . ARG A 1 385 ? 14.848 -17.180 -13.182 1.00 83.94 385 ARG A O 1
ATOM 3050 N N . ARG A 1 386 ? 15.605 -15.083 -12.921 1.00 82.31 386 ARG A N 1
ATOM 3051 C CA . ARG A 1 386 ? 16.880 -15.325 -13.629 1.00 82.31 386 ARG A CA 1
ATOM 3052 C C . ARG A 1 386 ? 17.728 -16.385 -12.923 1.00 82.31 386 ARG A C 1
ATOM 3054 O O . ARG A 1 386 ? 18.388 -17.186 -13.581 1.00 82.31 386 ARG A O 1
ATOM 3061 N N . ARG A 1 387 ? 17.725 -16.398 -11.590 1.00 82.94 387 ARG A N 1
ATOM 3062 C CA . ARG A 1 387 ? 18.453 -17.388 -10.791 1.00 82.94 387 ARG A CA 1
ATOM 3063 C C . ARG A 1 387 ? 17.870 -18.796 -10.951 1.00 82.94 387 ARG A C 1
ATOM 3065 O O . ARG A 1 387 ? 18.650 -19.728 -11.146 1.00 82.94 387 ARG A O 1
ATOM 3072 N N . ASP A 1 388 ? 16.548 -18.933 -10.937 1.00 79.19 388 ASP A N 1
ATOM 3073 C CA . ASP A 1 388 ? 15.857 -20.211 -11.143 1.00 79.19 388 ASP A CA 1
ATOM 3074 C C . ASP A 1 388 ? 16.119 -20.770 -12.551 1.00 79.19 388 ASP A C 1
ATOM 3076 O O . ASP A 1 388 ? 16.441 -21.949 -12.711 1.00 79.19 388 ASP A O 1
ATOM 3080 N N . GLU A 1 389 ? 16.089 -19.915 -13.581 1.00 79.12 389 GLU A N 1
ATOM 3081 C CA . GLU A 1 389 ? 16.427 -20.292 -14.962 1.00 79.12 389 GLU A CA 1
ATOM 3082 C C . GLU A 1 389 ? 17.881 -20.789 -15.095 1.00 79.12 389 GLU A C 1
ATOM 3084 O O . GLU A 1 389 ? 18.150 -21.785 -15.778 1.00 79.12 389 GLU A O 1
ATOM 3089 N N . LEU A 1 390 ? 18.832 -20.132 -14.418 1.00 75.38 390 LEU A N 1
ATOM 3090 C CA . LEU A 1 390 ? 20.242 -20.542 -14.399 1.00 75.38 390 LEU A CA 1
ATOM 3091 C C . LEU A 1 390 ? 20.453 -21.870 -13.657 1.00 75.38 390 LEU A C 1
ATOM 3093 O O . LEU A 1 390 ? 21.230 -22.712 -14.116 1.00 75.38 390 LEU A O 1
ATOM 3097 N N . GLN A 1 391 ? 19.757 -22.093 -12.539 1.00 70.50 391 GLN A N 1
ATOM 3098 C CA . GLN A 1 391 ? 19.797 -23.373 -11.826 1.00 70.50 391 GLN A CA 1
ATOM 3099 C C . GLN A 1 391 ? 19.189 -24.502 -12.673 1.00 70.50 391 GLN A C 1
ATOM 3101 O O . GLN A 1 391 ? 19.805 -25.563 -12.799 1.00 70.50 391 GLN A O 1
ATOM 3106 N N . GLY A 1 392 ? 18.060 -24.257 -13.345 1.00 64.75 392 GLY A N 1
ATOM 3107 C CA . GLY A 1 392 ? 17.438 -25.212 -14.267 1.00 64.75 392 GLY A CA 1
ATOM 3108 C C . GLY A 1 392 ? 18.347 -25.608 -15.439 1.00 64.75 392 GLY A C 1
ATOM 3109 O O . GLY A 1 392 ? 18.479 -26.796 -15.747 1.00 64.75 392 GLY A O 1
ATOM 3110 N N . ARG A 1 393 ? 19.053 -24.643 -16.053 1.00 59.06 393 ARG A N 1
ATOM 3111 C CA . ARG A 1 393 ? 20.048 -24.926 -17.110 1.00 59.06 393 ARG A CA 1
ATOM 3112 C C . ARG A 1 393 ? 21.244 -25.728 -16.603 1.00 59.06 393 ARG A C 1
ATOM 3114 O O . ARG A 1 393 ? 21.680 -26.645 -17.292 1.00 59.06 393 ARG A O 1
ATOM 3121 N N . ASN A 1 394 ? 21.759 -25.439 -15.408 1.00 59.16 394 ASN A N 1
ATOM 3122 C CA . ASN A 1 394 ? 22.875 -26.197 -14.830 1.00 59.16 394 ASN A CA 1
ATOM 3123 C C . ASN A 1 394 ? 22.506 -27.661 -14.540 1.00 59.16 394 ASN A C 1
ATOM 3125 O O . ASN A 1 394 ? 23.327 -28.554 -14.753 1.00 59.16 394 ASN A O 1
ATOM 3129 N N . VAL A 1 395 ? 21.264 -27.938 -14.132 1.00 59.53 395 VAL A N 1
ATOM 3130 C CA . VAL A 1 395 ? 20.766 -29.316 -13.973 1.00 59.53 395 VAL A CA 1
ATOM 3131 C C . VAL A 1 395 ? 20.609 -30.006 -15.336 1.00 59.53 395 VAL A C 1
ATOM 3133 O O . VAL A 1 395 ? 20.990 -31.170 -15.489 1.00 59.53 395 VAL A O 1
ATOM 3136 N N . HIS A 1 396 ? 20.121 -29.299 -16.360 1.00 55.59 396 HIS A N 1
ATOM 3137 C CA . HIS A 1 396 ? 20.014 -29.845 -17.717 1.00 55.59 396 HIS A CA 1
ATOM 3138 C C . HIS A 1 396 ? 21.390 -30.163 -18.331 1.00 55.59 396 HIS A C 1
ATOM 3140 O O . HIS A 1 396 ? 21.604 -31.259 -18.843 1.00 55.59 396 HIS A O 1
ATOM 3146 N N . ASN A 1 397 ? 22.369 -29.270 -18.182 1.00 52.59 397 ASN A N 1
ATOM 3147 C CA . ASN A 1 397 ? 23.730 -29.479 -18.684 1.00 52.59 397 ASN A CA 1
ATOM 3148 C C . ASN A 1 397 ? 24.454 -30.612 -17.938 1.00 52.59 397 ASN A C 1
ATOM 3150 O O . ASN A 1 397 ? 25.106 -31.444 -18.567 1.00 52.59 397 ASN A O 1
ATOM 3154 N N . THR A 1 398 ? 24.282 -30.711 -16.615 1.00 57.41 398 THR A N 1
ATOM 3155 C CA . THR A 1 398 ? 24.836 -31.820 -15.816 1.00 57.41 398 THR A CA 1
ATOM 3156 C C . THR A 1 398 ? 24.188 -33.163 -16.182 1.00 57.41 398 THR A C 1
ATOM 3158 O O . THR A 1 398 ? 24.870 -34.183 -16.231 1.00 57.41 398 THR A O 1
ATOM 3161 N N . THR A 1 399 ? 22.888 -33.194 -16.505 1.00 55.38 399 THR A N 1
ATOM 3162 C CA . THR A 1 399 ? 22.202 -34.430 -16.939 1.00 55.38 399 THR A CA 1
ATOM 3163 C C . THR A 1 399 ? 22.536 -34.845 -18.374 1.00 55.38 399 THR A C 1
ATOM 3165 O O . THR A 1 399 ? 22.569 -36.046 -18.647 1.00 55.38 399 THR A O 1
ATOM 3168 N N . ILE A 1 400 ? 22.825 -33.900 -19.277 1.00 56.44 400 ILE A N 1
ATOM 3169 C CA . ILE A 1 400 ? 23.369 -34.187 -20.616 1.00 56.44 400 ILE A CA 1
ATOM 3170 C C . ILE A 1 400 ? 24.802 -34.721 -20.492 1.00 56.44 400 ILE A C 1
ATOM 3172 O O . ILE A 1 400 ? 25.086 -35.813 -20.976 1.00 56.44 400 ILE A O 1
ATOM 3176 N N . SER A 1 401 ? 25.664 -34.041 -19.729 1.00 51.88 401 SER A N 1
ATOM 3177 C CA . SER A 1 401 ? 27.041 -34.487 -19.481 1.00 51.88 401 SER A CA 1
ATOM 3178 C C . SER A 1 401 ? 27.097 -35.871 -18.813 1.00 51.88 401 SER A C 1
ATOM 3180 O O . SER A 1 401 ? 27.868 -36.732 -19.230 1.00 51.88 401 SER A O 1
ATOM 3182 N N . ALA A 1 402 ? 26.209 -36.165 -17.856 1.00 54.09 402 ALA A N 1
ATOM 3183 C CA . ALA A 1 402 ? 26.113 -37.491 -17.239 1.00 54.09 402 ALA A CA 1
ATOM 3184 C C . ALA A 1 402 ? 25.608 -38.591 -18.198 1.00 54.09 402 ALA A C 1
ATOM 3186 O O . ALA A 1 402 ? 25.929 -39.766 -18.001 1.00 54.09 402 ALA A O 1
ATOM 3187 N N . LYS A 1 403 ? 24.827 -38.245 -19.233 1.00 51.47 403 LYS A N 1
ATOM 3188 C CA . LYS A 1 403 ? 24.418 -39.185 -20.292 1.00 51.47 403 LYS A CA 1
ATOM 3189 C C . LYS A 1 403 ? 25.555 -39.470 -21.276 1.00 51.47 403 LYS A C 1
ATOM 3191 O O . LYS A 1 403 ? 25.672 -40.615 -21.710 1.00 51.47 403 LYS A O 1
ATOM 3196 N N . ASP A 1 404 ? 26.411 -38.491 -21.557 1.00 47.25 404 ASP A N 1
ATOM 3197 C CA . ASP A 1 404 ? 27.588 -38.674 -22.416 1.00 47.25 404 ASP A CA 1
ATOM 3198 C C . ASP A 1 404 ? 28.721 -39.428 -21.701 1.00 47.25 404 ASP A C 1
ATOM 3200 O O . ASP A 1 404 ? 29.351 -40.306 -22.290 1.00 47.25 404 ASP A O 1
ATOM 3204 N N . VAL A 1 405 ? 28.904 -39.212 -20.393 1.00 52.06 405 VAL A N 1
ATOM 3205 C CA . VAL A 1 405 ? 29.870 -39.970 -19.572 1.00 52.06 405 VAL A CA 1
ATOM 3206 C C . VAL A 1 405 ? 29.440 -41.435 -19.375 1.00 52.06 405 VAL A C 1
ATOM 3208 O O . VAL A 1 405 ? 30.284 -42.331 -19.312 1.00 52.06 405 VAL A O 1
ATOM 3211 N N . LYS A 1 406 ? 28.131 -41.737 -19.367 1.00 43.97 406 LYS A N 1
ATOM 3212 C CA . LYS A 1 406 ? 27.620 -43.118 -19.233 1.00 43.97 406 LYS A CA 1
ATOM 3213 C C . LYS A 1 406 ? 27.888 -44.026 -20.440 1.00 43.97 406 LYS A C 1
ATOM 3215 O O . LYS A 1 406 ? 27.720 -45.234 -20.302 1.00 43.97 406 LYS A O 1
ATOM 3220 N N . LYS A 1 407 ? 28.344 -43.500 -21.585 1.00 45.44 407 LYS A N 1
ATOM 3221 C CA . LYS A 1 407 ? 28.795 -44.330 -22.718 1.00 45.44 407 LYS A CA 1
ATOM 3222 C C . LYS A 1 407 ? 30.200 -44.924 -22.533 1.00 45.44 407 LYS A C 1
ATOM 3224 O O . LYS A 1 407 ? 30.565 -45.797 -23.311 1.00 45.44 407 LYS A O 1
ATOM 3229 N N . HIS A 1 408 ? 30.957 -44.526 -21.502 1.00 42.22 408 HIS A N 1
ATOM 3230 C CA . HIS A 1 408 ? 32.345 -44.977 -21.308 1.00 42.22 408 HIS A CA 1
ATOM 3231 C C . HIS A 1 408 ? 32.682 -45.607 -19.945 1.00 42.22 408 HIS A C 1
ATOM 3233 O O . HIS A 1 408 ? 33.840 -45.945 -19.718 1.00 42.22 408 HIS A O 1
ATOM 3239 N N . ALA A 1 409 ? 31.716 -45.833 -19.052 1.00 38.53 409 ALA A N 1
ATOM 3240 C CA . ALA A 1 409 ? 32.004 -46.395 -17.728 1.00 38.53 409 ALA A CA 1
ATOM 3241 C C . ALA A 1 409 ? 31.060 -47.547 -17.356 1.00 38.53 409 ALA A C 1
ATOM 3243 O O . ALA A 1 409 ? 30.195 -47.424 -16.489 1.00 38.53 409 ALA A O 1
ATOM 3244 N N . THR A 1 410 ? 31.261 -48.698 -17.996 1.00 39.94 410 THR A N 1
ATOM 3245 C CA . THR A 1 410 ? 30.929 -49.993 -17.388 1.00 39.94 410 THR A CA 1
ATOM 3246 C C . THR A 1 410 ? 32.146 -50.419 -16.564 1.00 39.94 410 THR A C 1
ATOM 3248 O O . THR A 1 410 ? 33.261 -50.336 -17.065 1.00 39.94 410 THR A O 1
ATOM 3251 N N . VAL A 1 411 ? 31.924 -50.918 -15.341 1.00 41.53 411 VAL A N 1
ATOM 3252 C CA . VAL A 1 411 ? 32.916 -51.446 -14.369 1.00 41.53 411 VAL A CA 1
ATOM 3253 C C . VAL A 1 411 ? 33.383 -50.453 -13.286 1.00 41.53 411 VAL A C 1
ATOM 3255 O O . VAL A 1 411 ? 34.492 -49.937 -13.312 1.00 41.53 411 VAL A O 1
ATOM 3258 N N . ARG A 1 412 ? 32.554 -50.265 -12.249 1.00 32.38 412 ARG A N 1
ATOM 3259 C CA . ARG A 1 412 ? 32.840 -50.653 -10.844 1.00 32.38 412 ARG A CA 1
ATOM 3260 C C . ARG A 1 412 ? 31.718 -50.164 -9.932 1.00 32.38 412 ARG A C 1
ATOM 3262 O O . ARG A 1 412 ? 31.350 -48.996 -9.951 1.00 32.38 412 ARG A O 1
ATOM 3269 N N . GLY A 1 413 ? 31.176 -51.088 -9.144 1.00 35.19 413 GLY A N 1
ATOM 3270 C CA . GLY A 1 413 ? 30.148 -50.802 -8.157 1.00 35.19 413 GLY A CA 1
ATOM 3271 C C . GLY A 1 413 ? 30.710 -50.078 -6.939 1.00 35.19 413 GLY A C 1
ATOM 3272 O O . GLY A 1 413 ? 31.709 -50.510 -6.374 1.00 35.19 413 GLY A O 1
ATOM 3273 N N . VAL A 1 414 ? 30.010 -49.027 -6.516 1.00 29.52 414 VAL A N 1
ATOM 3274 C CA . VAL A 1 414 ? 29.927 -48.576 -5.125 1.00 29.52 414 VAL A CA 1
ATOM 3275 C C . VAL A 1 414 ? 28.492 -48.101 -4.898 1.00 29.52 414 VAL A C 1
ATOM 3277 O O . VAL A 1 414 ? 27.913 -47.384 -5.710 1.00 29.52 414 VAL A O 1
ATOM 3280 N N . ARG A 1 415 ? 27.914 -48.589 -3.804 1.00 34.28 415 ARG A N 1
ATOM 3281 C CA . ARG A 1 415 ? 26.548 -48.368 -3.332 1.00 34.28 415 ARG A CA 1
ATOM 3282 C C . ARG A 1 415 ? 26.429 -46.964 -2.729 1.00 34.28 415 ARG A C 1
ATOM 3284 O O . ARG A 1 415 ? 27.150 -46.658 -1.785 1.00 34.28 415 ARG A O 1
ATOM 3291 N N . SER A 1 416 ? 25.487 -46.156 -3.207 1.00 29.44 416 SER A N 1
ATOM 3292 C CA . SER A 1 416 ? 24.950 -45.007 -2.468 1.00 29.44 416 SER A CA 1
ATOM 3293 C C . SER A 1 416 ? 23.450 -44.850 -2.749 1.00 29.44 416 SER A C 1
ATOM 3295 O O . SER A 1 416 ? 22.989 -44.993 -3.881 1.00 29.44 416 SER A O 1
ATOM 3297 N N . ASN A 1 417 ? 22.686 -44.655 -1.670 1.00 27.59 417 ASN A N 1
ATOM 3298 C CA . ASN A 1 417 ? 21.224 -44.557 -1.637 1.00 27.59 417 ASN A CA 1
ATOM 3299 C C . ASN A 1 417 ? 20.694 -43.372 -2.467 1.00 27.59 417 ASN A C 1
ATOM 3301 O O . ASN A 1 417 ? 21.246 -42.277 -2.349 1.00 27.59 417 ASN A O 1
ATOM 3305 N N . PRO A 1 418 ? 19.578 -43.523 -3.205 1.00 31.80 418 PRO A N 1
ATOM 3306 C CA . PRO A 1 418 ? 18.852 -42.392 -3.760 1.00 31.80 418 PRO A CA 1
ATOM 3307 C C . PRO A 1 418 ? 17.760 -41.938 -2.779 1.00 31.80 418 PRO A C 1
ATOM 3309 O O . PRO A 1 418 ? 16.749 -42.615 -2.607 1.00 31.80 418 PRO A O 1
ATOM 3312 N N . SER A 1 419 ? 17.938 -40.777 -2.150 1.00 30.16 419 SER A N 1
ATOM 3313 C CA . SER A 1 419 ? 16.849 -40.085 -1.457 1.00 30.16 419 SER A CA 1
ATOM 3314 C C . SER A 1 419 ? 16.062 -39.206 -2.435 1.00 30.16 419 SER A C 1
ATOM 3316 O O . SER A 1 419 ? 16.606 -38.303 -3.068 1.00 30.16 419 SER A O 1
ATOM 3318 N N . SER A 1 420 ? 14.768 -39.525 -2.536 1.00 37.19 420 SER A N 1
ATOM 3319 C CA . SER A 1 420 ? 13.635 -38.624 -2.804 1.00 37.19 420 SER A CA 1
ATOM 3320 C C . SER A 1 420 ? 13.734 -37.680 -4.012 1.00 37.19 420 SER A C 1
ATOM 3322 O O . SER A 1 420 ? 13.863 -36.470 -3.861 1.00 37.19 420 SER A O 1
ATOM 3324 N N . ASN A 1 421 ? 13.586 -38.221 -5.224 1.00 31.98 421 ASN A N 1
ATOM 3325 C CA . ASN A 1 421 ? 13.149 -37.441 -6.397 1.00 31.98 421 ASN A CA 1
ATOM 3326 C C . ASN A 1 421 ? 12.271 -38.257 -7.375 1.00 31.98 421 ASN A C 1
ATOM 3328 O O . ASN A 1 421 ? 12.074 -37.881 -8.531 1.00 31.98 421 ASN A O 1
ATOM 3332 N N . SER A 1 422 ? 11.741 -39.401 -6.933 1.00 38.22 422 SER A N 1
ATOM 3333 C CA . SER A 1 422 ? 10.979 -40.343 -7.767 1.00 38.22 422 SER A CA 1
ATOM 3334 C C . SER A 1 422 ? 9.468 -40.080 -7.800 1.00 38.22 422 SER A C 1
ATOM 3336 O O . SER A 1 422 ? 8.808 -40.516 -8.741 1.00 38.22 422 SER A O 1
ATOM 3338 N N . THR A 1 423 ? 8.906 -39.334 -6.847 1.00 43.53 423 THR A N 1
ATOM 3339 C CA . THR A 1 423 ? 7.448 -39.155 -6.713 1.00 43.53 423 THR A CA 1
ATOM 3340 C C . THR A 1 423 ? 6.847 -38.175 -7.726 1.00 43.53 423 THR A C 1
ATOM 3342 O O . THR A 1 423 ? 5.772 -38.439 -8.258 1.00 43.53 423 THR A O 1
ATOM 3345 N N . VAL A 1 424 ? 7.551 -37.098 -8.101 1.00 43.41 424 VAL A N 1
ATOM 3346 C CA . VAL A 1 424 ? 7.035 -36.104 -9.076 1.00 43.41 424 VAL A CA 1
ATOM 3347 C C . VAL A 1 424 ? 7.146 -36.597 -10.526 1.00 43.41 424 VAL A C 1
ATOM 3349 O O . VAL A 1 424 ? 6.373 -36.201 -11.394 1.00 43.41 424 VAL A O 1
ATOM 3352 N N . ARG A 1 425 ? 8.078 -37.517 -10.813 1.00 42.78 425 ARG A N 1
ATOM 3353 C CA . ARG A 1 425 ? 8.234 -38.092 -12.160 1.00 42.78 425 ARG A CA 1
ATOM 3354 C C . ARG A 1 425 ? 7.198 -39.181 -12.462 1.00 42.78 425 ARG A C 1
ATOM 3356 O O . ARG A 1 425 ? 6.881 -39.402 -13.628 1.00 42.78 425 ARG A O 1
ATOM 3363 N N . GLY A 1 426 ? 6.662 -39.830 -11.425 1.00 48.22 426 GLY A N 1
ATOM 3364 C CA . GLY A 1 426 ? 5.631 -40.861 -11.549 1.00 48.22 426 GLY A CA 1
ATOM 3365 C C . GLY A 1 426 ? 4.256 -40.307 -11.931 1.00 48.2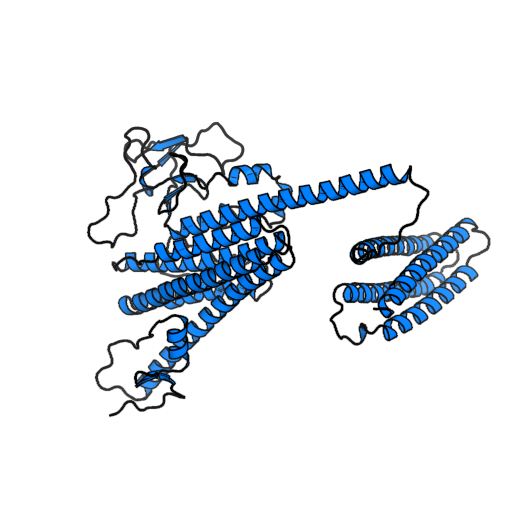2 426 GLY A C 1
ATOM 3366 O O . GLY A 1 426 ? 3.585 -40.889 -12.778 1.00 48.22 426 GLY A O 1
ATOM 3367 N N . SER A 1 427 ? 3.860 -39.151 -11.386 1.00 52.56 427 SER A N 1
ATOM 3368 C CA . SER A 1 427 ? 2.537 -38.552 -11.634 1.00 52.56 427 SER A CA 1
ATOM 3369 C C . SER A 1 427 ? 2.352 -38.081 -13.080 1.00 52.56 427 SER A C 1
ATOM 3371 O O . SER A 1 427 ? 1.305 -38.325 -13.678 1.00 52.56 427 SER A O 1
ATOM 3373 N N . GLY A 1 428 ? 3.387 -37.489 -13.686 1.00 53.62 428 GLY A N 1
ATOM 3374 C CA . GLY A 1 428 ? 3.363 -37.101 -15.102 1.00 53.62 428 GLY A CA 1
ATOM 3375 C C . GLY A 1 428 ? 3.288 -38.298 -16.056 1.00 53.62 428 GLY A C 1
ATOM 3376 O O . GLY A 1 428 ? 2.590 -38.236 -17.063 1.00 53.62 428 GLY A O 1
ATOM 3377 N N . PHE A 1 429 ? 3.956 -39.406 -15.720 1.00 55.47 429 PHE A N 1
ATOM 3378 C CA . PHE A 1 429 ? 3.941 -40.634 -16.520 1.00 55.47 429 PHE A CA 1
ATOM 3379 C C . PHE A 1 429 ? 2.605 -41.391 -16.419 1.00 55.47 429 PHE A C 1
ATOM 3381 O O . PHE A 1 429 ? 2.127 -41.951 -17.402 1.00 55.47 429 PHE A O 1
ATOM 3388 N N . LEU A 1 430 ? 1.961 -41.364 -15.249 1.00 53.47 430 LEU A N 1
ATOM 3389 C CA . LEU A 1 430 ? 0.622 -41.928 -15.057 1.00 53.47 430 LEU A CA 1
ATOM 3390 C C . LEU A 1 430 ? -0.443 -41.145 -15.836 1.00 53.47 430 LEU A C 1
ATOM 3392 O O . LEU A 1 430 ? -1.318 -41.753 -16.447 1.00 53.47 430 LEU A O 1
ATOM 3396 N N . LEU A 1 431 ? -0.342 -39.811 -15.873 1.00 59.31 431 LEU A N 1
ATOM 3397 C CA . LEU A 1 431 ? -1.256 -38.975 -16.653 1.00 59.31 431 LEU A CA 1
ATOM 3398 C C . LEU A 1 431 ? -1.110 -39.239 -18.160 1.00 59.31 431 LEU A C 1
ATOM 3400 O O . LEU A 1 431 ? -2.112 -39.371 -18.859 1.00 59.31 431 LEU A O 1
ATOM 3404 N N . THR A 1 432 ? 0.122 -39.361 -18.668 1.00 61.12 432 THR A N 1
ATOM 3405 C CA . THR A 1 432 ? 0.357 -39.633 -20.095 1.00 61.12 432 THR A CA 1
ATOM 3406 C C . THR A 1 432 ? -0.089 -41.033 -20.500 1.00 61.12 432 THR A C 1
ATOM 3408 O O . THR A 1 432 ? -0.706 -41.182 -21.555 1.00 61.12 432 THR A O 1
ATOM 3411 N N . LEU A 1 433 ? 0.149 -42.049 -19.664 1.00 60.03 433 LEU A N 1
ATOM 3412 C CA . LEU A 1 433 ? -0.359 -43.403 -19.896 1.00 60.03 433 LEU A CA 1
ATOM 3413 C C . LEU A 1 433 ? -1.889 -43.467 -19.821 1.00 60.03 433 LEU A C 1
ATOM 3415 O O . LEU A 1 433 ? -2.504 -44.097 -20.678 1.00 60.03 433 LEU A O 1
ATOM 3419 N N . GLY A 1 434 ? -2.507 -42.761 -18.868 1.00 58.84 434 GLY A N 1
ATOM 3420 C CA . GLY A 1 434 ? -3.962 -42.645 -18.766 1.00 58.84 434 GLY A CA 1
ATOM 3421 C C . GLY A 1 434 ? -4.571 -42.011 -20.016 1.00 58.84 434 GLY A C 1
ATOM 3422 O O . GLY A 1 434 ? -5.465 -42.590 -20.631 1.00 58.84 434 GLY A O 1
ATOM 3423 N N . ILE A 1 435 ? -4.036 -40.872 -20.470 1.00 62.28 435 ILE A N 1
ATOM 3424 C CA . ILE A 1 435 ? -4.476 -40.222 -21.716 1.00 62.28 435 ILE A CA 1
ATOM 3425 C C . ILE A 1 435 ? -4.328 -41.185 -22.905 1.00 62.28 435 ILE A C 1
ATOM 3427 O O . ILE A 1 435 ? -5.249 -41.312 -23.709 1.00 62.28 435 ILE A O 1
ATOM 3431 N N . CYS A 1 436 ? -3.221 -41.927 -22.989 1.00 58.88 436 CYS A N 1
ATOM 3432 C CA . CYS A 1 436 ? -2.989 -42.903 -24.055 1.00 58.88 436 CYS A CA 1
ATOM 3433 C C . CYS A 1 436 ? -3.994 -44.075 -24.016 1.00 58.88 436 CYS A C 1
ATOM 3435 O O . CYS A 1 436 ? -4.488 -44.509 -25.060 1.00 58.88 436 CYS A O 1
ATOM 3437 N N . GLN A 1 437 ? -4.376 -44.535 -22.821 1.00 63.59 437 GLN A N 1
ATOM 3438 C CA . GLN A 1 437 ? -5.424 -45.539 -22.633 1.00 63.59 437 GLN A CA 1
ATOM 3439 C C . GLN A 1 437 ? -6.810 -45.004 -23.024 1.00 63.59 437 GLN A C 1
ATOM 3441 O O . GLN A 1 437 ? -7.549 -45.721 -23.690 1.00 63.59 437 GLN A O 1
ATOM 3446 N N . CYS A 1 438 ? -7.142 -43.750 -22.692 1.00 62.06 438 CYS A N 1
ATOM 3447 C CA . CYS A 1 438 ? -8.373 -43.086 -23.141 1.00 62.06 438 CYS A CA 1
ATOM 3448 C C . CYS A 1 438 ? -8.457 -42.986 -24.658 1.00 62.06 438 CYS A C 1
ATOM 3450 O O . CYS A 1 438 ? -9.502 -43.264 -25.236 1.00 62.06 438 CYS A O 1
ATOM 3452 N N . PHE A 1 439 ? -7.355 -42.620 -25.313 1.00 58.03 439 PHE A N 1
ATOM 3453 C CA . PHE A 1 439 ? -7.300 -42.619 -26.769 1.00 58.03 439 PHE A CA 1
ATOM 3454 C C . PHE A 1 439 ? -7.483 -44.030 -27.326 1.00 58.03 439 PHE A C 1
ATOM 3456 O O . PHE A 1 439 ? -8.233 -44.198 -28.279 1.00 58.03 439 PHE A O 1
ATOM 3463 N N . SER A 1 440 ? -6.889 -45.046 -26.698 1.00 57.44 440 SER A N 1
ATOM 3464 C CA . SER A 1 440 ? -7.012 -46.441 -27.138 1.00 57.44 440 SER A CA 1
ATOM 3465 C C . SER A 1 440 ? -8.439 -46.989 -26.979 1.00 57.44 440 SER A C 1
ATOM 3467 O O . SER A 1 440 ? -8.948 -47.634 -27.890 1.00 57.44 440 SER A O 1
ATOM 3469 N N . THR A 1 441 ? -9.129 -46.701 -25.870 1.00 59.69 441 THR A N 1
ATOM 3470 C CA . THR A 1 441 ? -10.521 -47.139 -25.649 1.00 59.69 441 THR A CA 1
ATOM 3471 C C . THR A 1 441 ? -11.525 -46.322 -26.464 1.00 59.69 441 THR A C 1
ATOM 3473 O O . THR A 1 441 ? -12.479 -46.887 -27.000 1.00 59.69 441 THR A O 1
ATOM 3476 N N . ALA A 1 442 ? -11.285 -45.019 -26.639 1.00 58.12 442 ALA A N 1
ATOM 3477 C CA . ALA A 1 442 ? -12.088 -44.157 -27.504 1.00 58.12 442 ALA A CA 1
ATOM 3478 C C . ALA A 1 442 ? -11.899 -44.472 -28.997 1.00 58.12 442 ALA A C 1
ATOM 3480 O O . ALA A 1 442 ? -12.821 -44.237 -29.768 1.00 58.12 442 ALA A O 1
ATOM 3481 N N . TRP A 1 443 ? -10.755 -45.034 -29.408 1.00 51.78 443 TRP A N 1
ATOM 3482 C CA . TRP A 1 443 ? -10.504 -45.482 -30.786 1.00 51.78 443 TRP A CA 1
ATOM 3483 C C . TRP A 1 443 ? -11.162 -46.821 -31.140 1.00 51.78 443 TRP A C 1
ATOM 3485 O O . TRP A 1 443 ? -11.379 -47.090 -32.318 1.00 51.78 443 TRP A O 1
ATOM 3495 N N . ILE A 1 444 ? -11.517 -47.653 -30.157 1.00 55.66 444 ILE A N 1
ATOM 3496 C CA . ILE A 1 444 ? -12.243 -48.914 -30.401 1.00 55.66 444 ILE A CA 1
ATOM 3497 C C . ILE A 1 444 ? -13.750 -48.649 -30.590 1.00 55.66 444 ILE A C 1
ATOM 3499 O O . ILE A 1 444 ? -14.415 -49.348 -31.354 1.00 55.66 444 ILE A O 1
ATOM 3503 N N . ALA A 1 445 ? -14.285 -47.596 -29.963 1.00 53.53 445 ALA A N 1
ATOM 3504 C CA . ALA A 1 445 ? -15.706 -47.242 -30.006 1.00 53.53 445 ALA A CA 1
ATOM 3505 C C . ALA A 1 445 ? -16.298 -46.975 -31.416 1.00 53.53 445 ALA A C 1
ATOM 3507 O O . ALA A 1 445 ? -17.453 -47.349 -31.628 1.00 53.53 445 ALA A O 1
ATOM 3508 N N . PRO A 1 446 ? -15.576 -46.388 -32.398 1.00 51.22 446 PRO A N 1
ATOM 3509 C CA . PRO A 1 446 ? -16.109 -46.143 -33.737 1.00 51.22 446 PRO A CA 1
ATOM 3510 C C . PRO A 1 446 ? -15.956 -47.344 -34.681 1.00 51.22 446 PRO A C 1
ATOM 3512 O O . PRO A 1 446 ? -16.679 -47.429 -35.671 1.00 51.22 446 PRO A O 1
ATOM 3515 N N . PHE A 1 447 ? -15.058 -48.298 -34.403 1.00 50.69 447 PHE A N 1
ATOM 3516 C CA . PHE A 1 447 ? -14.835 -49.441 -35.302 1.00 50.69 447 PHE A CA 1
ATOM 3517 C C . PHE A 1 447 ? -15.970 -50.474 -35.265 1.00 50.69 447 PHE A C 1
ATOM 3519 O O . PHE A 1 447 ? -16.198 -51.157 -36.261 1.00 50.69 447 PHE A O 1
ATOM 3526 N N . GLY A 1 448 ? -16.750 -50.528 -34.177 1.00 51.25 448 GLY A N 1
ATOM 3527 C CA . GLY A 1 448 ? -17.987 -51.318 -34.115 1.00 51.25 448 GLY A CA 1
ATOM 3528 C C . GLY A 1 448 ? -19.118 -50.786 -35.008 1.00 51.25 448 GLY A C 1
ATOM 3529 O O . GLY A 1 448 ? -20.073 -51.508 -35.271 1.00 51.25 448 GLY A O 1
ATOM 3530 N N . ILE A 1 449 ? -19.007 -49.545 -35.500 1.00 48.09 449 ILE A N 1
ATOM 3531 C CA . ILE A 1 449 ? -20.021 -48.908 -36.356 1.00 48.09 449 ILE A CA 1
ATOM 3532 C C . ILE A 1 449 ? -19.814 -49.286 -37.836 1.00 48.09 449 ILE A C 1
ATOM 3534 O O . ILE A 1 449 ? -20.764 -49.255 -38.614 1.00 48.09 449 ILE A O 1
ATOM 3538 N N . PHE A 1 450 ? -18.603 -49.703 -38.231 1.00 45.34 450 PHE A N 1
ATOM 3539 C CA . PHE A 1 450 ? -18.265 -50.004 -39.630 1.00 45.34 450 PHE A CA 1
ATOM 3540 C C . PHE A 1 450 ? -18.288 -51.497 -40.005 1.00 45.34 450 PHE A C 1
ATOM 3542 O O . PHE A 1 450 ? -18.248 -51.806 -41.196 1.00 45.34 450 PHE A O 1
ATOM 3549 N N . SER A 1 451 ? -18.402 -52.436 -39.054 1.00 47.12 451 SER A N 1
ATOM 3550 C CA . SER A 1 451 ? -18.604 -53.860 -39.377 1.00 47.12 451 SER A CA 1
ATOM 3551 C C . SER A 1 451 ? -20.095 -54.208 -39.426 1.00 47.12 451 SER A C 1
ATOM 3553 O O . SER A 1 451 ? -20.740 -54.647 -38.474 1.00 47.12 451 SER A O 1
ATOM 3555 N N . GLN A 1 452 ? -20.666 -53.992 -40.602 1.00 51.06 452 GLN A N 1
ATOM 3556 C CA . GLN A 1 452 ? -22.038 -54.338 -40.939 1.00 51.06 452 GLN A CA 1
ATOM 3557 C C . GLN A 1 452 ? -22.210 -55.871 -40.973 1.00 51.06 452 GLN A C 1
ATOM 3559 O O . GLN A 1 452 ? -22.073 -56.481 -42.028 1.00 51.06 452 GLN A O 1
ATOM 3564 N N . SER A 1 453 ? -22.440 -56.521 -39.819 1.00 51.44 453 SER A N 1
ATOM 3565 C CA . SER A 1 453 ? -23.052 -57.874 -39.748 1.00 51.44 453 SER A CA 1
ATOM 3566 C C . SER A 1 453 ? -23.434 -58.434 -38.359 1.00 51.44 453 SER A C 1
ATOM 3568 O O . SER A 1 453 ? -24.056 -59.491 -38.329 1.00 51.44 453 SER A O 1
ATOM 3570 N N . THR A 1 454 ? -23.193 -57.781 -37.210 1.00 50.78 454 THR A N 1
ATOM 3571 C CA . THR A 1 454 ? -23.626 -58.330 -35.891 1.00 50.78 454 THR A CA 1
ATOM 3572 C C . THR A 1 454 ? -24.225 -57.263 -34.956 1.00 50.78 454 THR A C 1
ATOM 3574 O O . THR A 1 454 ? -23.623 -56.812 -33.987 1.00 50.78 454 THR A O 1
ATOM 3577 N N . VAL A 1 455 ? -25.450 -56.821 -35.262 1.00 52.69 455 VAL A N 1
ATOM 3578 C CA . VAL A 1 455 ? -25.977 -55.504 -34.835 1.00 52.69 455 VAL A CA 1
ATOM 3579 C C . VAL A 1 455 ? -26.605 -55.437 -33.424 1.00 52.69 455 VAL A C 1
ATOM 3581 O O . VAL A 1 455 ? -26.820 -54.336 -32.936 1.00 52.69 455 VAL A O 1
ATOM 3584 N N . GLN A 1 456 ? -26.850 -56.536 -32.696 1.00 52.22 456 GLN A N 1
ATOM 3585 C CA . GLN A 1 456 ? -27.487 -56.429 -31.359 1.00 52.22 456 GLN A CA 1
ATOM 3586 C C . GLN A 1 456 ? -26.584 -56.708 -30.151 1.00 52.22 456 GLN A C 1
ATOM 3588 O O . GLN A 1 456 ? -26.712 -56.021 -29.140 1.00 52.22 456 GLN A O 1
ATOM 3593 N N . TYR A 1 457 ? -25.634 -57.643 -30.234 1.00 53.38 457 TYR A N 1
ATOM 3594 C CA . TYR A 1 457 ? -24.783 -57.958 -29.079 1.00 53.38 457 TYR A CA 1
ATOM 3595 C C . TYR A 1 457 ? -23.743 -56.858 -28.794 1.00 53.38 457 TYR A C 1
ATOM 3597 O O . TYR A 1 457 ? -23.488 -56.538 -27.634 1.00 53.38 457 TYR A O 1
ATOM 3605 N N . ASN A 1 458 ? -23.215 -56.198 -29.830 1.00 59.47 458 ASN A N 1
ATOM 3606 C CA . ASN A 1 458 ? -22.115 -55.236 -29.696 1.00 59.47 458 ASN A CA 1
ATOM 3607 C C . ASN A 1 458 ? -22.465 -53.979 -28.880 1.00 59.47 458 ASN A C 1
ATOM 3609 O O . ASN A 1 458 ? -21.606 -53.473 -28.160 1.00 59.47 458 ASN A O 1
ATOM 3613 N N . SER A 1 459 ? -23.713 -53.496 -28.923 1.00 59.28 459 SER A N 1
ATOM 3614 C CA . SER A 1 459 ? -24.084 -52.258 -28.219 1.00 59.28 459 SER A CA 1
ATOM 3615 C C . SER A 1 459 ? -24.104 -52.429 -26.700 1.00 59.28 459 SER A C 1
ATOM 3617 O O . SER A 1 459 ? -23.662 -51.534 -25.984 1.00 59.28 459 SER A O 1
ATOM 3619 N N . ILE A 1 460 ? -24.589 -53.570 -26.196 1.00 66.25 460 ILE A N 1
ATOM 3620 C CA . ILE A 1 460 ? -24.659 -53.830 -24.749 1.00 66.25 460 ILE A CA 1
ATOM 3621 C C . ILE A 1 460 ? -23.242 -53.975 -24.187 1.00 66.25 460 ILE A C 1
ATOM 3623 O O . ILE A 1 460 ? -22.910 -53.363 -23.171 1.00 66.25 460 ILE A O 1
ATOM 3627 N N . PHE A 1 461 ? -22.378 -54.720 -24.881 1.00 64.25 461 PHE A N 1
ATOM 3628 C CA . PHE A 1 461 ? -20.978 -54.873 -24.482 1.00 64.25 461 PHE A CA 1
ATOM 3629 C C . PHE A 1 461 ? -20.214 -53.548 -24.522 1.00 64.25 461 PHE A C 1
ATOM 3631 O O . PHE A 1 461 ? -19.448 -53.261 -23.603 1.00 64.25 461 PHE A O 1
ATOM 3638 N N . GLN A 1 462 ? -20.465 -52.707 -25.528 1.00 64.31 462 GLN A N 1
ATOM 3639 C CA . GLN A 1 462 ? -19.867 -51.377 -25.614 1.00 64.31 462 GLN A CA 1
ATOM 3640 C C . GLN A 1 462 ? -20.303 -50.483 -24.446 1.00 64.31 462 GLN A C 1
ATOM 3642 O O . GLN A 1 462 ? -19.461 -49.828 -23.832 1.00 64.31 462 GLN A O 1
ATOM 3647 N N . SER A 1 463 ? -21.588 -50.495 -24.077 1.00 68.25 463 SER A N 1
ATOM 3648 C CA . SER A 1 463 ? -22.079 -49.754 -22.911 1.00 68.25 463 SER A CA 1
ATOM 3649 C C . SER A 1 463 ? -21.445 -50.241 -21.605 1.00 68.25 463 SER A C 1
ATOM 3651 O O . SER A 1 463 ? -21.009 -49.417 -20.802 1.00 68.25 463 SER A O 1
ATOM 3653 N N . ILE A 1 464 ? -21.323 -51.559 -21.406 1.00 73.88 464 ILE A N 1
ATOM 3654 C CA . ILE A 1 464 ? -20.678 -52.132 -20.212 1.00 73.88 464 ILE A CA 1
ATOM 3655 C C . ILE A 1 464 ? -19.199 -51.724 -20.147 1.00 73.88 464 ILE A C 1
ATOM 3657 O O . ILE A 1 464 ? -18.731 -51.280 -19.099 1.00 73.88 464 ILE A O 1
ATOM 3661 N N . ALA A 1 465 ? -18.471 -51.801 -21.264 1.00 67.94 465 ALA A N 1
ATOM 3662 C CA . ALA A 1 465 ? -17.062 -51.414 -21.322 1.00 67.94 465 ALA A CA 1
ATOM 3663 C C . ALA A 1 465 ? -16.846 -49.921 -21.010 1.00 67.94 465 ALA A C 1
ATOM 3665 O O . ALA A 1 465 ? -15.901 -49.573 -20.299 1.00 67.94 465 ALA A O 1
ATOM 3666 N N . ILE A 1 466 ? -17.739 -49.041 -21.479 1.00 68.56 466 ILE A N 1
ATOM 3667 C CA . ILE A 1 466 ? -17.694 -47.602 -21.174 1.00 68.56 466 ILE A CA 1
ATOM 3668 C C . ILE A 1 466 ? -17.927 -47.356 -19.681 1.00 68.56 466 ILE A C 1
ATOM 3670 O O . ILE A 1 466 ? -17.167 -46.616 -19.058 1.00 68.56 466 ILE A O 1
ATOM 3674 N N . VAL A 1 467 ? -18.938 -47.997 -19.087 1.00 76.00 467 VAL A N 1
ATOM 3675 C CA . VAL A 1 467 ? -19.258 -47.832 -17.659 1.00 76.00 467 VAL A CA 1
ATOM 3676 C C . VAL A 1 467 ? -18.105 -48.318 -16.776 1.00 76.00 467 VAL A C 1
ATOM 3678 O O . VAL A 1 467 ? -17.704 -47.616 -15.843 1.00 76.00 467 VAL A O 1
ATOM 3681 N N . VAL A 1 468 ? -17.519 -49.478 -17.089 1.00 74.56 468 VAL A N 1
ATOM 3682 C CA . VAL A 1 468 ? -16.362 -50.010 -16.351 1.00 74.56 468 VAL A CA 1
ATOM 3683 C C . VAL A 1 468 ? -15.132 -49.112 -16.541 1.00 74.56 468 VAL A C 1
ATOM 3685 O O . VAL A 1 468 ? -14.443 -48.822 -15.565 1.00 74.56 468 VAL A O 1
ATOM 3688 N N . GLY A 1 469 ? -14.903 -48.584 -17.748 1.00 69.19 469 GLY A N 1
ATOM 3689 C CA . GLY A 1 469 ? -13.828 -47.629 -18.039 1.00 69.19 469 GLY A CA 1
ATOM 3690 C C . GLY A 1 469 ? -13.939 -46.320 -17.248 1.00 69.19 469 GLY A C 1
ATOM 3691 O O . GLY A 1 469 ? -12.969 -45.892 -16.618 1.00 69.19 469 GLY A O 1
ATOM 3692 N N . LEU A 1 470 ? -15.126 -45.710 -17.208 1.00 70.88 470 LEU A N 1
ATOM 3693 C CA . LEU A 1 470 ? -15.383 -44.509 -16.402 1.00 70.88 470 LEU A CA 1
ATOM 3694 C C . LEU A 1 470 ? -15.183 -44.778 -14.906 1.00 70.88 470 LEU A C 1
ATOM 3696 O O . LEU A 1 470 ? -14.550 -43.982 -14.212 1.00 70.88 470 LEU A O 1
ATOM 3700 N N . SER A 1 471 ? -15.652 -45.931 -14.422 1.00 73.38 471 SER A N 1
ATOM 3701 C CA . SER A 1 471 ? -15.483 -46.332 -13.022 1.00 73.38 471 SER A CA 1
ATOM 3702 C C . SER A 1 471 ? -14.005 -46.490 -12.651 1.00 73.38 471 SER A C 1
ATOM 3704 O O . SER A 1 471 ? -13.586 -46.014 -11.595 1.00 73.38 471 SER A O 1
ATOM 3706 N N . THR A 1 472 ? -13.185 -47.077 -13.535 1.00 72.81 472 THR A N 1
ATOM 3707 C CA . THR A 1 472 ? -11.733 -47.163 -13.309 1.00 72.81 472 THR A CA 1
ATOM 3708 C C . THR A 1 472 ? -11.059 -45.793 -13.274 1.00 72.81 472 THR A C 1
ATOM 3710 O O . THR A 1 472 ? -10.183 -45.577 -12.444 1.00 72.81 472 THR A O 1
ATOM 3713 N N . TRP A 1 473 ? -11.503 -44.840 -14.098 1.00 70.88 473 TRP A N 1
ATOM 3714 C CA . TRP A 1 473 ? -10.947 -43.484 -14.124 1.00 70.88 473 TRP A CA 1
ATOM 3715 C C . TRP A 1 473 ? -11.235 -42.689 -12.859 1.00 70.88 473 TRP A C 1
ATOM 3717 O O . TRP A 1 473 ? -10.336 -42.046 -12.321 1.00 70.88 473 TRP A O 1
ATOM 3727 N N . ILE A 1 474 ? -12.473 -42.758 -12.369 1.00 72.75 474 ILE A N 1
ATOM 3728 C CA . ILE A 1 474 ? -12.860 -42.124 -11.105 1.00 72.75 474 ILE A CA 1
ATOM 3729 C C . ILE A 1 474 ? -11.992 -42.681 -9.972 1.00 72.75 474 ILE A C 1
ATOM 3731 O O . ILE A 1 474 ? -11.450 -41.923 -9.171 1.00 72.75 474 ILE A O 1
ATOM 3735 N N . TRP A 1 475 ? -11.784 -43.999 -9.946 1.00 74.62 475 TRP A N 1
ATOM 3736 C CA . TRP A 1 475 ? -10.934 -44.641 -8.949 1.00 74.62 475 TRP A CA 1
ATOM 3737 C C . TRP A 1 475 ? -9.455 -44.217 -9.050 1.00 74.62 475 TRP A C 1
ATOM 3739 O O . TRP A 1 475 ? -8.842 -43.891 -8.033 1.00 74.62 475 TRP A O 1
ATOM 3749 N N . THR A 1 476 ? -8.882 -44.139 -10.257 1.00 68.88 476 THR A N 1
ATOM 3750 C CA . THR A 1 476 ? -7.505 -43.653 -10.466 1.00 68.88 476 THR A CA 1
ATOM 3751 C C . THR A 1 476 ? -7.343 -42.172 -10.102 1.00 68.88 476 THR A C 1
ATOM 3753 O O . THR A 1 476 ? -6.317 -41.797 -9.535 1.00 68.88 476 THR A O 1
ATOM 3756 N N . ALA A 1 477 ? -8.346 -41.330 -10.368 1.00 68.25 477 ALA A N 1
ATOM 3757 C CA . ALA A 1 477 ? -8.337 -39.923 -9.965 1.00 68.25 477 ALA A CA 1
ATOM 3758 C C . ALA A 1 477 ? -8.305 -39.773 -8.435 1.00 68.25 477 ALA A C 1
ATOM 3760 O O . ALA A 1 477 ? -7.497 -39.005 -7.914 1.00 68.25 477 ALA A O 1
ATOM 3761 N N . ILE A 1 478 ? -9.100 -40.577 -7.717 1.00 70.44 478 ILE A N 1
ATOM 3762 C CA . ILE A 1 478 ? -9.100 -40.616 -6.246 1.00 70.44 478 ILE A CA 1
ATOM 3763 C C . ILE A 1 478 ? -7.720 -41.039 -5.707 1.00 70.44 478 ILE A C 1
ATOM 3765 O O . ILE A 1 478 ? -7.222 -40.441 -4.753 1.00 70.44 478 ILE A O 1
ATOM 3769 N N . LEU A 1 479 ? -7.064 -42.022 -6.336 1.00 65.75 479 LEU A N 1
ATOM 3770 C CA . LEU A 1 479 ? -5.702 -42.437 -5.966 1.00 65.75 479 LEU A CA 1
ATOM 3771 C C . LEU A 1 479 ? -4.659 -41.328 -6.181 1.00 65.75 479 LEU A C 1
ATOM 3773 O O . LEU A 1 479 ? -3.794 -41.120 -5.328 1.00 65.75 479 LEU A O 1
ATOM 3777 N N . LEU A 1 480 ? -4.733 -40.607 -7.304 1.00 62.12 480 LEU A N 1
ATOM 3778 C CA . LEU A 1 480 ? -3.821 -39.497 -7.606 1.00 62.12 480 LEU A CA 1
ATOM 3779 C C . LEU A 1 480 ? -4.010 -38.319 -6.641 1.00 62.12 480 LEU A C 1
ATOM 3781 O O . LEU A 1 480 ? -3.031 -37.687 -6.240 1.00 62.12 480 LEU A O 1
ATOM 3785 N N . GLU A 1 481 ? -5.249 -38.036 -6.243 1.00 63.62 481 GLU A N 1
ATOM 3786 C CA . GLU A 1 481 ? -5.549 -36.982 -5.276 1.00 63.62 481 GLU A CA 1
ATOM 3787 C C . GLU A 1 481 ? -5.047 -37.328 -3.868 1.00 63.62 481 GLU A C 1
ATOM 3789 O O . GLU A 1 481 ? -4.469 -36.466 -3.200 1.00 63.62 481 GLU A O 1
ATOM 3794 N N . TYR A 1 482 ? -5.147 -38.597 -3.452 1.00 63.59 482 TYR A N 1
ATOM 3795 C CA . TYR A 1 482 ? -4.552 -39.053 -2.193 1.00 63.59 482 TYR A CA 1
ATOM 3796 C C . TYR A 1 482 ? -3.019 -38.950 -2.194 1.00 63.59 482 TYR A C 1
ATOM 3798 O O . TYR A 1 482 ? -2.441 -38.472 -1.218 1.00 63.59 482 TYR A O 1
ATOM 3806 N N . ASN A 1 483 ? -2.354 -39.298 -3.304 1.00 57.91 483 ASN A N 1
ATOM 3807 C CA . ASN A 1 483 ? -0.898 -39.153 -3.443 1.00 57.91 483 ASN A CA 1
ATOM 3808 C C . ASN A 1 483 ? -0.424 -37.699 -3.259 1.00 57.91 483 ASN A C 1
ATOM 3810 O O . ASN A 1 483 ? 0.653 -37.458 -2.720 1.00 57.91 483 ASN A O 1
ATOM 3814 N N . ASN A 1 484 ? -1.231 -36.718 -3.674 1.00 53.28 484 ASN A N 1
ATOM 3815 C CA . ASN A 1 484 ? -0.906 -35.303 -3.485 1.00 53.28 484 ASN A CA 1
ATOM 3816 C C . ASN A 1 484 ? -1.185 -34.803 -2.056 1.00 53.28 484 ASN A C 1
ATOM 3818 O O . ASN A 1 484 ? -0.730 -33.714 -1.703 1.00 53.28 484 ASN A O 1
ATOM 3822 N N . ARG A 1 485 ? -1.943 -35.550 -1.236 1.00 58.75 485 ARG A N 1
ATOM 3823 C CA . ARG A 1 485 ? -2.353 -35.138 0.116 1.00 58.75 485 ARG A CA 1
ATOM 3824 C C . ARG A 1 485 ? -2.428 -36.331 1.095 1.00 58.75 485 ARG A C 1
ATOM 3826 O O . ARG A 1 485 ? -3.526 -36.729 1.495 1.00 58.75 485 ARG A O 1
ATOM 3833 N N . PRO A 1 486 ? -1.284 -36.858 1.570 1.00 56.31 486 PRO A N 1
ATOM 3834 C CA . PRO A 1 486 ? -1.235 -38.068 2.405 1.00 56.31 486 PRO A CA 1
ATOM 3835 C C . PRO A 1 486 ? -1.886 -37.915 3.794 1.00 56.31 486 PRO A C 1
ATOM 3837 O O . PRO A 1 486 ? -2.174 -38.907 4.458 1.00 56.31 486 PRO A O 1
ATOM 3840 N N . HIS A 1 487 ? -2.151 -36.684 4.243 1.00 56.50 487 HIS A N 1
ATOM 3841 C CA . HIS A 1 487 ? -2.704 -36.394 5.572 1.00 56.50 487 HIS A CA 1
ATOM 3842 C C . HIS A 1 487 ? -4.244 -36.426 5.649 1.00 56.50 487 HIS A C 1
ATOM 3844 O O . HIS A 1 487 ? -4.798 -36.182 6.720 1.00 56.50 487 HIS A O 1
ATOM 3850 N N . LEU A 1 488 ? -4.957 -36.718 4.549 1.00 57.19 488 LEU A N 1
ATOM 3851 C CA . LEU A 1 488 ? -6.418 -36.868 4.575 1.00 57.19 488 LEU A CA 1
ATOM 3852 C C . LEU A 1 488 ? -6.835 -38.253 5.096 1.00 57.19 488 LEU A C 1
ATOM 3854 O O . LEU A 1 488 ? -6.634 -39.275 4.442 1.00 57.19 488 LEU A O 1
ATOM 3858 N N . SER A 1 489 ? -7.491 -38.269 6.256 1.00 56.62 489 SER A N 1
ATOM 3859 C CA . SER A 1 489 ? -8.006 -39.452 6.960 1.00 56.62 489 SER A CA 1
ATOM 3860 C C . SER A 1 489 ? -9.380 -39.934 6.459 1.00 56.62 489 SER A C 1
ATOM 3862 O O . SER A 1 489 ? -10.206 -40.410 7.239 1.00 56.62 489 SER A O 1
ATOM 3864 N N . HIS A 1 490 ? -9.666 -39.809 5.160 1.00 66.38 490 HIS A N 1
ATOM 3865 C CA . HIS A 1 490 ? -10.957 -40.224 4.608 1.00 66.38 490 HIS A CA 1
ATOM 3866 C C . HIS A 1 490 ? -11.040 -41.764 4.494 1.00 66.38 490 HIS A C 1
ATOM 3868 O O . HIS A 1 490 ? -10.070 -42.411 4.109 1.00 66.38 490 HIS A O 1
ATOM 3874 N N . PRO A 1 491 ? -12.187 -42.418 4.763 1.00 61.66 491 PRO A N 1
ATOM 3875 C CA . PRO A 1 491 ? -12.309 -43.874 4.612 1.00 61.66 491 PRO A CA 1
ATOM 3876 C C . PRO A 1 491 ? -12.022 -44.364 3.182 1.00 61.66 491 PRO A C 1
ATOM 3878 O O . PRO A 1 491 ? -11.532 -45.474 3.010 1.00 61.66 491 PRO A O 1
ATOM 3881 N N . LEU A 1 492 ? -12.272 -43.531 2.165 1.00 58.47 492 LEU A N 1
ATOM 3882 C CA . LEU A 1 492 ? -11.988 -43.846 0.754 1.00 58.47 492 LEU A CA 1
ATOM 3883 C C . LEU A 1 492 ? -10.498 -43.850 0.394 1.00 58.47 492 LEU A C 1
ATOM 3885 O O . LEU A 1 492 ? -10.186 -44.285 -0.705 1.00 58.47 492 LEU A O 1
ATOM 3889 N N . THR A 1 493 ? -9.607 -43.388 1.276 1.00 59.84 493 THR A N 1
ATOM 3890 C CA . THR A 1 493 ? -8.154 -43.339 1.035 1.00 59.84 493 THR A CA 1
ATOM 3891 C C . THR A 1 493 ? -7.386 -44.445 1.764 1.00 59.84 493 THR A C 1
ATOM 3893 O O . THR A 1 493 ? -6.157 -44.490 1.767 1.00 59.84 493 THR A O 1
ATOM 3896 N N . ARG A 1 494 ? -8.103 -45.381 2.401 1.00 67.00 494 ARG A N 1
ATOM 3897 C CA . ARG A 1 494 ? -7.503 -46.497 3.140 1.00 67.00 494 ARG A CA 1
ATOM 3898 C C . ARG A 1 494 ? -6.929 -47.525 2.163 1.00 67.00 494 ARG A C 1
ATOM 3900 O O . ARG A 1 494 ? -7.668 -48.084 1.353 1.00 67.00 494 ARG A O 1
ATOM 3907 N N . GLY A 1 495 ? -5.644 -47.858 2.302 1.00 65.00 495 GLY A N 1
ATOM 3908 C CA . GLY A 1 495 ? -4.945 -48.745 1.360 1.00 65.00 495 GLY A CA 1
ATOM 3909 C C . GLY A 1 495 ? -5.641 -50.094 1.107 1.00 65.00 495 GLY A C 1
ATOM 3910 O O . GLY A 1 495 ? -5.794 -50.517 -0.037 1.00 65.00 495 GLY A O 1
ATOM 3911 N N . LYS A 1 496 ? -6.204 -50.709 2.156 1.00 67.62 496 LYS A N 1
ATOM 3912 C CA . LYS A 1 496 ? -6.958 -51.977 2.064 1.00 67.62 496 LYS A CA 1
ATOM 3913 C C . LYS A 1 496 ? -8.203 -51.899 1.171 1.00 67.62 496 LYS A C 1
ATOM 3915 O O . LYS A 1 496 ? -8.549 -52.879 0.519 1.00 67.62 496 LYS A O 1
ATOM 3920 N N . ILE A 1 497 ? -8.878 -50.749 1.140 1.00 71.38 497 ILE A N 1
ATOM 3921 C CA . ILE A 1 497 ? -10.075 -50.539 0.314 1.00 71.38 497 ILE A CA 1
ATOM 3922 C C . ILE A 1 497 ? -9.664 -50.405 -1.155 1.00 71.38 497 ILE A C 1
ATOM 3924 O O . ILE A 1 497 ? -10.287 -51.014 -2.023 1.00 71.38 497 ILE A O 1
ATOM 3928 N N . HIS A 1 498 ? -8.566 -49.701 -1.438 1.00 67.44 498 HIS A N 1
ATOM 3929 C CA . HIS A 1 498 ? -8.016 -49.627 -2.792 1.00 67.44 498 HIS A CA 1
ATOM 3930 C C . HIS A 1 498 ? -7.565 -50.993 -3.314 1.00 67.44 498 HIS A C 1
ATOM 3932 O O . HIS A 1 498 ? -7.905 -51.329 -4.445 1.00 67.44 498 HIS A O 1
ATOM 3938 N N . LEU A 1 499 ? -6.889 -51.807 -2.495 1.00 70.62 499 LEU A N 1
ATOM 3939 C CA . LEU A 1 499 ? -6.475 -53.162 -2.877 1.00 70.62 499 LEU A CA 1
ATOM 3940 C C . LEU A 1 499 ? -7.676 -54.059 -3.227 1.00 70.62 499 LEU A C 1
ATOM 3942 O O . LEU A 1 499 ? -7.630 -54.816 -4.196 1.00 70.62 499 LEU A O 1
ATOM 3946 N N . PHE A 1 500 ? -8.773 -53.940 -2.474 1.00 78.31 500 PHE A N 1
ATOM 3947 C CA . PHE A 1 500 ? -10.011 -54.660 -2.765 1.00 78.31 500 PHE A CA 1
ATOM 3948 C C . PHE A 1 500 ? -10.622 -54.235 -4.110 1.00 78.31 500 PHE A C 1
ATOM 3950 O O . PHE A 1 500 ? -10.872 -55.085 -4.964 1.00 78.31 500 PHE A O 1
ATOM 3957 N N . PHE A 1 501 ? -10.813 -52.929 -4.339 1.00 78.69 501 PHE A N 1
ATOM 3958 C CA . PHE A 1 501 ? -11.352 -52.425 -5.611 1.00 78.69 501 PHE A CA 1
ATOM 3959 C C . PHE A 1 501 ? -10.462 -52.793 -6.802 1.00 78.69 501 PHE A C 1
ATOM 3961 O O . PHE A 1 501 ? -10.964 -53.157 -7.861 1.00 78.69 501 PHE A O 1
ATOM 3968 N N . PHE A 1 502 ? -9.147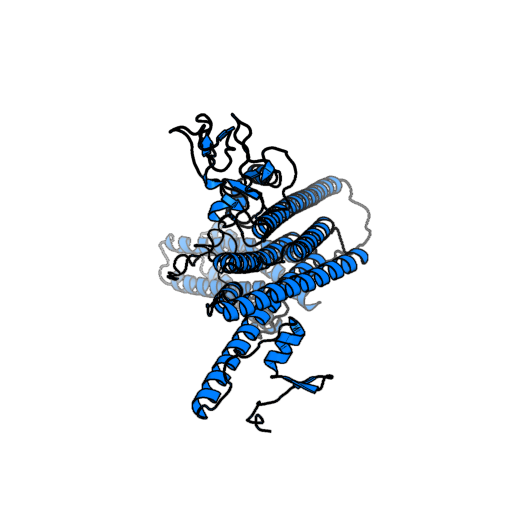 -52.771 -6.613 1.00 71.19 502 PHE A N 1
ATOM 3969 C CA . PHE A 1 502 ? -8.165 -53.182 -7.607 1.00 71.19 502 PHE A CA 1
ATOM 3970 C C . PHE A 1 502 ? -8.310 -54.655 -8.015 1.00 71.19 502 PHE A C 1
ATOM 3972 O O . PHE A 1 502 ? -8.366 -54.959 -9.208 1.00 71.19 502 PHE A O 1
ATOM 3979 N N . ALA A 1 503 ? -8.444 -55.565 -7.045 1.00 74.94 503 ALA A N 1
ATOM 3980 C CA . ALA A 1 503 ? -8.673 -56.984 -7.318 1.00 74.94 503 ALA A CA 1
ATOM 3981 C C . ALA A 1 503 ? -9.989 -57.217 -8.084 1.00 74.94 503 ALA A C 1
ATOM 3983 O O . ALA A 1 503 ? -10.030 -58.002 -9.034 1.00 74.94 503 ALA A O 1
ATOM 3984 N N . VAL A 1 504 ? -11.051 -56.490 -7.718 1.00 81.62 504 VAL A N 1
ATOM 3985 C CA . VAL A 1 504 ? -12.360 -56.571 -8.387 1.00 81.62 504 VAL A CA 1
ATOM 3986 C C . VAL A 1 504 ? -12.290 -56.050 -9.825 1.00 81.62 504 VAL A C 1
ATOM 3988 O O . VAL A 1 504 ? -12.770 -56.721 -10.743 1.00 81.62 504 VAL A O 1
ATOM 3991 N N . PHE A 1 505 ? -11.666 -54.890 -10.056 1.00 73.88 505 PHE A N 1
ATOM 3992 C CA . PHE A 1 505 ? -11.523 -54.334 -11.404 1.00 73.88 505 PHE A CA 1
ATOM 3993 C C . PHE A 1 505 ? -10.693 -55.240 -12.312 1.00 73.88 505 PHE A C 1
ATOM 3995 O O . PHE A 1 505 ? -11.051 -55.408 -13.475 1.00 73.88 505 PHE A O 1
ATOM 4002 N N . MET A 1 506 ? -9.651 -55.889 -11.790 1.00 69.94 506 MET A N 1
ATOM 4003 C CA . MET A 1 506 ? -8.868 -56.849 -12.570 1.00 69.94 506 MET A CA 1
ATOM 4004 C C . MET A 1 506 ? -9.654 -58.050 -13.023 1.00 69.94 506 MET A C 1
ATOM 4006 O O . MET A 1 506 ? -9.607 -58.412 -14.196 1.00 69.94 506 MET A O 1
ATOM 4010 N N . LEU A 1 507 ? -10.377 -58.668 -12.095 1.00 77.19 507 LEU A N 1
ATOM 4011 C CA . LEU A 1 507 ? -11.172 -59.837 -12.419 1.00 77.19 507 LEU A CA 1
ATOM 4012 C C . LEU A 1 507 ? -12.255 -59.466 -13.442 1.00 77.19 507 LEU A C 1
ATOM 4014 O O . LEU A 1 507 ? -12.482 -60.208 -14.394 1.00 77.19 507 LEU A O 1
ATOM 4018 N N . THR A 1 508 ? -12.830 -58.267 -13.318 1.00 79.69 508 THR A N 1
ATOM 4019 C CA . THR A 1 508 ? -13.813 -57.729 -14.268 1.00 79.69 508 THR A CA 1
ATOM 4020 C C . THR A 1 508 ? -13.210 -57.502 -15.660 1.00 79.69 508 THR A C 1
ATOM 4022 O O . THR A 1 508 ? -13.773 -57.969 -16.648 1.00 79.69 508 THR A O 1
ATOM 4025 N N . TRP A 1 509 ? -12.050 -56.842 -15.764 1.00 75.12 509 TRP A N 1
ATOM 4026 C CA . TRP A 1 509 ? -11.378 -56.605 -17.049 1.00 75.12 509 TRP A CA 1
ATOM 4027 C C . TRP A 1 509 ? -10.871 -57.891 -17.702 1.00 75.12 509 TRP A C 1
ATOM 4029 O O . TRP A 1 509 ? -10.962 -58.030 -18.919 1.00 75.12 509 TRP A O 1
ATOM 4039 N N . MET A 1 510 ? -10.399 -58.853 -16.910 1.00 73.50 510 MET A N 1
ATOM 4040 C CA . MET A 1 510 ? -9.991 -60.168 -17.400 1.00 73.50 510 MET A CA 1
ATOM 4041 C C . MET A 1 510 ? -11.181 -60.927 -17.999 1.00 73.50 510 MET A C 1
ATOM 4043 O O . MET A 1 510 ? -11.082 -61.433 -19.115 1.00 73.50 510 MET A O 1
ATOM 4047 N N . VAL A 1 511 ? -12.320 -60.964 -17.299 1.00 78.81 511 VAL A N 1
ATOM 4048 C CA . VAL A 1 511 ? -13.544 -61.613 -17.796 1.00 78.81 511 VAL A CA 1
ATOM 4049 C C . VAL A 1 511 ? -14.057 -60.916 -19.057 1.00 78.81 511 VAL A C 1
ATOM 4051 O O . VAL A 1 511 ? -14.317 -61.592 -20.050 1.00 78.81 511 VAL A O 1
ATOM 4054 N N . LEU A 1 512 ? -14.129 -59.580 -19.070 1.00 70.06 512 LEU A N 1
ATOM 4055 C CA . LEU A 1 512 ? -14.523 -58.816 -20.261 1.00 70.06 512 LEU A CA 1
ATOM 4056 C C . LEU A 1 512 ? -13.568 -59.052 -21.438 1.00 70.06 512 LEU A C 1
ATOM 4058 O O . LEU A 1 512 ? -14.022 -59.192 -22.571 1.00 70.06 512 LEU A O 1
ATOM 4062 N N . GLY A 1 513 ? -12.263 -59.149 -21.177 1.00 67.94 513 GLY A N 1
ATOM 4063 C CA . GLY A 1 513 ? -11.252 -59.466 -22.181 1.00 67.94 513 GLY A CA 1
ATOM 4064 C C . GLY A 1 513 ? -11.453 -60.851 -22.793 1.00 67.94 513 GLY A C 1
ATOM 4065 O O . GLY A 1 513 ? -11.491 -60.971 -24.014 1.00 67.94 513 GLY A O 1
ATOM 4066 N N . ILE A 1 514 ? -11.649 -61.884 -21.968 1.00 70.75 514 ILE A N 1
ATOM 4067 C CA . ILE A 1 514 ? -11.917 -63.255 -22.437 1.00 70.75 514 ILE A CA 1
ATOM 4068 C C . ILE A 1 514 ? -13.224 -63.304 -23.243 1.00 70.75 514 ILE A C 1
ATOM 4070 O O . ILE A 1 514 ? -13.265 -63.911 -24.311 1.00 70.75 514 ILE A O 1
ATOM 4074 N N . MET A 1 515 ? -14.275 -62.624 -22.774 1.00 68.00 515 MET A N 1
ATOM 4075 C CA . MET A 1 515 ? -15.562 -62.560 -23.474 1.00 68.00 515 MET A CA 1
ATOM 4076 C C . MET A 1 515 ? -15.474 -61.823 -24.816 1.00 68.00 515 MET A C 1
ATOM 4078 O O . MET A 1 515 ? -16.119 -62.239 -25.776 1.00 68.00 515 MET A O 1
ATOM 4082 N N . LEU A 1 516 ? -14.686 -60.749 -24.911 1.00 65.31 516 LEU A N 1
ATOM 4083 C CA . LEU A 1 516 ? -14.454 -60.040 -26.173 1.00 65.31 516 LEU A CA 1
ATOM 4084 C C . LEU A 1 516 ? -13.682 -60.912 -27.161 1.00 65.31 516 LEU A C 1
ATOM 4086 O O . LEU A 1 516 ? -14.067 -61.011 -28.321 1.00 65.31 516 LEU A O 1
ATOM 4090 N N . VAL A 1 517 ? -12.634 -61.583 -26.686 1.00 64.38 517 VAL A N 1
ATOM 4091 C CA . VAL A 1 517 ? -11.797 -62.472 -27.497 1.00 64.38 517 VAL A CA 1
ATOM 4092 C C . VAL A 1 517 ? -12.599 -63.658 -28.044 1.00 64.38 517 VAL A C 1
ATOM 4094 O O . VAL A 1 517 ? -12.469 -63.994 -29.218 1.00 64.38 517 VAL A O 1
ATOM 4097 N N . ALA A 1 518 ? -13.483 -64.247 -27.234 1.00 67.62 518 ALA A N 1
ATOM 4098 C CA . ALA A 1 518 ? -14.306 -65.389 -27.634 1.00 67.62 518 ALA A CA 1
ATOM 4099 C C . ALA A 1 518 ? -15.349 -65.070 -28.727 1.00 67.62 518 ALA A C 1
ATOM 4101 O O . ALA A 1 518 ? -15.848 -65.988 -29.371 1.00 67.62 518 ALA A O 1
ATOM 4102 N N . ASN A 1 519 ? -15.687 -63.793 -28.941 1.00 63.94 519 ASN A N 1
ATOM 4103 C CA . ASN A 1 519 ? -16.722 -63.368 -29.890 1.00 63.94 519 ASN A CA 1
ATOM 4104 C C . ASN A 1 519 ? -16.171 -62.847 -31.232 1.00 63.94 519 ASN A C 1
ATOM 4106 O O . ASN A 1 519 ? -16.952 -62.436 -32.092 1.00 63.94 519 ASN A O 1
ATOM 4110 N N . ILE A 1 520 ? -14.848 -62.841 -31.436 1.00 62.03 520 ILE A N 1
ATOM 4111 C CA . ILE A 1 520 ? -14.236 -62.338 -32.674 1.00 62.03 520 ILE A CA 1
ATOM 4112 C C . ILE A 1 520 ? -14.094 -63.490 -33.679 1.00 62.03 520 ILE A C 1
ATOM 4114 O O . ILE A 1 520 ? -13.385 -64.454 -33.388 1.00 62.03 520 ILE A O 1
ATOM 4118 N N . PRO A 1 521 ? -14.717 -63.409 -34.872 1.00 59.88 521 PRO A N 1
ATOM 4119 C CA . PRO A 1 521 ? -14.562 -64.439 -35.892 1.00 59.88 521 PRO A CA 1
ATOM 4120 C C . PRO A 1 521 ? -13.098 -64.541 -36.347 1.00 59.88 521 PRO A C 1
ATOM 4122 O O . PRO A 1 521 ? -12.406 -63.531 -36.487 1.00 59.88 521 PRO A O 1
ATOM 4125 N N . GLU A 1 522 ? -12.636 -65.764 -36.624 1.00 56.19 522 GLU A N 1
ATOM 4126 C CA . GLU A 1 522 ? -11.233 -66.113 -36.928 1.00 56.19 522 GLU A CA 1
ATOM 4127 C C . GLU A 1 522 ? -10.615 -65.389 -38.150 1.00 56.19 522 GLU A C 1
ATOM 4129 O O . GLU A 1 522 ? -9.423 -65.514 -38.417 1.00 56.19 522 GLU A O 1
ATOM 4134 N N . ALA A 1 523 ? -11.384 -64.585 -38.888 1.00 50.88 523 ALA A N 1
ATOM 4135 C CA . ALA A 1 523 ? -10.958 -63.940 -40.130 1.00 50.88 523 ALA A CA 1
ATOM 4136 C C . ALA A 1 523 ? -10.112 -62.656 -39.959 1.00 50.88 523 ALA A C 1
ATOM 4138 O O . ALA A 1 523 ? -9.595 -62.138 -40.949 1.00 50.88 523 ALA A O 1
ATOM 4139 N N . CYS A 1 524 ? -9.934 -62.118 -38.745 1.00 54.25 524 CYS A N 1
ATOM 4140 C CA . CYS A 1 524 ? -9.228 -60.842 -38.535 1.00 54.25 524 CYS A CA 1
ATOM 4141 C C . CYS A 1 524 ? -7.948 -60.969 -37.691 1.00 54.25 524 CYS A C 1
ATOM 4143 O O . CYS A 1 524 ? -7.879 -60.485 -36.561 1.00 54.25 524 CYS A O 1
ATOM 4145 N N . GLY A 1 525 ? -6.887 -61.543 -38.268 1.00 58.22 525 GLY A N 1
ATOM 4146 C CA . GLY A 1 525 ? -5.587 -61.708 -37.594 1.00 58.22 525 GLY A CA 1
ATOM 4147 C C . GLY A 1 525 ? -4.942 -60.406 -37.081 1.00 58.22 525 GLY A C 1
ATOM 4148 O O . GLY A 1 525 ? -4.263 -60.420 -36.059 1.00 58.22 525 GLY A O 1
ATOM 4149 N N . TYR A 1 526 ? -5.196 -59.257 -37.719 1.00 58.91 526 TYR A N 1
ATOM 4150 C CA . TYR A 1 526 ? -4.654 -57.964 -37.269 1.00 58.91 526 TYR A CA 1
ATOM 4151 C C . TYR A 1 526 ? -5.350 -57.424 -36.006 1.00 58.91 526 TYR A C 1
ATOM 4153 O O . TYR A 1 526 ? -4.706 -56.832 -35.141 1.00 58.91 526 TYR A O 1
ATOM 4161 N N . ILE A 1 527 ? -6.657 -57.675 -35.863 1.00 58.66 527 ILE A N 1
ATOM 4162 C CA . ILE A 1 527 ? -7.444 -57.244 -34.696 1.00 58.66 527 ILE A CA 1
ATOM 4163 C C . ILE A 1 527 ? -7.019 -58.035 -33.455 1.00 58.66 527 ILE A C 1
ATOM 4165 O O . ILE A 1 527 ? -6.885 -57.463 -32.375 1.00 58.66 527 ILE A O 1
ATOM 4169 N N . TRP A 1 528 ? -6.711 -59.322 -33.626 1.00 62.59 528 TRP A N 1
ATOM 4170 C CA . TRP A 1 528 ? -6.154 -60.169 -32.572 1.00 62.59 528 TRP A CA 1
ATOM 4171 C C . TRP A 1 528 ? -4.827 -59.638 -32.026 1.00 62.59 528 TRP A C 1
ATOM 4173 O O . TRP A 1 528 ? -4.656 -59.550 -30.812 1.00 62.59 528 TRP A O 1
ATOM 4183 N N . VAL A 1 529 ? -3.908 -59.223 -32.904 1.00 63.88 529 VAL A N 1
ATOM 4184 C CA . VAL A 1 529 ? -2.620 -58.645 -32.488 1.00 63.88 529 VAL A CA 1
ATOM 4185 C C . VAL A 1 529 ? -2.828 -57.323 -31.750 1.00 63.88 529 VAL A C 1
ATOM 4187 O O . VAL A 1 529 ? -2.199 -57.096 -30.719 1.00 63.88 529 VAL A O 1
ATOM 4190 N N . LEU A 1 530 ? -3.741 -56.470 -32.222 1.00 63.12 530 LEU A N 1
ATOM 4191 C CA . LEU A 1 530 ? -4.023 -55.186 -31.580 1.00 63.12 530 LEU A CA 1
ATOM 4192 C C . LEU A 1 530 ? -4.642 -55.359 -30.181 1.00 63.12 530 LEU A C 1
ATOM 4194 O O . LEU A 1 530 ? -4.262 -54.654 -29.246 1.00 63.12 530 LEU A O 1
ATOM 4198 N N . LEU A 1 531 ? -5.548 -56.328 -30.014 1.00 63.75 531 LEU A N 1
ATOM 4199 C CA . LEU A 1 531 ? -6.149 -56.661 -28.719 1.00 63.75 531 LEU A CA 1
ATOM 4200 C C . LEU A 1 531 ? -5.141 -57.288 -27.757 1.00 63.75 531 LEU A C 1
ATOM 4202 O O . LEU A 1 531 ? -5.123 -56.919 -26.584 1.00 63.75 531 LEU A O 1
ATOM 4206 N N . LEU A 1 532 ? -4.265 -58.166 -28.249 1.00 64.88 532 LEU A N 1
ATOM 4207 C CA . LEU A 1 532 ? -3.181 -58.739 -27.453 1.00 64.88 532 LEU A CA 1
ATOM 4208 C C . LEU A 1 532 ? -2.224 -57.642 -26.966 1.00 64.88 532 LEU A C 1
ATOM 4210 O O . LEU A 1 532 ? -1.885 -57.591 -25.787 1.00 64.88 532 LEU A O 1
ATOM 4214 N N . VAL A 1 533 ? -1.833 -56.717 -27.848 1.00 66.81 533 VAL A N 1
ATOM 4215 C CA . VAL A 1 533 ? -0.986 -55.568 -27.492 1.00 66.81 533 VAL A CA 1
ATOM 4216 C C . VAL A 1 533 ? -1.687 -54.667 -26.473 1.00 66.81 533 VAL A C 1
ATOM 4218 O O . VAL A 1 533 ? -1.052 -54.221 -25.518 1.00 66.81 533 VAL A O 1
ATOM 4221 N N . CYS A 1 534 ? -2.997 -54.447 -26.614 1.00 64.12 534 CYS A N 1
ATOM 4222 C CA . CYS A 1 534 ? -3.786 -53.682 -25.650 1.00 64.12 534 CYS A CA 1
ATOM 4223 C C . CYS A 1 534 ? -3.836 -54.369 -24.274 1.00 64.12 534 CYS A C 1
ATOM 4225 O O . CYS A 1 534 ? -3.593 -53.713 -23.262 1.00 64.12 534 CYS A O 1
ATOM 4227 N N . GLN A 1 535 ? -4.048 -55.688 -24.223 1.00 66.31 535 GLN A N 1
ATOM 4228 C CA . GLN A 1 535 ? -4.020 -56.464 -22.977 1.00 66.31 535 GLN A CA 1
ATOM 4229 C C . GLN A 1 535 ? -2.634 -56.465 -22.321 1.00 66.31 535 GLN A C 1
ATOM 4231 O O . GLN A 1 535 ? -2.528 -56.316 -21.105 1.00 66.31 535 GLN A O 1
ATOM 4236 N N . VAL A 1 536 ? -1.559 -56.573 -23.107 1.00 66.62 536 VAL A N 1
ATOM 4237 C CA . VAL A 1 536 ? -0.179 -56.506 -22.600 1.00 66.62 536 VAL A CA 1
ATOM 4238 C C . VAL A 1 536 ? 0.134 -55.117 -22.039 1.00 66.62 536 VAL A C 1
ATOM 4240 O O . VAL A 1 536 ? 0.729 -55.011 -20.968 1.00 66.62 536 VAL A O 1
ATOM 4243 N N . LEU A 1 537 ? -0.307 -54.049 -22.709 1.00 64.12 537 LEU A N 1
ATOM 4244 C CA . LEU A 1 537 ? -0.171 -52.678 -22.209 1.00 64.12 537 LEU A CA 1
ATOM 4245 C C . LEU A 1 537 ? -0.971 -52.464 -20.920 1.00 64.12 537 LEU A C 1
ATOM 4247 O O . LEU A 1 537 ? -0.442 -51.887 -19.972 1.00 64.12 537 LEU A O 1
ATOM 4251 N N . GLN A 1 538 ? -2.201 -52.978 -20.842 1.00 68.75 538 GLN A N 1
ATOM 4252 C CA . GLN A 1 538 ? -3.010 -52.934 -19.621 1.00 68.75 538 GLN A CA 1
ATOM 4253 C C . GLN A 1 538 ? -2.327 -53.673 -18.464 1.00 68.75 538 GLN A C 1
ATOM 4255 O O . GLN A 1 538 ? -2.224 -53.121 -17.371 1.00 68.75 538 GLN A O 1
ATOM 4260 N N . LEU A 1 539 ? -1.788 -54.872 -18.705 1.00 64.19 539 LEU A N 1
ATOM 4261 C CA . LEU A 1 539 ? -1.042 -55.642 -17.703 1.00 64.19 539 LEU A CA 1
ATOM 4262 C C . LEU A 1 539 ? 0.256 -54.944 -17.270 1.00 64.19 539 LEU A C 1
ATOM 4264 O O . LEU A 1 539 ? 0.617 -55.006 -16.097 1.00 64.19 539 LEU A O 1
ATOM 4268 N N . ALA A 1 540 ? 0.941 -54.245 -18.178 1.00 61.66 540 ALA A N 1
ATOM 4269 C CA . ALA A 1 540 ? 2.149 -53.487 -17.859 1.00 61.66 540 ALA A CA 1
ATOM 4270 C C . ALA A 1 540 ? 1.851 -52.255 -16.987 1.00 61.66 540 ALA A C 1
ATOM 4272 O O . ALA A 1 540 ? 2.529 -52.036 -15.981 1.00 61.66 540 ALA A O 1
ATOM 4273 N N . VAL A 1 541 ? 0.811 -51.484 -17.331 1.00 64.75 541 VAL A N 1
ATOM 4274 C CA . VAL A 1 541 ? 0.320 -50.360 -16.511 1.00 64.75 541 VAL A CA 1
ATOM 4275 C C . VAL A 1 541 ? -0.102 -50.867 -15.133 1.00 64.75 541 VAL A C 1
ATOM 4277 O O . VAL A 1 541 ? 0.256 -50.289 -14.108 1.00 64.75 541 VAL A O 1
ATOM 4280 N N . PHE A 1 542 ? -0.791 -52.003 -15.104 1.00 64.88 542 PHE A N 1
ATOM 4281 C CA . PHE A 1 542 ? -1.260 -52.641 -13.887 1.00 64.88 542 PHE A CA 1
ATOM 4282 C C . PHE A 1 542 ? -0.122 -53.115 -12.972 1.00 64.88 542 PHE A C 1
ATOM 4284 O O . PHE A 1 542 ? -0.123 -52.813 -11.778 1.00 64.88 542 PHE A O 1
ATOM 4291 N N . HIS A 1 543 ? 0.878 -53.807 -13.526 1.00 64.50 543 HIS A N 1
ATOM 4292 C CA . HIS A 1 543 ? 2.060 -54.241 -12.784 1.00 64.50 543 HIS A CA 1
ATOM 4293 C C . HIS A 1 543 ? 2.810 -53.038 -12.202 1.00 64.50 543 HIS A C 1
ATOM 4295 O O . HIS A 1 543 ? 3.229 -53.069 -11.048 1.00 64.50 543 HIS A O 1
ATOM 4301 N N . TYR A 1 544 ? 2.924 -51.945 -12.964 1.00 60.53 544 TYR A N 1
ATOM 4302 C CA . TYR A 1 544 ? 3.552 -50.717 -12.486 1.00 60.53 544 TYR A CA 1
ATOM 4303 C C . TYR A 1 544 ? 2.778 -50.093 -11.313 1.00 60.53 544 TYR A C 1
ATOM 4305 O O . TYR A 1 544 ? 3.379 -49.784 -10.282 1.00 60.53 544 TYR A O 1
ATOM 4313 N N . CYS A 1 545 ? 1.447 -49.992 -11.408 1.00 61.28 545 CYS A N 1
ATOM 4314 C CA . CYS A 1 545 ? 0.600 -49.522 -10.308 1.00 61.28 545 CYS A CA 1
ATOM 4315 C C . CYS A 1 545 ? 0.702 -50.415 -9.062 1.00 61.28 545 CYS A C 1
ATOM 4317 O O . CYS A 1 545 ? 0.781 -49.884 -7.957 1.00 61.28 545 CYS A O 1
ATOM 4319 N N . LEU A 1 546 ? 0.769 -51.743 -9.221 1.00 62.16 546 LEU A N 1
ATOM 4320 C CA . LEU A 1 546 ? 0.955 -52.677 -8.105 1.00 62.16 546 LEU A CA 1
ATOM 4321 C C . LEU A 1 546 ? 2.317 -52.491 -7.429 1.00 62.16 546 LEU A C 1
ATOM 4323 O O . LEU A 1 546 ? 2.385 -52.393 -6.209 1.00 62.16 546 LEU A O 1
ATOM 4327 N N . THR A 1 547 ? 3.397 -52.395 -8.211 1.00 59.09 547 THR A N 1
ATOM 4328 C CA . THR A 1 547 ? 4.744 -52.160 -7.663 1.00 59.09 547 THR A CA 1
ATOM 4329 C C . THR A 1 547 ? 4.858 -50.811 -6.958 1.00 59.09 547 THR A C 1
ATOM 4331 O O . THR A 1 547 ? 5.528 -50.707 -5.935 1.00 59.09 547 THR A O 1
ATOM 4334 N N . PHE A 1 548 ? 4.162 -49.788 -7.460 1.00 60.84 548 PHE A N 1
ATOM 4335 C CA . PHE A 1 548 ? 4.083 -48.476 -6.825 1.00 60.84 548 PHE A CA 1
ATOM 4336 C C . PHE A 1 548 ? 3.297 -48.527 -5.507 1.00 60.84 548 PHE A C 1
ATOM 4338 O O . PHE A 1 548 ? 3.703 -47.910 -4.529 1.00 60.84 548 PHE A O 1
ATOM 4345 N N . PHE A 1 549 ? 2.208 -49.297 -5.460 1.00 57.91 549 PHE A N 1
ATOM 4346 C CA . PHE A 1 549 ? 1.384 -49.445 -4.263 1.00 57.91 549 PHE A CA 1
ATOM 4347 C C . PHE A 1 549 ? 2.078 -50.266 -3.169 1.00 57.91 549 PHE A C 1
ATOM 4349 O O . PHE A 1 549 ? 2.086 -49.854 -2.016 1.00 57.91 549 PHE A O 1
ATOM 4356 N N . LEU A 1 550 ? 2.731 -51.376 -3.530 1.00 57.31 550 LEU A N 1
ATOM 4357 C CA . LEU A 1 550 ? 3.535 -52.167 -2.591 1.00 57.31 550 LEU A CA 1
ATOM 4358 C C . LEU A 1 550 ? 4.698 -51.341 -2.018 1.00 57.31 550 LEU A C 1
ATOM 4360 O O . LEU A 1 550 ? 4.983 -51.426 -0.832 1.00 57.31 550 LEU A O 1
ATOM 4364 N N . SER A 1 551 ? 5.297 -50.452 -2.820 1.00 53.44 551 SER A N 1
ATOM 4365 C CA . SER A 1 551 ? 6.319 -49.510 -2.344 1.00 53.44 551 SER A CA 1
ATOM 4366 C C . SER A 1 551 ? 5.792 -48.446 -1.368 1.00 53.44 551 SER A C 1
ATOM 4368 O O . SER A 1 551 ? 6.608 -47.789 -0.725 1.00 53.44 551 SER A O 1
ATOM 4370 N N . MET A 1 552 ? 4.475 -48.231 -1.287 1.00 53.97 552 MET A N 1
ATOM 4371 C CA . MET A 1 552 ? 3.838 -47.295 -0.350 1.00 53.97 552 MET A CA 1
ATOM 4372 C C . MET A 1 552 ? 3.423 -47.964 0.967 1.00 53.97 552 MET A C 1
ATOM 4374 O O . MET A 1 552 ? 3.173 -47.253 1.930 1.00 53.97 552 MET A O 1
ATOM 4378 N N . GLU A 1 553 ? 3.320 -49.296 1.016 1.00 49.84 553 GLU A N 1
ATOM 4379 C CA . GLU A 1 553 ? 2.950 -50.053 2.227 1.00 49.84 553 GLU A CA 1
ATOM 4380 C C . GLU A 1 553 ? 4.177 -50.375 3.109 1.00 49.84 553 GLU A C 1
ATOM 4382 O O . GLU A 1 553 ? 4.027 -50.664 4.294 1.00 49.84 553 GLU A O 1
ATOM 4387 N N . ASP A 1 554 ? 5.387 -50.256 2.544 1.00 39.91 554 ASP A N 1
ATOM 4388 C CA . ASP A 1 554 ? 6.684 -50.365 3.235 1.00 39.91 554 ASP A CA 1
ATOM 4389 C C . ASP A 1 554 ? 7.172 -49.034 3.873 1.00 39.91 554 ASP A C 1
ATOM 4391 O O . ASP A 1 554 ? 8.277 -48.984 4.425 1.00 39.91 554 ASP A O 1
ATOM 4395 N N . VAL A 1 555 ? 6.374 -47.956 3.803 1.00 39.47 555 VAL A N 1
ATOM 4396 C CA . VAL A 1 555 ? 6.616 -46.634 4.430 1.00 39.47 555 VAL A CA 1
ATOM 4397 C C . VAL A 1 555 ? 5.531 -46.358 5.460 1.00 39.47 555 VAL A C 1
ATOM 4399 O O . VAL A 1 555 ? 5.887 -45.883 6.564 1.00 39.47 555 VAL A O 1
#

Sequence (555 aa):
MPVQAILKGFVENERNEYWHPKCYLIHRVWNVKISPVPGFSTIAESDHEEEEQLRMERKVHRIWSVLSAFDESSAACISNITRALNEERLLDAVRMAENLVLHIEVLFASIDDLDFQFAKSHLQSLSYTDDAWKLCRKVLDLFAVISRTKGPSGSQATELSNVVKGLAQNLRALIQIALSSALKLEHETAGNALEGLLEKLYRLVETETGGQSVRKMTDAHYTSVTETNPSTEGVIFGFRSLTPEIAGESPFSNYLTTLGMEKISHQLSFDLCVKCGKVIEENCIRLGTYHRWHTECLECNECGRTAVISPPKRGILREFANVHLFVYEMDSGLTKDAVFSTPTVILCPNHAHAGCCRGFETVHAVEQYAFLLHIALRRLYVLLRRRDELQGRNVHNTTISAKDVKKHATVRGVRSNPSSNSTVRGSGFLLTLGICQCFSTAWIAPFGIFSQSTVQYNSIFQSIAIVVGLSTWIWTAILLEYNNRPHLSHPLTRGKIHLFFFAVFMLTWMVLGIMLVANIPEACGYIWVLLLVCQVLQLAVFHYCLTFFLSMEDV

Foldseek 3Di:
DDDPPDDPDWDQDPVRDTHRPLQVVCCVQQVDHQDQFPDDDDDDDPVVVVVSVVVVVVLSVLLSVLVVLLLVLLLVLLVQLLVCLQVVVLLSNLVSLVLNLQSLQQLLLLLVQLQVLCLVVLHFGADCLVLNVQLLVLSLQSLVLSLPRDDDDPVSNVSSVVSSVSNSVSVSNSSSSSQNSQSVSCNVPVDPSVVSSSVSSNLSSVCVVPPDDPPDDPDPPDPDPDDTDQQCPPDSGGGPLCDCVQVNDDPPPPVVVPVDCVVLVVQLLLQAAPQPRDGDQFKWKDFRNRHIHRQQRQAAPPPRHGQADDDDPRNSDPDGGNQQQKWFAFDPPDPDCPSPGDGPGIHGNVPDDPRTHGGMDIDGNSSSSSSVSSSSSSVSSSSVVVVVVVVVVVVVVVVVVVVVCVVPDDDDDDDDDDPDDPLVVVLVVLVVLLVVLVCVLVVVVCVVVPPPDDPPPVVVLNVVVVVLSVVVVVLVVLQSVCSVPVPDPDPSNDLVNNVVVLVVSVVVVVVSLVVVVVPDPPPCPPVVVSSVVSVVSVVVSSVVVVVVSVVVVVD

Secondary structure (DSSP, 8-state):
----S--SS-EE-TT--EE-HHHHHHHHHH----PPPTT--S---HHHHHHHHHHHHHHHHHHHHHHHHHHHHHHHHHHHHHHHHHTT-HHHHHHHHHHHHHHHHHHHHHHHHHHHHHHHTTPPPP--HHHHHHHHHHHHHHHHHHHH--S--HHHHHHHHHHHHHHHHHHHHHHHHHHHHHHHHHHHH--SHHHHHHHHHHHHHHHHHS-S-S-----------S---TTTTT-SSS-GGGSHHHH---TTSTTTTSS-HHHHHHHTTTTB-TTT--B--SSEEEETTTEEEEGGG-B-TTT--B-BPPPPTTS-----B-GGG-EEE--TT--S-TTS---SEEE-TTT--TT-B--EEEE-HHHHHHHHHHHHHHHHHHHHHHHHHHHHHHHHHHHHHHHHHTTS-----------S-SHHHHHHHHHHHHHHHHHHHHHHTTHHHH-TT-TTHHHHHHHHHHHHHHHHHHHHHHHHHHHH-TT---GGG-HHHHHHHHHHHHHHHHHHHHHHHHTS-TT-HHHHHHHHHHHHHHHHHHHHHHHHHHHHH--